Protein AF-A0A7R9FE66-F1 (afdb_monomer_lite)

Structure (mmCIF, N/CA/C/O backbone):
data_AF-A0A7R9FE66-F1
#
_entry.id   AF-A0A7R9FE66-F1
#
loop_
_atom_site.group_PDB
_atom_site.id
_atom_site.type_symbol
_atom_site.label_atom_id
_atom_site.label_alt_id
_atom_site.label_comp_id
_atom_site.label_asym_id
_atom_site.label_entity_id
_atom_site.label_seq_id
_atom_site.pdbx_PDB_ins_code
_atom_site.Cartn_x
_atom_site.Cartn_y
_atom_site.Cartn_z
_atom_site.occupancy
_atom_site.B_iso_or_equiv
_atom_site.auth_seq_id
_atom_site.auth_comp_id
_atom_site.auth_asym_id
_atom_site.auth_atom_id
_atom_site.pdbx_PDB_model_num
ATOM 1 N N . MET A 1 1 ? -34.424 13.889 -34.531 1.00 38.03 1 MET A N 1
ATOM 2 C CA . MET A 1 1 ? -33.386 12.833 -34.492 1.00 38.03 1 MET A CA 1
ATOM 3 C C . MET A 1 1 ? -32.569 12.835 -33.200 1.00 38.03 1 MET A C 1
ATOM 5 O O . MET A 1 1 ? -32.559 11.803 -32.546 1.00 38.03 1 MET A O 1
ATOM 9 N N . GLY A 1 2 ? -31.921 13.936 -32.780 1.00 38.25 2 GLY A N 1
ATOM 10 C CA . GLY A 1 2 ? -31.124 13.955 -31.532 1.00 38.25 2 GLY A CA 1
ATOM 11 C C . GLY A 1 2 ? -31.929 13.801 -30.226 1.00 38.25 2 GLY A C 1
ATOM 12 O O . GLY A 1 2 ? -31.538 13.030 -29.357 1.00 38.25 2 GLY A O 1
ATOM 13 N N . ARG A 1 3 ? -33.094 14.457 -30.097 1.00 42.78 3 ARG A N 1
ATOM 14 C CA . ARG A 1 3 ? -33.962 14.308 -28.905 1.00 42.78 3 ARG A CA 1
ATOM 15 C C . ARG A 1 3 ? -34.666 12.948 -28.841 1.00 42.78 3 ARG A C 1
ATOM 17 O O . ARG A 1 3 ? -34.829 12.404 -27.756 1.00 42.78 3 ARG A O 1
ATOM 24 N N . ASP A 1 4 ? -34.997 12.373 -29.996 1.00 53.66 4 ASP A N 1
ATOM 25 C CA . ASP A 1 4 ? -35.720 11.097 -30.091 1.00 53.66 4 ASP A CA 1
ATOM 26 C C . ASP A 1 4 ? -34.840 9.902 -29.674 1.00 53.66 4 ASP A C 1
ATOM 28 O O . ASP A 1 4 ? -35.329 8.956 -29.063 1.00 53.66 4 ASP A O 1
ATOM 32 N N . LYS A 1 5 ? -33.519 9.963 -29.921 1.00 53.34 5 LYS A N 1
ATOM 33 C CA . LYS A 1 5 ? -32.560 8.922 -29.500 1.00 53.34 5 LYS A CA 1
ATOM 34 C C . LYS A 1 5 ? -32.368 8.857 -27.983 1.00 53.34 5 LYS A C 1
ATOM 36 O O . LYS A 1 5 ? -32.396 7.767 -27.422 1.00 53.34 5 LYS A O 1
ATOM 41 N N . HIS A 1 6 ? -32.231 9.999 -27.308 1.00 54.53 6 HIS A N 1
ATOM 42 C CA . HIS A 1 6 ? -32.115 10.023 -25.845 1.00 54.53 6 HIS A CA 1
ATOM 43 C C . HIS A 1 6 ? -33.402 9.558 -25.158 1.00 54.53 6 HIS A C 1
ATOM 45 O O . HIS A 1 6 ? -33.340 8.813 -24.182 1.00 54.53 6 HIS A O 1
ATOM 51 N N . GLN A 1 7 ? -34.568 9.926 -25.700 1.00 56.84 7 GLN A N 1
ATOM 52 C CA . GLN A 1 7 ? -35.850 9.440 -25.190 1.00 56.84 7 GLN A CA 1
ATOM 53 C C . GLN A 1 7 ? -36.019 7.929 -25.398 1.00 56.84 7 GLN A C 1
ATOM 55 O O . GLN A 1 7 ? -36.490 7.247 -24.491 1.00 56.84 7 GLN A O 1
ATOM 60 N N . ALA A 1 8 ? -35.596 7.391 -26.547 1.00 61.00 8 ALA A N 1
ATOM 61 C CA . ALA A 1 8 ? -35.617 5.951 -26.799 1.00 61.00 8 ALA A CA 1
ATOM 62 C C . ALA A 1 8 ? -34.677 5.187 -25.850 1.00 61.00 8 ALA A C 1
ATOM 64 O O . ALA A 1 8 ? -35.106 4.214 -25.233 1.00 61.00 8 ALA A O 1
ATOM 65 N N . ASN A 1 9 ? -33.441 5.663 -25.660 1.00 58.47 9 ASN A N 1
ATOM 66 C CA . ASN A 1 9 ? -32.470 5.038 -24.755 1.00 58.47 9 ASN A CA 1
ATOM 67 C C . ASN A 1 9 ? -32.942 5.062 -23.295 1.00 58.47 9 ASN A C 1
ATOM 69 O O . ASN A 1 9 ? -32.824 4.060 -22.598 1.00 58.47 9 ASN A O 1
ATOM 73 N N . PHE A 1 10 ? -33.548 6.166 -22.849 1.00 63.56 10 PHE A N 1
ATOM 74 C CA . PHE A 1 10 ? -34.126 6.260 -21.509 1.00 63.56 10 PHE A CA 1
ATOM 75 C C . PHE A 1 10 ? -35.287 5.275 -21.309 1.00 63.56 10 PHE A C 1
ATOM 77 O O . PHE A 1 10 ? -35.345 4.594 -20.289 1.00 63.56 10 PHE A O 1
ATOM 84 N N . LEU A 1 11 ? -36.195 5.152 -22.285 1.00 62.69 11 LEU A N 1
ATOM 85 C CA . LEU A 1 11 ? -37.324 4.215 -22.203 1.00 62.69 11 LEU A CA 1
ATOM 86 C C . LEU A 1 11 ? -36.872 2.745 -22.244 1.00 62.69 11 LEU A C 1
ATOM 88 O O . LEU A 1 11 ? -37.468 1.914 -21.560 1.00 62.69 11 LEU A O 1
ATOM 92 N N . LEU A 1 12 ? -35.815 2.431 -23.001 1.00 59.66 12 LEU A N 1
ATOM 93 C CA . LEU A 1 12 ? -35.199 1.100 -23.041 1.00 59.66 12 LEU A CA 1
ATOM 94 C C . LEU A 1 12 ? -34.475 0.766 -21.727 1.00 59.66 12 LEU A C 1
ATOM 96 O O . LEU A 1 12 ? -34.648 -0.333 -21.202 1.00 59.66 12 LEU A O 1
ATOM 100 N N . ALA A 1 13 ? -33.756 1.726 -21.140 1.00 57.72 13 ALA A N 1
ATOM 101 C CA . ALA A 1 13 ? -33.144 1.575 -19.820 1.00 57.72 13 ALA A CA 1
ATOM 102 C C . ALA A 1 13 ? -34.203 1.373 -18.720 1.00 57.72 13 ALA A C 1
ATOM 104 O O . ALA A 1 13 ? -34.044 0.513 -17.855 1.00 57.72 13 ALA A O 1
ATOM 105 N N . LEU A 1 14 ? -35.329 2.096 -18.788 1.00 56.59 14 LEU A N 1
ATOM 106 C CA . LEU A 1 14 ? -36.447 1.916 -17.858 1.00 56.59 14 LEU A CA 1
ATOM 107 C C . LEU A 1 14 ? -37.072 0.516 -17.974 1.00 56.59 14 LEU A C 1
ATOM 109 O O . LEU A 1 14 ? -37.419 -0.084 -16.960 1.00 56.59 14 LEU A O 1
ATOM 113 N N . ALA A 1 15 ? -37.195 -0.014 -19.196 1.00 62.34 15 ALA A N 1
ATOM 114 C CA . ALA A 1 15 ? -37.706 -1.364 -19.437 1.00 62.34 15 ALA A CA 1
ATOM 115 C C . ALA A 1 15 ? -36.773 -2.447 -18.867 1.00 62.34 15 ALA A C 1
ATOM 117 O O . ALA A 1 15 ? -37.255 -3.424 -18.300 1.00 62.34 15 ALA A O 1
ATOM 118 N N . SER A 1 16 ? -35.454 -2.252 -18.983 1.00 56.28 16 SER A N 1
ATOM 119 C CA . SER A 1 16 ? -34.444 -3.173 -18.444 1.00 56.28 16 SER A CA 1
ATOM 120 C C . SER A 1 16 ? -34.363 -3.138 -16.917 1.00 56.28 16 SER A C 1
ATOM 122 O O . SER A 1 16 ? -34.090 -4.159 -16.296 1.00 56.28 16 SER A O 1
ATOM 124 N N . LYS A 1 17 ? -34.599 -1.971 -16.304 1.00 54.81 17 LYS A N 1
ATOM 125 C CA . LYS A 1 17 ? -34.500 -1.777 -14.850 1.00 54.81 17 LYS A CA 1
ATOM 126 C C . LYS A 1 17 ? -35.714 -2.309 -14.077 1.00 54.81 17 LYS A C 1
ATOM 128 O O . LYS A 1 17 ? -35.588 -2.618 -12.897 1.00 54.81 17 LYS A O 1
ATOM 133 N N . TYR A 1 18 ? -36.879 -2.426 -14.722 1.00 60.41 18 TYR A N 1
ATOM 134 C CA . TYR A 1 18 ? -38.131 -2.861 -14.085 1.00 60.41 18 TYR A CA 1
ATOM 135 C C . TYR A 1 18 ? -38.808 -4.004 -14.867 1.00 60.41 18 TYR A C 1
ATOM 137 O O . TYR A 1 18 ? -39.852 -3.797 -15.501 1.00 60.41 18 TYR A O 1
ATOM 145 N N . PRO A 1 19 ? -38.250 -5.229 -14.825 1.00 59.59 19 PRO A N 1
ATOM 146 C CA . PRO A 1 19 ? -38.749 -6.362 -15.607 1.00 59.59 19 PRO A CA 1
ATOM 147 C C . PRO A 1 19 ? -40.159 -6.823 -15.194 1.00 59.59 19 PRO A C 1
ATOM 149 O O . PRO A 1 19 ? -40.886 -7.379 -16.022 1.00 59.59 19 PRO A O 1
ATOM 152 N N . ASP A 1 20 ? -40.603 -6.516 -13.972 1.00 78.31 20 ASP A N 1
ATOM 153 C CA . ASP A 1 20 ? -41.867 -6.999 -13.388 1.00 78.31 20 ASP A CA 1
ATOM 154 C C . ASP A 1 20 ? -43.044 -6.014 -13.481 1.00 78.31 20 ASP A C 1
ATOM 156 O O . ASP A 1 20 ? -44.049 -6.151 -12.784 1.00 78.31 20 ASP A O 1
ATOM 160 N N . LEU A 1 21 ? -42.969 -5.018 -14.372 1.00 72.75 21 LEU A N 1
ATOM 161 C CA . LEU A 1 21 ? -44.062 -4.057 -14.558 1.00 72.75 21 LEU A CA 1
ATOM 162 C C . LEU A 1 21 ? -45.414 -4.746 -14.874 1.00 72.75 21 LEU A C 1
ATOM 164 O O . LEU A 1 21 ? -45.459 -5.669 -15.700 1.00 72.75 21 LEU A O 1
ATOM 168 N N . PRO A 1 22 ? -46.538 -4.267 -14.300 1.00 74.38 22 PRO A N 1
ATOM 169 C CA . PRO A 1 22 ? -47.872 -4.755 -14.638 1.00 74.38 22 PRO A CA 1
ATOM 170 C C . PRO A 1 22 ? -48.158 -4.629 -16.139 1.00 74.38 22 PRO A C 1
ATOM 172 O O . PRO A 1 22 ? -47.740 -3.665 -16.785 1.00 74.38 22 PRO A O 1
ATOM 175 N N . GLN A 1 23 ? -48.921 -5.570 -16.701 1.00 67.50 23 GLN A N 1
ATOM 176 C CA . GLN A 1 23 ? -49.166 -5.643 -18.151 1.00 67.50 23 GLN A CA 1
ATOM 177 C C . GLN A 1 23 ? -49.645 -4.332 -18.812 1.00 67.50 23 GLN A C 1
ATOM 179 O O . GLN A 1 23 ? -49.119 -3.991 -19.874 1.00 67.50 23 GLN A O 1
ATOM 184 N N . PRO A 1 24 ? -50.544 -3.530 -18.206 1.00 68.50 24 PRO A N 1
ATOM 185 C CA . PRO A 1 24 ? -50.943 -2.243 -18.785 1.00 68.50 24 PRO A CA 1
ATOM 186 C C . PRO A 1 24 ? -49.779 -1.241 -18.906 1.00 68.50 24 PRO A C 1
ATOM 188 O O . PRO A 1 24 ? -49.693 -0.483 -19.877 1.00 68.50 24 PRO A O 1
ATOM 191 N N . ALA A 1 25 ? -48.845 -1.261 -17.949 1.00 59.66 25 ALA A N 1
ATOM 192 C CA . ALA A 1 25 ? -47.662 -0.404 -17.952 1.00 59.66 25 ALA A CA 1
ATOM 193 C C . ALA A 1 25 ? -46.640 -0.863 -19.002 1.00 59.66 25 ALA A C 1
ATOM 195 O O . ALA A 1 25 ? -46.115 -0.031 -19.742 1.00 59.66 25 ALA A O 1
ATOM 196 N N . LYS A 1 26 ? -46.434 -2.182 -19.152 1.00 66.94 26 LYS A N 1
ATOM 197 C CA . LYS A 1 26 ? -45.594 -2.755 -20.221 1.00 66.94 26 LYS A CA 1
ATOM 198 C C . LYS A 1 26 ? -46.111 -2.382 -21.610 1.00 66.94 26 LYS A C 1
ATOM 200 O O . LYS A 1 26 ? -45.340 -1.928 -22.451 1.00 66.94 26 LYS A O 1
ATOM 205 N N . GLN A 1 27 ? -47.420 -2.491 -21.837 1.00 63.78 27 GLN A N 1
ATOM 206 C CA . GLN A 1 27 ? -48.039 -2.113 -23.113 1.00 63.78 27 GLN A CA 1
ATOM 207 C C . GLN A 1 27 ? -47.882 -0.616 -23.414 1.00 63.78 27 GLN A C 1
ATOM 209 O O . GLN A 1 27 ? -47.563 -0.241 -24.542 1.00 63.78 27 GLN A O 1
ATOM 214 N N . THR A 1 28 ? -48.033 0.237 -22.397 1.00 68.69 28 THR A N 1
ATOM 215 C CA . THR A 1 28 ? -47.824 1.688 -22.525 1.00 68.69 28 THR A CA 1
ATOM 216 C C . THR A 1 28 ? -46.369 2.024 -22.864 1.00 68.69 28 THR A C 1
ATOM 218 O O . THR A 1 28 ? -46.112 2.871 -23.723 1.00 68.69 28 THR A O 1
ATOM 221 N N . LEU A 1 29 ? -45.414 1.342 -22.227 1.00 64.38 29 LEU A N 1
ATOM 222 C CA . LEU A 1 29 ? -43.983 1.529 -22.458 1.00 64.38 29 LEU A CA 1
ATOM 223 C C . LEU A 1 29 ? -43.585 1.107 -23.880 1.00 64.38 29 LEU A C 1
ATOM 225 O O . LEU A 1 29 ? -42.955 1.883 -24.595 1.00 64.38 29 LEU A O 1
ATOM 229 N N . VAL A 1 30 ? -44.045 -0.065 -24.332 1.00 69.06 30 VAL A N 1
ATOM 230 C CA . VAL A 1 30 ? -43.830 -0.565 -25.702 1.00 69.06 30 VAL A CA 1
ATOM 231 C C . VAL A 1 30 ? -44.447 0.372 -26.740 1.00 69.06 30 VAL A C 1
ATOM 233 O O . VAL A 1 30 ? -43.812 0.691 -27.744 1.00 69.06 30 VAL A O 1
ATOM 236 N N . HIS A 1 31 ? -45.663 0.872 -26.498 1.00 65.00 31 HIS A N 1
ATOM 237 C CA . HIS A 1 31 ? -46.305 1.830 -27.396 1.00 65.00 31 HIS A CA 1
ATOM 238 C C . HIS A 1 31 ? -45.502 3.134 -27.513 1.00 65.00 31 HIS A C 1
ATOM 240 O O . HIS A 1 31 ? -45.318 3.643 -28.621 1.00 65.00 31 HIS A O 1
ATOM 246 N N . ARG A 1 32 ? -44.969 3.655 -26.398 1.00 65.69 32 ARG A N 1
ATOM 247 C CA . ARG A 1 32 ? -44.118 4.855 -26.408 1.00 65.69 32 ARG A CA 1
ATOM 248 C C . ARG A 1 32 ? -42.793 4.622 -27.124 1.00 65.69 32 ARG A C 1
ATOM 250 O O . ARG A 1 32 ? -42.427 5.455 -27.945 1.00 65.69 32 ARG A O 1
ATOM 257 N N . ILE A 1 33 ? -42.128 3.491 -26.888 1.00 67.56 33 ILE A N 1
ATOM 258 C CA . ILE A 1 33 ? -40.889 3.127 -27.593 1.00 67.56 33 ILE A CA 1
ATOM 259 C C . ILE A 1 33 ? -41.143 3.087 -29.104 1.00 67.56 33 ILE A C 1
ATOM 261 O O . ILE A 1 33 ? -40.476 3.798 -29.849 1.00 67.56 33 ILE A O 1
ATOM 265 N N . ASN A 1 34 ? -42.176 2.365 -29.548 1.00 65.19 34 ASN A N 1
ATOM 266 C CA . ASN A 1 34 ? -42.533 2.254 -30.967 1.00 65.19 34 ASN A CA 1
ATOM 267 C C . ASN A 1 34 ? -42.943 3.589 -31.601 1.00 65.19 34 ASN A C 1
ATOM 269 O O . ASN A 1 34 ? -42.784 3.776 -32.804 1.00 65.19 34 ASN A O 1
ATOM 273 N N . THR A 1 35 ? -43.493 4.514 -30.814 1.00 68.88 35 THR A N 1
ATOM 274 C CA . THR A 1 35 ? -43.859 5.851 -31.296 1.00 68.88 35 THR A CA 1
ATOM 275 C C . THR A 1 35 ? -42.619 6.714 -31.522 1.00 68.88 35 THR A C 1
ATOM 277 O O . THR A 1 35 ? -42.556 7.430 -32.518 1.00 68.88 35 THR A O 1
ATOM 280 N N . VAL A 1 36 ? -41.619 6.614 -30.640 1.00 64.88 36 VAL A N 1
ATOM 281 C CA . VAL A 1 36 ? -40.374 7.399 -30.708 1.00 64.88 36 VAL A CA 1
ATOM 282 C C . VAL A 1 36 ? -39.391 6.835 -31.747 1.00 64.88 36 VAL A C 1
ATOM 284 O O . VAL A 1 36 ? -38.634 7.590 -32.356 1.00 64.88 36 VAL A O 1
ATOM 287 N N . THR A 1 37 ? -39.422 5.526 -32.011 1.00 61.06 37 THR A N 1
ATOM 288 C CA . THR A 1 37 ? -38.552 4.865 -33.007 1.00 61.06 37 THR A CA 1
ATOM 289 C C . THR A 1 37 ? -39.165 4.789 -34.410 1.00 61.06 37 THR A C 1
ATOM 291 O O . THR A 1 37 ? -38.521 4.316 -35.352 1.00 61.06 37 THR A O 1
ATOM 294 N N . LYS A 1 38 ? -40.400 5.276 -34.590 1.00 51.28 38 LYS A N 1
ATOM 295 C CA . LYS A 1 38 ? -41.111 5.241 -35.873 1.00 51.28 38 LYS A CA 1
ATOM 296 C C . LYS A 1 38 ? -40.380 6.100 -36.915 1.00 51.28 38 LYS A C 1
ATOM 298 O O . LYS A 1 38 ? -40.395 7.324 -36.838 1.00 51.28 38 LYS A O 1
ATOM 303 N N . GLY A 1 39 ? -39.760 5.451 -37.903 1.00 49.25 39 GLY A N 1
ATOM 304 C CA . GLY A 1 39 ? -39.034 6.107 -39.002 1.00 49.25 39 GLY A CA 1
ATOM 305 C C . GLY A 1 39 ? -37.509 5.964 -38.962 1.00 49.25 39 GLY A C 1
ATOM 306 O O . GLY A 1 39 ? -36.830 6.592 -39.772 1.00 49.25 39 GLY A O 1
ATOM 307 N N . TRP A 1 40 ? -36.949 5.154 -38.057 1.00 60.38 40 TRP A N 1
ATOM 308 C CA . TRP A 1 40 ? -35.520 4.823 -38.100 1.00 60.38 40 TRP A CA 1
ATOM 309 C C . TRP A 1 40 ? -35.251 3.799 -39.224 1.00 60.38 40 TRP A C 1
ATOM 311 O O . TRP A 1 40 ? -35.999 2.822 -39.326 1.00 60.38 40 TRP A O 1
ATOM 321 N N . PRO A 1 41 ? -34.234 3.993 -40.092 1.00 38.44 41 PRO A N 1
ATOM 322 C CA . PRO A 1 41 ? -33.987 3.088 -41.213 1.00 38.44 41 PRO A CA 1
ATOM 323 C C . PRO A 1 41 ? -33.598 1.689 -40.725 1.00 38.44 41 PRO A C 1
ATOM 325 O O . PRO A 1 41 ? -32.667 1.531 -39.939 1.00 38.44 41 PRO A O 1
ATOM 328 N N . THR A 1 42 ? -34.297 0.670 -41.217 1.00 39.59 42 THR A N 1
ATOM 329 C CA . THR A 1 42 ? -33.942 -0.743 -41.044 1.00 39.59 42 THR A CA 1
ATOM 330 C C . THR A 1 42 ? -32.897 -1.103 -42.099 1.00 39.59 42 THR A C 1
ATOM 332 O O . THR A 1 42 ? -33.196 -1.093 -43.290 1.00 39.59 42 THR A O 1
ATOM 335 N N . ALA A 1 43 ? -31.665 -1.402 -41.690 1.00 28.00 43 ALA A N 1
ATOM 336 C CA . ALA A 1 43 ? -30.612 -1.848 -42.598 1.00 28.00 43 ALA A CA 1
ATOM 337 C C . ALA A 1 43 ? -30.502 -3.379 -42.583 1.00 28.00 43 ALA A C 1
ATOM 339 O O . ALA A 1 43 ? -29.677 -3.911 -41.854 1.00 28.00 43 ALA A O 1
ATOM 340 N N . ILE A 1 44 ? -31.320 -4.079 -43.382 1.00 27.45 44 ILE A N 1
ATOM 341 C CA . ILE A 1 44 ? -31.035 -5.450 -43.854 1.00 27.45 44 ILE A CA 1
ATOM 342 C C . ILE A 1 44 ? -31.647 -5.632 -45.253 1.00 27.45 44 ILE A C 1
ATOM 344 O O . ILE A 1 44 ? -32.862 -5.752 -45.374 1.00 27.45 44 ILE A O 1
ATOM 348 N N . ALA A 1 45 ? -30.806 -5.685 -46.293 1.00 24.97 45 ALA A N 1
ATOM 349 C CA . ALA A 1 45 ? -31.042 -6.435 -47.536 1.00 24.97 45 ALA A CA 1
ATOM 350 C C . ALA A 1 45 ? -29.788 -6.405 -48.432 1.00 24.97 45 ALA A C 1
ATOM 352 O O . ALA A 1 45 ? -29.467 -5.351 -48.972 1.00 24.97 45 ALA A O 1
ATOM 353 N N . ALA A 1 46 ? -29.113 -7.552 -48.603 1.00 25.05 46 ALA A N 1
ATOM 354 C CA . ALA A 1 46 ? -28.650 -8.078 -49.900 1.00 25.05 46 ALA A CA 1
ATOM 355 C C . ALA A 1 46 ? -27.693 -9.277 -49.725 1.00 25.05 46 ALA A C 1
ATOM 357 O O . ALA A 1 46 ? -26.476 -9.127 -49.699 1.00 25.05 46 ALA A O 1
ATOM 358 N N . SER A 1 47 ? -28.248 -10.488 -49.721 1.00 25.70 47 SER A N 1
ATOM 359 C CA . SER A 1 47 ? -27.616 -11.642 -50.367 1.00 25.70 47 SER A CA 1
ATOM 360 C C . SER A 1 47 ? -28.716 -12.491 -51.016 1.00 25.70 47 SER A C 1
ATOM 362 O O . SER A 1 47 ? -29.449 -13.228 -50.363 1.00 25.70 47 SER A O 1
ATOM 364 N N . GLY A 1 48 ? -28.894 -12.318 -52.333 1.00 24.69 48 GLY A N 1
ATOM 365 C CA . GLY A 1 48 ? -29.556 -13.325 -53.171 1.00 24.69 48 GLY A CA 1
ATOM 366 C C . GLY A 1 48 ? -28.685 -14.587 -53.172 1.00 24.69 48 GLY A C 1
ATOM 367 O O . GLY A 1 48 ? -27.472 -14.496 -53.049 1.00 24.69 48 GLY A O 1
ATOM 368 N N . GLY A 1 49 ? -29.198 -15.806 -53.237 1.00 23.88 49 GLY A N 1
ATOM 369 C CA . GLY A 1 49 ? -30.376 -16.276 -53.941 1.00 23.88 49 GLY A CA 1
ATOM 370 C C . GLY A 1 49 ? -29.895 -17.407 -54.845 1.00 23.88 49 GLY A C 1
ATOM 371 O O . GLY A 1 49 ? -29.233 -17.147 -55.842 1.00 23.88 49 GLY A O 1
ATOM 372 N N . ASN A 1 50 ? -30.197 -18.656 -54.489 1.00 24.31 50 ASN A N 1
ATOM 373 C CA . ASN A 1 50 ? -30.249 -19.744 -55.459 1.00 24.31 50 ASN A CA 1
ATOM 374 C C . ASN A 1 50 ? -31.201 -20.837 -54.959 1.00 24.31 50 ASN A C 1
ATOM 376 O O . ASN A 1 50 ? -30.982 -21.459 -53.923 1.00 24.31 50 ASN A O 1
ATOM 380 N N . THR A 1 51 ? -32.288 -21.025 -55.699 1.00 30.22 51 THR A N 1
ATOM 381 C CA . THR A 1 51 ? -33.302 -22.066 -55.511 1.00 30.22 51 THR A CA 1
ATOM 382 C C . THR A 1 51 ? -33.099 -23.173 -56.538 1.00 30.22 51 THR A C 1
ATOM 384 O O . THR A 1 51 ? -32.902 -22.876 -57.715 1.00 30.22 51 THR A O 1
ATOM 387 N N . GLY A 1 52 ? -33.274 -24.431 -56.129 1.00 23.83 52 GLY A N 1
ATOM 388 C CA . GLY A 1 52 ? -33.405 -25.573 -57.034 1.00 23.83 52 GLY A CA 1
ATOM 389 C C . GLY A 1 52 ? -34.298 -26.675 -56.454 1.00 23.83 52 GLY A C 1
ATOM 390 O O . GLY A 1 52 ? -33.886 -27.341 -55.517 1.00 23.83 52 GLY A O 1
ATOM 391 N N . ALA A 1 53 ? -35.502 -26.798 -57.038 1.00 25.92 53 ALA A N 1
ATOM 392 C CA . ALA A 1 53 ? -36.388 -27.970 -57.234 1.00 25.92 53 ALA A CA 1
ATOM 393 C C . ALA A 1 53 ? -36.572 -29.007 -56.089 1.00 25.92 53 ALA A C 1
ATOM 395 O O . ALA A 1 53 ? -35.626 -29.665 -55.685 1.00 25.92 53 ALA A O 1
ATOM 396 N N . ALA A 1 54 ? -37.752 -29.168 -55.466 1.00 25.72 54 ALA A N 1
ATOM 397 C CA . ALA A 1 54 ? -39.034 -29.765 -55.921 1.00 25.72 54 ALA A CA 1
ATOM 398 C C . ALA A 1 54 ? -39.092 -31.317 -55.905 1.00 25.72 54 ALA A C 1
ATOM 400 O O . ALA A 1 54 ? -38.284 -31.935 -56.588 1.00 25.72 54 ALA A O 1
ATOM 401 N N . ILE A 1 55 ? -40.108 -31.902 -55.213 1.00 25.84 55 ILE A N 1
ATOM 402 C CA . ILE A 1 55 ? -41.049 -32.997 -55.637 1.00 25.84 55 ILE A CA 1
ATOM 403 C C . ILE A 1 55 ? -41.627 -33.846 -54.450 1.00 25.84 55 ILE A C 1
ATOM 405 O O . ILE A 1 55 ? -40.868 -34.506 -53.755 1.00 25.84 55 ILE A O 1
ATOM 409 N N . TYR A 1 56 ? -42.982 -33.846 -54.329 1.00 23.55 56 TYR A N 1
ATOM 410 C CA . TYR A 1 56 ? -43.991 -34.861 -53.857 1.00 23.55 56 TYR A CA 1
ATOM 411 C C . TYR A 1 56 ? -43.892 -35.557 -52.466 1.00 23.55 56 TYR A C 1
ATOM 413 O O . TYR A 1 56 ? -42.802 -35.907 -52.052 1.00 23.55 56 TYR A O 1
ATOM 421 N N . SER A 1 57 ? -44.931 -35.994 -51.715 1.00 25.55 57 SER A N 1
ATOM 422 C CA . SER A 1 57 ? -46.415 -35.858 -51.552 1.00 25.55 57 SER A CA 1
ATOM 423 C C . SER A 1 57 ? -46.803 -36.632 -50.225 1.00 25.55 57 SER A C 1
ATOM 425 O O . SER A 1 57 ? -45.890 -36.884 -49.445 1.00 25.55 57 SER A O 1
ATOM 427 N N . PRO A 1 58 ? -48.064 -36.989 -49.843 1.00 36.47 58 PRO A N 1
ATOM 428 C CA . PRO A 1 58 ? -48.739 -36.452 -48.643 1.00 36.47 58 PRO A CA 1
ATOM 429 C C . PRO A 1 58 ? -49.153 -37.488 -47.556 1.00 36.47 58 PRO A C 1
ATOM 431 O O . PRO A 1 58 ? -49.280 -38.680 -47.820 1.00 36.47 58 PRO A O 1
ATOM 434 N N . GLY A 1 59 ? -49.492 -37.030 -46.340 1.00 24.80 59 GLY A N 1
ATOM 435 C CA . GLY A 1 59 ? -50.126 -37.878 -45.314 1.00 24.80 59 GLY A CA 1
ATOM 436 C C . GLY A 1 59 ? -50.626 -37.113 -44.080 1.00 24.80 59 GLY A C 1
ATOM 437 O O . GLY A 1 59 ? -49.851 -36.465 -43.391 1.00 24.80 59 GLY A O 1
ATOM 438 N N . LEU A 1 60 ? -51.937 -37.180 -43.830 1.00 26.34 60 LEU A N 1
ATOM 439 C CA . LEU A 1 60 ? -52.691 -36.512 -42.759 1.00 26.34 60 LEU A CA 1
ATOM 440 C C . LEU A 1 60 ? -52.330 -36.996 -41.336 1.00 26.34 60 LEU A C 1
ATOM 442 O O . LEU A 1 60 ? -52.245 -38.196 -41.113 1.00 26.34 60 LEU A O 1
ATOM 446 N N . SER A 1 61 ? -52.353 -36.112 -40.328 1.00 26.23 61 SER A N 1
ATOM 447 C CA . SER A 1 61 ? -53.474 -36.004 -39.364 1.00 26.23 61 SER A CA 1
A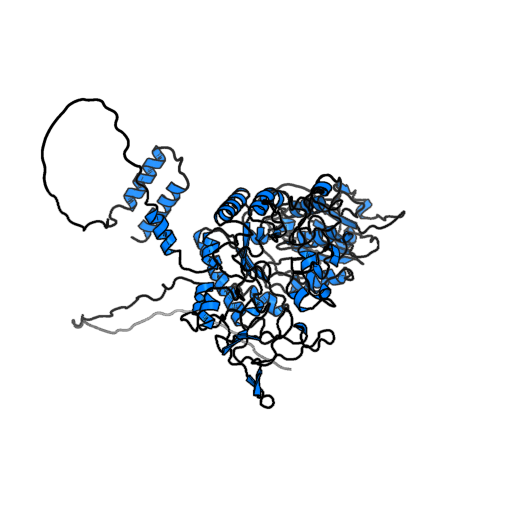TOM 448 C C . SER A 1 61 ? -53.225 -34.926 -38.290 1.00 26.23 61 SER A C 1
ATOM 450 O O . SER A 1 61 ? -52.106 -34.486 -38.052 1.00 26.23 61 SER A O 1
ATOM 452 N N . ARG A 1 62 ? -54.332 -34.442 -37.723 1.00 27.02 62 ARG A N 1
ATOM 453 C CA . ARG A 1 62 ? -54.497 -33.273 -36.849 1.00 27.02 62 ARG A CA 1
ATOM 454 C C . ARG A 1 62 ? -54.063 -33.554 -35.404 1.00 27.02 62 ARG A C 1
ATOM 456 O O . ARG A 1 62 ? -54.457 -34.581 -34.874 1.00 27.02 62 ARG A O 1
ATOM 463 N N . HIS A 1 63 ? -53.458 -32.567 -34.734 1.00 27.50 63 HIS A N 1
ATOM 464 C CA . HIS A 1 63 ? -53.971 -31.998 -33.474 1.00 27.50 63 HIS A CA 1
ATOM 465 C C . HIS A 1 63 ? -53.225 -30.709 -33.081 1.00 27.50 63 HIS A C 1
ATOM 467 O O . HIS A 1 63 ? -52.026 -30.564 -33.295 1.00 27.50 63 HIS A O 1
ATOM 473 N N . HIS A 1 64 ? -53.984 -29.748 -32.549 1.00 28.11 64 HIS A N 1
ATOM 474 C CA . HIS A 1 64 ? -53.533 -28.437 -32.092 1.00 28.11 64 HIS A CA 1
ATOM 475 C C . HIS A 1 64 ? -52.632 -28.525 -30.852 1.00 28.11 64 HIS A C 1
ATOM 477 O O . HIS A 1 64 ? -53.082 -28.991 -29.813 1.00 28.11 64 HIS A O 1
ATOM 483 N N . HIS A 1 65 ? -51.438 -27.940 -30.937 1.00 26.03 65 HIS A N 1
ATOM 484 C CA . HIS A 1 65 ? -50.856 -27.088 -29.896 1.00 26.03 65 HIS A CA 1
ATOM 485 C C . HIS A 1 65 ? -49.829 -26.166 -30.565 1.00 26.03 65 HIS A C 1
ATOM 487 O O . HIS A 1 65 ? -48.819 -26.625 -31.092 1.00 26.03 65 HIS A O 1
ATOM 493 N N . HIS A 1 66 ? -50.115 -24.862 -30.599 1.00 26.17 66 HIS A N 1
ATOM 494 C CA . HIS A 1 66 ? -49.143 -23.858 -31.022 1.00 26.17 66 HIS A CA 1
ATOM 495 C C . HIS A 1 66 ? -48.004 -23.828 -30.000 1.00 26.17 66 HIS A C 1
ATOM 497 O O . HIS A 1 66 ? -48.162 -23.320 -28.893 1.00 26.17 66 HIS A O 1
ATOM 503 N N . GLN A 1 67 ? -46.867 -24.398 -30.388 1.00 24.80 67 GLN A N 1
ATOM 504 C CA . GLN A 1 67 ? -45.576 -24.096 -29.795 1.00 24.80 67 GLN A CA 1
ATOM 505 C C . GLN A 1 67 ? -45.221 -22.636 -30.099 1.00 24.80 67 GLN A C 1
ATOM 507 O O . GLN A 1 67 ? -45.359 -22.170 -31.233 1.00 24.80 67 GLN A O 1
ATOM 512 N N . HIS A 1 68 ? -44.767 -21.929 -29.069 1.00 25.72 68 HIS A N 1
ATOM 513 C CA . HIS A 1 68 ? -44.057 -20.663 -29.182 1.00 25.72 68 HIS A CA 1
ATOM 514 C C . HIS A 1 68 ? -42.781 -20.848 -30.020 1.00 25.72 68 HIS A C 1
ATOM 516 O O . HIS A 1 68 ? -41.958 -21.690 -29.658 1.00 25.72 68 HIS A O 1
ATOM 522 N N . PRO A 1 69 ? -42.538 -20.046 -31.070 1.00 26.56 69 PRO A N 1
ATOM 523 C CA . PRO A 1 69 ? -41.192 -19.799 -31.545 1.00 26.56 69 PRO A CA 1
ATOM 524 C C . PRO A 1 69 ? -40.608 -18.603 -30.789 1.00 26.56 69 PRO A C 1
ATOM 526 O O . PRO A 1 69 ? -41.175 -17.512 -30.788 1.00 26.56 69 PRO A O 1
ATOM 529 N N . SER A 1 70 ? -39.479 -18.872 -30.137 1.00 26.81 70 SER A N 1
ATOM 530 C CA . SER A 1 70 ? -38.356 -17.966 -29.885 1.00 26.81 70 SER A CA 1
ATOM 531 C C . SER A 1 70 ? -38.683 -16.498 -29.586 1.00 26.81 70 SER A C 1
ATOM 533 O O . SER A 1 70 ? -38.884 -15.672 -30.479 1.00 26.81 70 SER A O 1
ATOM 535 N N . THR A 1 71 ? -38.562 -16.150 -28.308 1.00 26.95 71 THR A N 1
ATOM 536 C CA . THR A 1 71 ? -37.996 -14.870 -27.876 1.00 26.95 71 THR A CA 1
ATOM 537 C C . THR A 1 71 ? -36.758 -14.559 -28.717 1.00 26.95 71 THR A C 1
ATOM 539 O O . THR A 1 71 ? -35.762 -15.279 -28.641 1.00 26.95 71 THR A O 1
ATOM 542 N N . ALA A 1 72 ? -36.837 -13.528 -29.557 1.00 32.19 72 ALA A N 1
ATOM 543 C CA . ALA A 1 72 ? -35.687 -13.032 -30.291 1.00 32.19 72 ALA A CA 1
ATOM 544 C C . ALA A 1 72 ? -34.680 -12.489 -29.275 1.00 32.19 72 ALA A C 1
ATOM 546 O O . ALA A 1 72 ? -34.903 -11.447 -28.655 1.00 32.19 72 ALA A O 1
ATOM 547 N N . LEU A 1 73 ? -33.601 -13.252 -29.100 1.00 32.38 73 LEU A N 1
ATOM 548 C CA . LEU A 1 73 ? -32.334 -12.769 -28.597 1.00 32.38 73 LEU A CA 1
ATOM 549 C C . LEU A 1 73 ? -32.034 -11.436 -29.298 1.00 32.38 73 LEU A C 1
ATOM 551 O O . LEU A 1 73 ? -31.896 -11.394 -30.521 1.00 32.38 73 LEU A O 1
ATOM 555 N N . LEU A 1 74 ? -31.870 -10.363 -28.524 1.00 33.50 74 LEU A N 1
ATOM 556 C CA . LEU A 1 74 ? -30.790 -9.435 -28.847 1.00 33.50 74 LEU A CA 1
ATOM 557 C C . LEU A 1 74 ? -29.558 -10.330 -28.905 1.00 33.50 74 LEU A C 1
ATOM 559 O O . LEU A 1 74 ? -29.233 -10.965 -27.900 1.00 33.50 74 LEU A O 1
ATOM 563 N N . SER A 1 75 ? -29.017 -10.536 -30.107 1.00 36.78 75 SER A N 1
ATOM 564 C CA . SER A 1 75 ? -27.962 -11.517 -30.316 1.00 36.78 75 SER A CA 1
ATOM 565 C C . SER A 1 75 ? -26.872 -11.259 -29.284 1.00 36.78 75 SER A C 1
ATOM 567 O O . SER A 1 75 ? -26.483 -10.111 -29.055 1.00 36.78 75 SER A O 1
ATOM 569 N N . GLN A 1 76 ? -26.384 -12.320 -28.642 1.00 39.06 76 GLN A N 1
ATOM 570 C CA . GLN A 1 76 ? -25.145 -12.238 -27.871 1.00 39.06 76 GLN A CA 1
ATOM 571 C C . GLN A 1 76 ? -24.054 -11.549 -28.697 1.00 39.06 76 GLN A C 1
ATOM 573 O O . GLN A 1 76 ? -23.243 -10.850 -28.127 1.00 39.06 76 GLN A O 1
ATOM 578 N N . GLU A 1 77 ? -24.116 -11.624 -30.029 1.00 31.80 77 GLU A N 1
ATOM 579 C CA . GLU A 1 77 ? -23.280 -10.881 -30.973 1.00 31.80 77 GLU A CA 1
ATOM 580 C C . GLU A 1 77 ? -23.448 -9.354 -30.938 1.00 31.80 77 GLU A C 1
ATOM 582 O O . GLU A 1 77 ? -22.485 -8.670 -31.227 1.00 31.80 77 GLU A O 1
ATOM 587 N N . ALA A 1 78 ? -24.606 -8.776 -30.601 1.00 33.47 78 ALA A N 1
ATOM 588 C CA . ALA A 1 78 ? -24.782 -7.320 -30.508 1.00 33.47 78 ALA A CA 1
ATOM 589 C C . ALA A 1 78 ? -24.276 -6.759 -29.169 1.00 33.47 78 ALA A C 1
ATOM 591 O O . ALA A 1 78 ? -23.697 -5.675 -29.137 1.00 33.47 78 ALA A O 1
ATOM 592 N N . VAL A 1 79 ? -24.453 -7.512 -28.078 1.00 37.59 79 VAL A N 1
ATOM 593 C CA . VAL A 1 79 ? -23.841 -7.205 -26.773 1.00 37.59 79 VAL A CA 1
ATOM 594 C C . VAL A 1 79 ? -22.336 -7.458 -26.837 1.00 37.59 79 VAL A C 1
ATOM 596 O O . VAL A 1 79 ? -21.571 -6.581 -26.460 1.00 37.59 79 VAL A O 1
ATOM 599 N N . ALA A 1 80 ? -21.911 -8.571 -27.436 1.00 35.25 80 ALA A N 1
ATOM 600 C CA . ALA A 1 80 ? -20.513 -8.873 -27.706 1.00 35.25 80 ALA A CA 1
ATOM 601 C C . ALA A 1 80 ? -19.904 -7.920 -28.734 1.00 35.25 80 ALA A C 1
ATOM 603 O O . ALA A 1 80 ? -18.732 -7.643 -28.614 1.00 35.25 80 ALA A O 1
ATOM 604 N N . ALA A 1 81 ? -20.641 -7.356 -29.697 1.00 32.22 81 ALA A N 1
ATOM 605 C CA . ALA A 1 81 ? -20.118 -6.322 -30.598 1.00 32.22 81 ALA A CA 1
ATOM 606 C C . ALA A 1 81 ? -20.032 -4.950 -29.918 1.00 32.22 81 ALA A C 1
ATOM 608 O O . ALA A 1 81 ? -19.160 -4.159 -30.261 1.00 32.22 81 ALA A O 1
ATOM 609 N N . HIS A 1 82 ? -20.905 -4.655 -28.948 1.00 35.34 82 HIS A N 1
ATOM 610 C CA . HIS A 1 82 ? -20.803 -3.445 -28.129 1.00 35.34 82 HIS A CA 1
ATOM 611 C C . HIS A 1 82 ? -19.683 -3.558 -27.079 1.00 35.34 82 HIS A C 1
ATOM 613 O O . HIS A 1 82 ? -18.986 -2.581 -26.832 1.00 35.34 82 HIS A O 1
ATOM 619 N N . GLN A 1 83 ? -19.464 -4.754 -26.523 1.00 35.38 83 GLN A N 1
ATOM 620 C CA . GLN A 1 83 ? -18.328 -5.091 -25.659 1.00 35.38 83 GLN A CA 1
ATOM 621 C C . GLN A 1 83 ? -17.024 -5.232 -26.461 1.00 35.38 83 GLN A C 1
ATOM 623 O O . GLN A 1 83 ? -16.001 -4.742 -26.014 1.00 35.38 83 GLN A O 1
ATOM 628 N N . ALA A 1 84 ? -17.054 -5.777 -27.681 1.00 32.50 84 ALA A N 1
ATOM 629 C CA . ALA A 1 84 ? -15.888 -5.890 -28.563 1.00 32.50 84 ALA A CA 1
ATOM 630 C C . ALA A 1 84 ? -15.489 -4.553 -29.205 1.00 32.50 84 ALA A C 1
ATOM 632 O O . ALA A 1 84 ? -14.339 -4.362 -29.577 1.00 32.50 84 ALA A O 1
ATOM 633 N N . ALA A 1 85 ? -16.420 -3.599 -29.316 1.00 36.50 85 ALA A N 1
ATOM 634 C CA . ALA A 1 85 ? -16.097 -2.214 -29.663 1.00 36.50 85 ALA A CA 1
ATOM 635 C C . ALA A 1 85 ? -15.475 -1.435 -28.485 1.00 36.50 85 ALA A C 1
ATOM 637 O O . ALA A 1 85 ? -14.881 -0.383 -28.713 1.00 36.50 85 ALA A O 1
ATOM 638 N N . ARG A 1 86 ? -15.614 -1.939 -27.246 1.00 40.94 86 ARG A N 1
ATOM 639 C CA . ARG A 1 86 ? -14.943 -1.434 -26.034 1.00 40.94 86 ARG A CA 1
ATOM 640 C C . ARG A 1 86 ? -13.677 -2.216 -25.671 1.00 40.94 86 ARG A C 1
ATOM 642 O O . ARG A 1 86 ? -12.822 -1.658 -24.995 1.00 40.94 86 ARG A O 1
ATOM 649 N N . SER A 1 87 ? -13.524 -3.456 -26.140 1.00 35.12 87 SER A N 1
ATOM 650 C CA . SER A 1 87 ? -12.322 -4.268 -25.933 1.00 35.12 87 SER A CA 1
ATOM 651 C C . SER A 1 87 ? -11.193 -3.791 -26.847 1.00 35.12 87 SER A C 1
ATOM 653 O O . SER A 1 87 ? -10.913 -4.384 -27.886 1.00 35.12 87 SER A O 1
ATOM 655 N N . ASN A 1 88 ? -10.572 -2.682 -26.472 1.00 40.97 88 ASN A N 1
ATOM 656 C CA . ASN A 1 88 ? -9.275 -2.277 -26.988 1.00 40.97 88 ASN A CA 1
ATOM 657 C C . ASN A 1 88 ? -8.344 -2.171 -25.779 1.00 40.97 88 ASN A C 1
ATOM 659 O O . ASN A 1 88 ? -8.489 -1.214 -25.023 1.00 40.97 88 ASN A O 1
ATOM 663 N N . ASP A 1 89 ? -7.514 -3.199 -25.581 1.00 52.03 89 ASP A N 1
ATOM 664 C CA . ASP A 1 89 ? -6.143 -3.295 -25.028 1.00 52.03 89 ASP A CA 1
ATOM 665 C C . ASP A 1 89 ? -5.646 -2.355 -23.892 1.00 52.03 89 ASP A C 1
ATOM 667 O O . ASP A 1 89 ? -4.491 -2.445 -23.495 1.00 52.03 89 ASP A O 1
ATOM 671 N N . ASN A 1 90 ? -6.486 -1.509 -23.285 1.00 79.88 90 ASN A N 1
ATOM 672 C CA . ASN A 1 90 ? -6.082 -0.518 -22.283 1.00 79.88 90 ASN A CA 1
ATOM 673 C C . ASN A 1 90 ? -6.285 -1.027 -20.852 1.00 79.88 90 ASN A C 1
ATOM 675 O O . ASN A 1 90 ? -7.420 -1.285 -20.436 1.00 79.88 90 ASN A O 1
ATOM 679 N N . VAL A 1 91 ? -5.209 -1.061 -20.062 1.00 87.81 91 VAL A N 1
ATOM 680 C CA . VAL A 1 91 ? -5.179 -1.738 -18.751 1.00 87.81 91 VAL A CA 1
ATOM 681 C C . VAL A 1 91 ? -6.211 -1.188 -17.759 1.00 87.81 91 VAL A C 1
ATOM 683 O O . VAL A 1 91 ? -7.026 -1.940 -17.228 1.00 87.81 91 VAL A O 1
ATOM 686 N N . ILE A 1 92 ? -6.243 0.130 -17.536 1.00 90.88 92 ILE A N 1
ATOM 687 C CA . ILE A 1 92 ? -7.173 0.747 -16.571 1.00 90.88 92 ILE A CA 1
ATOM 688 C C . ILE A 1 92 ? -8.632 0.519 -16.979 1.00 90.88 92 ILE A C 1
ATOM 690 O O . ILE A 1 92 ? -9.457 0.144 -16.149 1.00 90.88 92 ILE A O 1
ATOM 694 N N . ARG A 1 93 ? -8.975 0.730 -18.259 1.00 91.81 93 ARG A N 1
ATOM 695 C CA . ARG A 1 93 ? -10.362 0.556 -18.727 1.00 91.81 93 ARG A CA 1
ATOM 696 C C . ARG A 1 93 ? -10.803 -0.895 -18.642 1.00 91.81 93 ARG A C 1
ATOM 698 O O . ARG A 1 93 ? -11.931 -1.128 -18.230 1.00 91.81 93 ARG A O 1
ATOM 705 N N . TYR A 1 94 ? -9.917 -1.837 -18.959 1.00 91.56 94 TYR A N 1
ATOM 706 C CA . TYR A 1 94 ? -10.197 -3.262 -18.825 1.00 91.56 94 TYR A CA 1
ATOM 707 C C . TYR A 1 94 ? -10.679 -3.608 -17.409 1.00 91.56 94 TYR A C 1
ATOM 709 O O . TYR A 1 94 ? -11.739 -4.210 -17.247 1.00 91.56 94 TYR A O 1
ATOM 717 N N . TRP A 1 95 ? -9.960 -3.157 -16.378 1.00 93.69 95 TRP A N 1
ATOM 718 C CA . TRP A 1 95 ? -10.321 -3.447 -14.988 1.00 93.69 95 TRP A CA 1
ATOM 719 C C . TRP A 1 95 ? -11.533 -2.660 -14.478 1.00 93.69 95 TRP A C 1
ATOM 721 O O . TRP A 1 95 ? -12.318 -3.188 -13.689 1.00 93.69 95 TRP A O 1
ATOM 731 N N . LEU A 1 96 ? -11.753 -1.438 -14.969 1.00 93.81 96 LEU A N 1
ATOM 732 C CA . LEU A 1 96 ? -12.983 -0.693 -14.683 1.00 93.81 96 LEU A CA 1
ATOM 733 C C . LEU A 1 96 ? -14.221 -1.357 -15.300 1.00 93.81 96 LEU A C 1
ATOM 735 O O . LEU A 1 96 ? -15.248 -1.469 -14.633 1.00 93.81 96 LEU A O 1
ATOM 739 N N . ASP A 1 97 ? -14.124 -1.842 -16.541 1.00 92.94 97 ASP A N 1
ATOM 740 C CA . ASP A 1 97 ? -15.188 -2.604 -17.209 1.00 92.94 97 ASP A CA 1
ATOM 741 C C . ASP A 1 97 ? -15.467 -3.944 -16.504 1.00 92.94 97 ASP A C 1
ATOM 743 O O . ASP A 1 97 ? -16.583 -4.466 -16.569 1.00 92.94 97 ASP A O 1
ATOM 747 N N . LYS A 1 98 ? -14.466 -4.485 -15.800 1.00 92.19 98 LYS A N 1
ATOM 748 C CA . LYS A 1 98 ? -14.564 -5.680 -14.955 1.00 92.19 98 LYS A CA 1
ATOM 749 C C . LYS A 1 98 ? -15.170 -5.434 -13.570 1.00 92.19 98 LYS A C 1
ATOM 751 O O . LYS A 1 98 ? -15.480 -6.401 -12.883 1.00 92.19 98 LYS A O 1
ATOM 756 N N . GLY A 1 99 ? -15.405 -4.177 -13.193 1.00 92.31 99 GLY A N 1
ATOM 757 C CA . GLY A 1 99 ? -16.156 -3.825 -11.987 1.00 92.31 99 GLY A CA 1
ATOM 758 C C . GLY A 1 99 ? -15.321 -3.330 -10.809 1.00 92.31 99 GLY A C 1
ATOM 759 O O . GLY A 1 99 ? -15.883 -3.148 -9.736 1.00 92.31 99 GLY A O 1
ATOM 760 N N . PHE A 1 100 ? -14.022 -3.060 -10.978 1.00 95.00 100 PHE A N 1
ATOM 761 C CA . PHE A 1 100 ? -13.258 -2.391 -9.922 1.00 95.00 100 PHE A CA 1
ATOM 762 C C . PHE A 1 100 ? -13.777 -0.963 -9.663 1.00 95.00 100 PHE A C 1
ATOM 764 O O . PHE A 1 100 ? -14.071 -0.188 -10.580 1.00 95.00 100 PHE A O 1
ATOM 771 N N . ASP A 1 101 ? -13.831 -0.588 -8.387 1.00 96.31 101 ASP A N 1
ATOM 772 C CA . ASP A 1 101 ? -14.276 0.717 -7.893 1.00 96.31 101 ASP A CA 1
ATOM 773 C C . ASP A 1 101 ? -13.132 1.734 -7.783 1.00 96.31 101 ASP A C 1
ATOM 775 O O . ASP A 1 101 ? -13.298 2.802 -7.189 1.00 96.31 101 ASP A O 1
ATOM 779 N N . GLY A 1 102 ? -11.958 1.436 -8.334 1.00 96.62 102 GLY A N 1
ATOM 780 C CA . GLY A 1 102 ? -10.824 2.348 -8.329 1.00 96.62 102 GLY A CA 1
ATOM 781 C C . GLY A 1 102 ? -9.471 1.658 -8.378 1.00 96.62 102 GLY A C 1
ATOM 782 O O . GLY A 1 102 ? -9.385 0.433 -8.456 1.00 96.62 102 GLY A O 1
ATOM 783 N N . PHE A 1 103 ? -8.423 2.476 -8.280 1.00 97.62 103 PHE A N 1
ATOM 784 C CA . PHE A 1 103 ? -7.034 2.029 -8.249 1.00 97.62 103 PHE A CA 1
ATOM 785 C C . PHE A 1 103 ? -6.244 2.710 -7.136 1.00 97.62 103 PHE A C 1
ATOM 787 O O . PHE A 1 103 ? -6.401 3.912 -6.891 1.00 97.62 103 PHE A O 1
ATOM 794 N N . ARG A 1 104 ? -5.361 1.936 -6.509 1.00 98.00 104 ARG A N 1
ATOM 795 C CA . ARG A 1 104 ? -4.187 2.442 -5.803 1.00 98.00 104 ARG A CA 1
ATOM 796 C C . ARG A 1 104 ? -3.027 2.351 -6.793 1.00 98.00 104 ARG A C 1
ATOM 798 O O . ARG A 1 104 ? -2.859 1.312 -7.408 1.00 98.00 104 ARG A O 1
ATOM 805 N N . ILE A 1 105 ? -2.308 3.443 -7.023 1.00 97.56 105 ILE A N 1
ATOM 806 C CA . ILE A 1 105 ? -1.243 3.533 -8.023 1.00 97.56 105 ILE A CA 1
ATOM 807 C C . ILE A 1 105 ? 0.094 3.353 -7.319 1.00 97.56 105 ILE A C 1
ATOM 809 O O . ILE A 1 105 ? 0.482 4.221 -6.535 1.00 97.56 105 ILE A O 1
ATOM 813 N N . ASP A 1 106 ? 0.750 2.240 -7.616 1.00 97.19 106 ASP A N 1
ATOM 814 C CA . ASP A 1 106 ? 2.059 1.858 -7.096 1.00 97.19 106 ASP A CA 1
ATOM 815 C C . ASP A 1 106 ? 3.197 2.653 -7.722 1.00 97.19 106 ASP A C 1
ATOM 817 O O . ASP A 1 106 ? 3.153 2.966 -8.919 1.00 97.19 106 ASP A O 1
ATOM 821 N N . ALA A 1 107 ? 4.215 2.944 -6.908 1.00 95.69 107 ALA A N 1
ATOM 822 C CA . ALA A 1 107 ? 5.495 3.488 -7.343 1.00 95.69 107 ALA A CA 1
ATOM 823 C C . ALA A 1 107 ? 5.346 4.736 -8.233 1.00 95.69 107 ALA A C 1
ATOM 825 O O . ALA A 1 107 ? 6.118 4.954 -9.172 1.00 95.69 107 ALA A O 1
ATOM 826 N N . VAL A 1 108 ? 4.331 5.572 -7.971 1.00 96.56 108 VAL A N 1
ATOM 827 C CA . VAL A 1 108 ? 3.933 6.621 -8.922 1.00 96.56 108 VAL A CA 1
ATOM 828 C C . VAL A 1 108 ? 5.034 7.666 -9.111 1.00 96.56 108 VAL A C 1
ATOM 830 O O . VAL A 1 108 ? 5.122 8.289 -10.165 1.00 96.56 108 VAL A O 1
ATOM 833 N N . ASN A 1 109 ? 5.895 7.862 -8.113 1.00 97.00 109 ASN A N 1
ATOM 834 C CA . ASN A 1 109 ? 6.967 8.846 -8.167 1.00 97.00 109 ASN A CA 1
ATOM 835 C C . ASN A 1 109 ? 8.106 8.480 -9.120 1.00 97.00 109 ASN A C 1
ATOM 837 O O . ASN A 1 109 ? 8.841 9.389 -9.494 1.00 97.00 109 ASN A O 1
ATOM 841 N N . TRP A 1 110 ? 8.210 7.230 -9.570 1.00 97.44 110 TRP A N 1
ATOM 842 C CA . TRP A 1 110 ? 9.274 6.770 -10.469 1.00 97.44 110 TRP A CA 1
ATOM 843 C C . TRP A 1 110 ? 8.858 6.663 -11.944 1.00 97.44 110 TRP A C 1
ATOM 845 O O . TRP A 1 110 ? 9.651 6.256 -12.774 1.00 97.44 110 TRP A O 1
ATOM 855 N N . LEU A 1 111 ? 7.651 7.113 -12.314 1.00 95.75 111 LEU A N 1
ATOM 856 C CA . LEU A 1 111 ? 7.129 6.952 -13.684 1.00 95.75 111 LEU A CA 1
ATOM 857 C C . LEU A 1 111 ? 7.926 7.641 -14.800 1.00 95.75 111 LEU A C 1
ATOM 859 O O . LEU A 1 111 ? 7.736 7.331 -15.977 1.00 95.75 111 LEU A O 1
ATOM 863 N N . PHE A 1 112 ? 8.694 8.670 -14.460 1.00 97.56 112 PHE A N 1
ATOM 864 C CA . PHE A 1 112 ? 9.459 9.451 -15.416 1.00 97.56 112 PHE A CA 1
ATOM 865 C C . PHE A 1 112 ? 10.803 9.807 -14.811 1.00 97.56 112 PHE A C 1
ATOM 867 O O . PHE A 1 112 ? 10.878 10.273 -13.677 1.00 97.56 112 PHE A O 1
ATOM 874 N N . GLU A 1 113 ? 11.835 9.739 -15.641 1.00 97.25 113 GLU A N 1
ATOM 875 C CA . GLU A 1 113 ? 13.190 10.152 -15.313 1.00 97.25 113 GLU A CA 1
ATOM 876 C C . GLU A 1 113 ? 13.626 11.305 -16.225 1.00 97.25 113 GLU A C 1
ATOM 878 O O . GLU A 1 113 ? 13.028 11.607 -17.273 1.00 97.25 113 GLU A O 1
ATOM 883 N N . ASN A 1 114 ? 14.703 11.983 -15.843 1.00 96.69 114 ASN A N 1
ATOM 884 C CA . ASN A 1 114 ? 15.282 13.053 -16.634 1.00 96.69 114 ASN A CA 1
ATOM 885 C C . ASN A 1 114 ? 15.849 12.501 -17.950 1.00 96.69 114 ASN A C 1
ATOM 887 O O . ASN A 1 114 ? 16.791 11.710 -17.956 1.00 96.69 114 ASN A O 1
ATOM 891 N N . SER A 1 115 ? 15.347 12.990 -19.086 1.00 92.31 115 SER A N 1
ATOM 892 C CA . SER A 1 115 ? 15.727 12.486 -20.414 1.00 92.31 115 SER A CA 1
ATOM 893 C C . SER A 1 115 ? 17.199 12.704 -20.787 1.00 92.31 115 SER A C 1
ATOM 895 O O . SER A 1 115 ? 17.668 12.133 -21.767 1.00 92.31 115 SER A O 1
ATOM 897 N N . SER A 1 116 ? 17.918 13.565 -20.059 1.00 94.19 116 SER A N 1
ATOM 898 C CA . SER A 1 116 ? 19.355 13.792 -20.274 1.00 94.19 116 SER A CA 1
ATOM 899 C C . SER A 1 116 ? 20.232 12.774 -19.538 1.00 94.19 116 SER A C 1
ATOM 901 O O . SER A 1 116 ? 21.446 12.787 -19.738 1.00 94.19 116 SER A O 1
ATOM 903 N N . LEU A 1 117 ? 19.631 11.922 -18.696 1.00 95.00 117 LEU A N 1
ATOM 904 C CA . LEU A 1 117 ? 20.279 10.861 -17.920 1.00 95.00 117 LEU A CA 1
ATOM 905 C C . LEU A 1 117 ? 21.525 11.316 -17.118 1.00 95.00 117 LEU A C 1
ATOM 907 O O . LEU A 1 117 ? 22.547 10.623 -17.161 1.00 95.00 117 LEU A O 1
ATOM 911 N N . PRO A 1 118 ? 21.503 12.472 -16.418 1.00 97.31 118 PRO A N 1
ATOM 912 C CA . PRO A 1 118 ? 22.648 12.932 -15.627 1.00 97.31 118 PRO A CA 1
ATOM 913 C C . PRO A 1 118 ? 22.936 12.001 -14.439 1.00 97.31 118 PRO A C 1
ATOM 915 O O . PRO A 1 118 ? 22.046 11.292 -13.976 1.00 97.31 118 PRO A O 1
ATOM 918 N N . ASP A 1 119 ? 24.166 12.041 -13.921 1.00 98.06 119 ASP A N 1
ATOM 919 C CA . ASP A 1 119 ? 24.479 11.421 -12.629 1.00 98.06 119 ASP A CA 1
ATOM 920 C C . ASP A 1 119 ? 23.711 12.132 -11.501 1.00 98.06 119 ASP A C 1
ATOM 922 O O . ASP A 1 119 ? 23.628 13.365 -11.479 1.00 98.06 119 ASP A O 1
ATOM 926 N N . GLU A 1 120 ? 23.176 11.357 -10.560 1.00 98.44 120 GLU A N 1
ATOM 927 C CA . GLU A 1 120 ? 22.556 11.865 -9.337 1.00 98.44 120 GLU A CA 1
ATOM 928 C C . GLU A 1 120 ? 23.631 12.379 -8.362 1.00 98.44 120 GLU A C 1
ATOM 930 O O . GLU A 1 120 ? 24.719 11.790 -8.256 1.00 98.44 120 GLU A O 1
ATOM 935 N N . PRO A 1 121 ? 23.357 13.473 -7.633 1.00 98.25 121 PRO A N 1
ATOM 936 C CA . PRO A 1 121 ? 24.219 13.938 -6.557 1.00 98.25 121 PRO A CA 1
ATOM 937 C C . PRO A 1 121 ? 24.214 12.977 -5.356 1.00 98.25 121 PRO A C 1
ATOM 939 O O . PRO A 1 121 ? 23.303 12.178 -5.163 1.00 98.25 121 PRO A O 1
ATOM 942 N N . LEU A 1 122 ? 25.245 13.077 -4.512 1.00 97.94 122 LEU A N 1
ATOM 943 C CA . LEU A 1 122 ? 25.284 12.369 -3.228 1.00 97.94 122 LEU A CA 1
ATOM 944 C C . LEU A 1 122 ? 24.255 12.965 -2.259 1.00 97.94 122 LEU A C 1
ATOM 946 O O . LEU A 1 122 ? 24.186 14.188 -2.130 1.00 97.94 122 LEU A O 1
ATOM 950 N N . SER A 1 123 ? 23.558 12.118 -1.499 1.00 96.88 123 SER A N 1
ATOM 951 C CA . SER A 1 123 ? 22.604 12.566 -0.469 1.00 96.88 123 SER A CA 1
ATOM 952 C C . SER A 1 123 ? 23.277 13.160 0.768 1.00 96.88 123 SER A C 1
ATOM 954 O O . SER A 1 123 ? 22.673 13.919 1.524 1.00 96.88 123 SER A O 1
ATOM 956 N N . GLY A 1 124 ? 24.538 12.787 1.011 1.00 96.12 124 GLY A N 1
ATOM 957 C CA . GLY A 1 124 ? 25.242 13.078 2.259 1.00 96.12 124 GLY A CA 1
ATOM 958 C C . GLY A 1 124 ? 24.869 12.146 3.420 1.00 96.12 124 GLY A C 1
ATOM 959 O O . GLY A 1 124 ? 25.338 12.366 4.538 1.00 96.12 124 GLY A O 1
ATOM 960 N N . ASN A 1 125 ? 24.066 11.101 3.184 1.00 94.19 125 ASN A N 1
ATOM 961 C CA . ASN A 1 125 ? 23.714 10.109 4.197 1.00 94.19 125 ASN A CA 1
ATOM 962 C C . ASN A 1 125 ? 24.908 9.199 4.526 1.00 94.19 125 ASN A C 1
ATOM 964 O O . ASN A 1 125 ? 25.222 8.264 3.796 1.00 94.19 125 ASN A O 1
ATOM 968 N N . THR A 1 126 ? 25.555 9.437 5.668 1.00 92.69 126 THR A N 1
ATOM 969 C CA . THR A 1 126 ? 26.732 8.666 6.103 1.00 92.69 126 THR A CA 1
ATOM 970 C C . THR A 1 126 ? 26.413 7.255 6.602 1.00 92.69 126 THR A C 1
ATOM 972 O O . THR A 1 126 ? 27.340 6.513 6.916 1.00 92.69 126 THR A O 1
ATOM 975 N N . ASN A 1 127 ? 25.131 6.901 6.729 1.00 91.50 127 ASN A N 1
ATOM 976 C CA . ASN A 1 127 ? 24.691 5.575 7.165 1.00 91.50 127 ASN A CA 1
ATOM 977 C C . ASN A 1 127 ? 24.345 4.649 5.990 1.00 91.50 127 ASN A C 1
ATOM 979 O O . ASN A 1 127 ? 24.087 3.472 6.231 1.00 91.50 127 ASN A O 1
ATOM 983 N N . ALA A 1 128 ? 24.318 5.171 4.759 1.00 93.19 128 ALA A N 1
ATOM 984 C CA . ALA A 1 128 ? 24.061 4.394 3.555 1.00 93.19 128 ALA A CA 1
ATOM 985 C C . ALA A 1 128 ? 25.379 3.978 2.889 1.00 93.19 128 ALA A C 1
ATOM 987 O O . ALA A 1 128 ? 26.293 4.795 2.735 1.00 93.19 128 ALA A O 1
ATOM 988 N N . ASN A 1 129 ? 25.475 2.714 2.480 1.00 94.62 129 ASN A N 1
ATOM 989 C CA . ASN A 1 129 ? 26.588 2.250 1.651 1.00 94.62 129 ASN A CA 1
ATOM 990 C C . ASN A 1 129 ? 26.455 2.762 0.210 1.00 94.62 129 ASN A C 1
ATOM 992 O O . ASN A 1 129 ? 25.357 3.061 -0.239 1.00 94.62 129 ASN A O 1
ATOM 996 N N . GLU A 1 130 ? 27.560 2.800 -0.541 1.00 95.88 130 GLU A N 1
ATOM 997 C CA . GLU A 1 130 ? 27.602 3.334 -1.919 1.00 95.88 130 GLU A CA 1
ATOM 998 C C . GLU A 1 130 ? 26.660 2.626 -2.909 1.00 95.88 130 GLU A C 1
ATOM 1000 O O . GLU A 1 130 ? 26.332 3.176 -3.957 1.00 95.88 130 GLU A O 1
ATOM 1005 N N . ASP A 1 131 ? 26.247 1.401 -2.593 1.00 94.62 131 ASP A N 1
ATOM 1006 C CA . ASP A 1 131 ? 25.338 0.573 -3.379 1.00 94.62 131 ASP A CA 1
ATOM 1007 C C . ASP A 1 131 ? 23.884 0.615 -2.879 1.00 94.62 131 ASP A C 1
ATOM 1009 O O . ASP A 1 131 ? 23.025 -0.066 -3.437 1.00 94.62 131 ASP A O 1
ATOM 1013 N N . GLU A 1 132 ? 23.590 1.385 -1.834 1.00 96.12 132 GLU A N 1
ATOM 1014 C CA . GLU A 1 132 ? 22.241 1.564 -1.302 1.00 96.12 132 GLU A CA 1
ATOM 1015 C C . GLU A 1 132 ? 21.576 2.796 -1.899 1.00 96.12 132 GLU A C 1
ATOM 1017 O O . GLU A 1 132 ? 22.199 3.846 -2.023 1.00 96.12 132 GLU A O 1
ATOM 1022 N N . TYR A 1 133 ? 20.278 2.686 -2.184 1.00 96.38 133 TYR A N 1
ATOM 1023 C CA . TYR A 1 133 ? 19.473 3.746 -2.790 1.00 96.38 133 TYR A CA 1
ATOM 1024 C C . TYR A 1 133 ? 19.717 5.116 -2.131 1.00 96.38 133 TYR A C 1
ATOM 1026 O O . TYR A 1 133 ? 20.213 6.037 -2.772 1.00 96.38 133 TYR A O 1
ATOM 1034 N N . ASN A 1 134 ? 19.561 5.190 -0.804 1.00 95.69 134 ASN A N 1
ATOM 1035 C CA . ASN A 1 134 ? 19.688 6.424 -0.018 1.00 95.69 134 ASN A CA 1
ATOM 1036 C C . ASN A 1 134 ? 21.103 7.047 0.024 1.00 95.69 134 ASN A C 1
ATOM 1038 O O . ASN A 1 134 ? 21.296 8.058 0.707 1.00 95.69 134 ASN A O 1
ATOM 1042 N N . TYR A 1 135 ? 22.103 6.467 -0.647 1.00 97.75 135 TYR A N 1
ATOM 1043 C CA . TYR A 1 135 ? 23.418 7.084 -0.853 1.00 97.75 135 TYR A CA 1
ATOM 1044 C C . TYR A 1 135 ? 23.360 8.288 -1.804 1.00 97.75 135 TYR A C 1
ATOM 1046 O O . TYR A 1 135 ? 24.172 9.214 -1.699 1.00 97.75 135 TYR A O 1
ATOM 1054 N N . LEU A 1 136 ? 22.378 8.300 -2.708 1.00 98.12 136 LEU A N 1
ATOM 1055 C CA . LEU A 1 136 ? 22.159 9.363 -3.683 1.00 98.12 136 LEU A CA 1
ATOM 1056 C C . LEU A 1 136 ? 20.914 10.184 -3.335 1.00 98.12 136 LEU A C 1
ATOM 1058 O O . LEU A 1 136 ? 20.030 9.735 -2.608 1.00 98.12 136 LEU A O 1
ATOM 1062 N N . ASP A 1 137 ? 20.883 11.423 -3.812 1.00 97.12 137 ASP A N 1
ATOM 1063 C CA . ASP A 1 137 ? 19.706 12.289 -3.773 1.00 97.12 137 ASP A CA 1
ATOM 1064 C C . ASP A 1 137 ? 19.019 12.231 -5.142 1.00 97.12 137 ASP A C 1
ATOM 1066 O O . ASP A 1 137 ? 19.593 12.654 -6.141 1.00 97.12 137 ASP A O 1
ATOM 1070 N N . HIS A 1 138 ? 17.824 11.640 -5.189 1.00 96.88 138 HIS A N 1
ATOM 1071 C CA . HIS A 1 138 ? 17.167 11.161 -6.412 1.00 96.88 138 HIS A CA 1
ATOM 1072 C C . HIS A 1 138 ? 16.327 12.237 -7.108 1.00 96.88 138 HIS A C 1
ATOM 1074 O O . HIS A 1 138 ? 15.107 12.112 -7.254 1.00 96.88 138 HIS A O 1
ATOM 1080 N N . ILE A 1 139 ? 16.969 13.330 -7.514 1.00 96.56 139 ILE A N 1
ATOM 1081 C CA . ILE A 1 139 ? 16.292 14.485 -8.119 1.00 96.56 139 ILE A CA 1
ATOM 1082 C C . ILE A 1 139 ? 16.011 14.306 -9.617 1.00 96.56 139 ILE A C 1
ATOM 1084 O O . ILE A 1 139 ? 15.235 15.075 -10.194 1.00 96.56 139 ILE A O 1
ATOM 1088 N N . TYR A 1 140 ? 16.636 13.321 -10.265 1.00 97.94 140 TYR A N 1
ATOM 1089 C CA . TYR A 1 140 ? 16.490 13.052 -11.694 1.00 97.94 140 TYR A CA 1
ATOM 1090 C C . TYR A 1 140 ? 15.666 11.802 -12.005 1.00 97.94 140 TYR A C 1
ATOM 1092 O O . TYR A 1 140 ? 15.150 11.721 -13.119 1.00 97.94 140 TYR A O 1
ATOM 1100 N N . THR A 1 141 ? 15.502 10.870 -11.066 1.00 97.00 141 THR A N 1
ATOM 1101 C CA . THR A 1 141 ? 14.700 9.644 -11.265 1.00 97.00 141 THR A CA 1
ATOM 1102 C C . THR A 1 141 ? 13.361 9.631 -10.530 1.00 97.00 141 THR A C 1
ATOM 1104 O O . THR A 1 141 ? 12.576 8.710 -10.718 1.00 97.00 141 THR A O 1
ATOM 1107 N N . SER A 1 142 ? 13.069 10.639 -9.702 1.00 96.88 142 SER A N 1
ATOM 1108 C CA . SER A 1 142 ? 11.833 10.694 -8.913 1.00 96.88 142 SER A CA 1
ATOM 1109 C C . SER A 1 142 ? 11.089 12.019 -9.096 1.00 96.88 142 SER A C 1
ATOM 1111 O O . SER A 1 142 ? 11.695 13.065 -9.335 1.00 96.88 142 SER A O 1
ATOM 1113 N N . ASN A 1 143 ? 9.758 11.977 -8.981 1.00 96.81 143 ASN A N 1
ATOM 1114 C CA . ASN A 1 143 ? 8.841 13.124 -8.955 1.00 96.81 143 ASN A CA 1
ATOM 1115 C C . ASN A 1 143 ? 9.025 14.125 -10.116 1.00 96.81 143 ASN A C 1
ATOM 1117 O O . ASN A 1 143 ? 8.843 15.335 -9.936 1.00 96.81 143 ASN A O 1
ATOM 1121 N N . GLN A 1 144 ? 9.378 13.646 -11.314 1.00 97.25 144 GLN A N 1
ATOM 1122 C CA . GLN A 1 144 ? 9.504 14.528 -12.476 1.00 97.25 144 GLN A CA 1
ATOM 1123 C C . GLN A 1 144 ? 8.143 15.172 -12.815 1.00 97.25 144 GLN A C 1
ATOM 1125 O O . GLN A 1 144 ? 7.098 14.557 -12.596 1.00 97.25 144 GLN A O 1
ATOM 1130 N N . PRO A 1 145 ? 8.100 16.410 -13.345 1.00 95.56 145 PRO A N 1
ATOM 1131 C CA . PRO A 1 145 ? 6.844 17.138 -13.559 1.00 95.56 145 PRO A CA 1
ATOM 1132 C C . PRO A 1 145 ? 5.769 16.368 -14.346 1.00 95.56 145 PRO A C 1
ATOM 1134 O O . PRO A 1 145 ? 4.578 16.485 -14.050 1.00 95.56 145 PRO A O 1
ATOM 1137 N N . GLU A 1 146 ? 6.184 15.566 -15.324 1.00 95.75 146 GLU A N 1
ATOM 1138 C CA . GLU A 1 146 ? 5.316 14.748 -16.174 1.00 95.75 146 GLU A CA 1
ATOM 1139 C C . GLU A 1 146 ? 4.562 13.663 -15.396 1.00 95.75 146 GLU A C 1
ATOM 1141 O O . GLU A 1 146 ? 3.437 13.315 -15.764 1.00 95.75 146 GLU A O 1
ATOM 1146 N N . THR A 1 147 ? 5.122 13.191 -14.280 1.00 96.25 147 THR A N 1
ATOM 1147 C CA . THR A 1 147 ? 4.474 12.242 -13.371 1.00 96.25 147 THR A CA 1
ATOM 1148 C C . THR A 1 147 ? 3.126 12.777 -12.883 1.00 96.25 147 THR A C 1
ATOM 1150 O O . THR A 1 147 ? 2.107 12.086 -12.947 1.00 96.25 147 THR A O 1
ATOM 1153 N N . PHE A 1 148 ? 3.066 14.044 -12.467 1.00 96.75 148 PHE A N 1
ATOM 1154 C CA . PHE A 1 148 ? 1.819 14.649 -11.989 1.00 96.75 148 PHE A CA 1
ATOM 1155 C C . PHE A 1 148 ? 0.793 14.818 -13.120 1.00 96.75 148 PHE A C 1
ATOM 1157 O O . PHE A 1 148 ? -0.412 14.664 -12.903 1.00 96.75 148 PHE A O 1
ATOM 1164 N N . GLU A 1 149 ? 1.253 15.092 -14.344 1.00 95.00 149 GLU A N 1
ATOM 1165 C CA . GLU A 1 149 ? 0.381 15.167 -15.522 1.00 95.00 149 GLU A CA 1
ATOM 1166 C C . GLU A 1 149 ? -0.182 13.801 -15.921 1.00 95.00 149 GLU A C 1
ATOM 1168 O O . GLU A 1 149 ? -1.294 13.711 -16.449 1.00 95.00 149 GLU A O 1
ATOM 1173 N N . MET A 1 150 ? 0.571 12.728 -15.685 1.00 94.94 150 MET A N 1
ATOM 1174 C CA . MET A 1 150 ? 0.119 11.359 -15.910 1.00 94.94 150 MET A CA 1
ATOM 1175 C C . MET A 1 150 ? -1.037 11.003 -14.973 1.00 94.94 150 MET A C 1
ATOM 1177 O O . MET A 1 150 ? -2.073 10.517 -15.431 1.00 94.94 150 MET A O 1
ATOM 1181 N N . VAL A 1 151 ? -0.911 11.347 -13.689 1.00 96.56 151 VAL A N 1
ATOM 1182 C CA . VAL A 1 151 ? -1.968 11.140 -12.688 1.00 96.56 151 VAL A CA 1
ATOM 1183 C C . VAL A 1 151 ? -3.239 11.916 -13.026 1.00 96.56 151 VAL A C 1
ATOM 1185 O O . VAL A 1 151 ? -4.338 11.378 -12.900 1.00 96.56 151 VAL A O 1
ATOM 1188 N N . GLN A 1 152 ? -3.116 13.147 -13.525 1.00 95.81 152 GLN A N 1
ATOM 1189 C CA . GLN A 1 152 ? -4.266 13.930 -14.000 1.00 95.81 152 GLN A CA 1
ATOM 1190 C C . GLN A 1 152 ? -4.976 13.246 -15.177 1.00 95.81 152 GLN A C 1
ATOM 1192 O O . GLN A 1 152 ? -6.202 13.213 -15.234 1.00 95.81 152 GLN A O 1
ATOM 1197 N N . GLN A 1 153 ? -4.227 12.633 -16.091 1.00 93.25 153 GLN A N 1
ATOM 1198 C CA . GLN A 1 153 ? -4.817 11.907 -17.216 1.00 93.25 153 GLN A CA 1
ATOM 1199 C C . GLN A 1 153 ? -5.519 10.618 -16.770 1.00 93.25 153 GLN A C 1
ATOM 1201 O O . GLN A 1 153 ? -6.589 10.298 -17.280 1.00 93.25 153 GLN A O 1
ATOM 1206 N N . TRP A 1 154 ? -4.988 9.897 -15.781 1.00 95.06 154 TRP A N 1
ATOM 1207 C CA . TRP A 1 154 ? -5.720 8.782 -15.170 1.00 95.06 154 TRP A CA 1
ATOM 1208 C C . TRP A 1 154 ? -6.963 9.244 -14.411 1.00 95.06 154 TRP A C 1
ATOM 1210 O O . TRP A 1 154 ? -7.997 8.573 -14.459 1.00 95.06 154 TRP A O 1
ATOM 1220 N N . ARG A 1 155 ? -6.902 10.419 -13.771 1.00 95.44 155 ARG A N 1
ATOM 1221 C CA . ARG A 1 155 ? -8.069 11.037 -13.142 1.00 95.44 155 ARG A CA 1
ATOM 1222 C C . ARG A 1 155 ? -9.185 11.298 -14.156 1.00 95.44 155 ARG A C 1
ATOM 1224 O O . ARG A 1 155 ? -10.339 11.004 -13.860 1.00 95.44 155 ARG A O 1
ATOM 1231 N N . GLU A 1 156 ? -8.860 11.782 -15.353 1.00 93.94 156 GLU A N 1
ATOM 1232 C CA . GLU A 1 156 ? -9.846 11.972 -16.427 1.00 93.94 156 GLU A CA 1
ATOM 1233 C C . GLU A 1 156 ? -10.570 10.660 -16.776 1.00 93.94 156 GLU A C 1
ATOM 1235 O O . GLU A 1 156 ? -11.795 10.652 -16.885 1.00 93.94 156 GLU A O 1
ATOM 1240 N N . VAL A 1 157 ? -9.848 9.535 -16.856 1.00 92.19 157 VAL A N 1
ATOM 1241 C CA . VAL A 1 157 ? -10.446 8.220 -17.154 1.00 92.19 157 VAL A CA 1
ATOM 1242 C C . VAL A 1 157 ? -11.464 7.805 -16.090 1.00 92.19 157 VAL A C 1
ATOM 1244 O O . VAL A 1 157 ? -12.576 7.407 -16.432 1.00 92.19 157 VAL A O 1
ATOM 1247 N N . VAL A 1 158 ? -11.138 7.908 -14.799 1.00 93.56 158 VAL A N 1
ATOM 1248 C CA . VAL A 1 158 ? -12.084 7.508 -13.739 1.00 93.56 158 VAL A CA 1
ATOM 1249 C C . VAL A 1 158 ? -13.303 8.440 -13.650 1.00 93.56 158 VAL A C 1
ATOM 1251 O O . VAL A 1 158 ? -14.407 7.982 -13.340 1.00 93.56 158 VAL A O 1
ATOM 1254 N N . GLU A 1 159 ? -13.146 9.725 -13.985 1.00 93.44 159 GLU A N 1
ATOM 1255 C CA . GLU A 1 159 ? -14.263 10.676 -14.069 1.00 93.44 159 GLU A CA 1
ATOM 1256 C C . GLU A 1 159 ? -15.180 10.401 -15.272 1.00 93.44 159 GLU A C 1
ATOM 1258 O O . GLU A 1 159 ? -16.396 10.578 -15.168 1.00 93.44 159 GLU A O 1
ATOM 1263 N N . GLU A 1 160 ? -14.652 9.900 -16.395 1.00 93.25 160 GLU A N 1
ATOM 1264 C CA . GLU A 1 160 ? -15.477 9.445 -17.523 1.00 93.25 160 GLU A CA 1
ATOM 1265 C C . GLU A 1 160 ? -16.428 8.315 -17.122 1.00 93.25 160 GLU A C 1
ATOM 1267 O O . GLU A 1 160 ? -17.583 8.310 -17.553 1.00 93.25 160 GLU A O 1
ATOM 1272 N N . TYR A 1 161 ? -15.974 7.366 -16.300 1.00 93.12 161 TYR A N 1
ATOM 1273 C CA . TYR A 1 161 ? -16.825 6.284 -15.791 1.00 93.12 161 TYR A CA 1
ATOM 1274 C C . TYR A 1 161 ? -17.881 6.818 -14.824 1.00 93.12 161 TYR A C 1
ATOM 1276 O O . TYR A 1 161 ? -19.065 6.509 -14.974 1.00 93.12 161 TYR A O 1
ATOM 1284 N N . LYS A 1 162 ? -17.493 7.710 -13.903 1.00 92.62 162 LYS A N 1
ATOM 1285 C CA . LYS A 1 162 ? -18.443 8.387 -13.007 1.00 92.62 162 LYS A CA 1
ATOM 1286 C C . LYS A 1 162 ? -19.515 9.156 -13.781 1.00 92.62 162 LYS A C 1
ATOM 1288 O O . LYS A 1 162 ? -20.684 9.116 -13.408 1.00 92.62 162 LYS A O 1
ATOM 1293 N N . ALA A 1 163 ? -19.159 9.828 -14.874 1.00 91.94 163 ALA A N 1
ATOM 1294 C CA . ALA A 1 163 ? -20.119 10.538 -15.717 1.00 91.94 163 ALA A CA 1
ATOM 1295 C C . ALA A 1 163 ? -21.109 9.599 -16.436 1.00 91.94 163 ALA A C 1
ATOM 1297 O O . ALA A 1 163 ? -22.210 10.027 -16.790 1.00 91.94 163 ALA A O 1
ATOM 1298 N N . GLN A 1 164 ? -20.735 8.335 -16.661 1.00 89.81 164 GLN A N 1
ATOM 1299 C CA . GLN A 1 164 ? -21.571 7.349 -17.347 1.00 89.81 164 GLN A CA 1
ATOM 1300 C C . GLN A 1 164 ? -22.621 6.714 -16.431 1.00 89.81 164 GLN A C 1
ATOM 1302 O O . GLN A 1 164 ? -23.765 6.542 -16.859 1.00 89.81 164 GLN A O 1
ATOM 1307 N N . ASP A 1 165 ? -22.261 6.371 -15.194 1.00 90.75 165 ASP A N 1
ATOM 1308 C CA . ASP A 1 165 ? -23.135 5.604 -14.292 1.00 90.75 165 ASP A CA 1
ATOM 1309 C C . ASP A 1 165 ? -23.396 6.257 -12.922 1.00 90.75 165 ASP A C 1
ATOM 1311 O O . ASP A 1 165 ? -24.247 5.783 -12.168 1.00 90.75 165 ASP A O 1
ATOM 1315 N N . GLY A 1 166 ? -22.731 7.372 -12.615 1.00 89.19 166 GLY A N 1
ATOM 1316 C CA . GLY A 1 166 ? -22.866 8.117 -11.363 1.00 89.19 166 GLY A CA 1
ATOM 1317 C C . GLY A 1 166 ? -22.027 7.588 -10.196 1.00 89.19 166 GLY A C 1
ATOM 1318 O O . GLY A 1 166 ? -22.100 8.164 -9.110 1.00 89.19 166 GLY A O 1
ATOM 1319 N N . LEU A 1 167 ? -21.236 6.526 -10.381 1.00 90.50 167 LEU A N 1
ATOM 1320 C CA . LEU A 1 167 ? -20.429 5.917 -9.324 1.00 90.50 167 LEU A CA 1
ATOM 1321 C C . LEU A 1 167 ? -18.985 6.441 -9.349 1.00 90.50 167 LEU A C 1
ATOM 1323 O O . LEU A 1 167 ? -18.298 6.406 -10.368 1.00 90.50 167 LEU A O 1
ATOM 1327 N N . ALA A 1 168 ? -18.496 6.927 -8.210 1.00 93.31 168 ALA A N 1
ATOM 1328 C CA . ALA A 1 168 ? -17.116 7.387 -8.091 1.00 93.31 168 ALA A CA 1
ATOM 1329 C C . ALA A 1 168 ? -16.128 6.214 -8.100 1.00 93.31 168 ALA A C 1
ATOM 1331 O O . ALA A 1 168 ? -16.356 5.222 -7.405 1.00 93.31 168 ALA A O 1
ATOM 1332 N N . ARG A 1 169 ? -15.016 6.364 -8.831 1.00 95.94 169 ARG A N 1
ATOM 1333 C CA . ARG A 1 169 ? -13.886 5.430 -8.790 1.00 95.94 169 ARG A CA 1
ATOM 1334 C C . ARG A 1 169 ? -12.725 6.073 -8.057 1.00 95.94 169 ARG A C 1
ATOM 1336 O O . ARG A 1 169 ? -12.255 7.127 -8.481 1.00 95.94 169 ARG A O 1
ATOM 1343 N N . ALA A 1 170 ? -12.297 5.480 -6.948 1.00 96.38 170 ALA A N 1
ATOM 1344 C CA . ALA A 1 170 ? -11.185 6.012 -6.174 1.00 96.38 170 ALA A CA 1
ATOM 1345 C C . ALA A 1 170 ? -9.893 5.957 -7.004 1.00 96.38 170 ALA A C 1
ATOM 1347 O O . ALA A 1 170 ? -9.649 5.006 -7.737 1.00 96.38 170 ALA A O 1
ATOM 1348 N N . LEU A 1 171 ? -9.069 6.994 -6.894 1.00 97.50 171 LEU A N 1
ATOM 1349 C CA . LEU A 1 171 ? -7.737 7.022 -7.490 1.00 97.50 171 LEU A CA 1
ATOM 1350 C C . LEU A 1 171 ? -6.801 7.502 -6.398 1.00 97.50 171 LEU A C 1
ATOM 1352 O O . LEU A 1 171 ? -6.937 8.643 -5.951 1.00 97.50 171 LEU A O 1
ATOM 1356 N N . ILE A 1 172 ? -5.946 6.612 -5.925 1.00 97.94 172 ILE A N 1
ATOM 1357 C CA . ILE A 1 172 ? -5.125 6.816 -4.738 1.00 97.94 172 ILE A CA 1
ATOM 1358 C C . ILE A 1 172 ? -3.674 6.635 -5.151 1.00 97.94 172 ILE A C 1
ATOM 1360 O O . ILE A 1 172 ? -3.347 5.599 -5.710 1.00 97.94 172 ILE A O 1
ATOM 1364 N N . THR A 1 173 ? -2.809 7.613 -4.924 1.00 97.94 173 THR A N 1
ATOM 1365 C CA . THR A 1 173 ? -1.381 7.486 -5.253 1.00 97.94 173 THR A CA 1
ATOM 1366 C C . THR A 1 173 ? -0.570 7.031 -4.052 1.00 97.94 173 THR A C 1
ATOM 1368 O O . THR A 1 173 ? -0.793 7.516 -2.942 1.00 97.94 173 THR A O 1
ATOM 1371 N N . GLU A 1 174 ? 0.397 6.147 -4.279 1.00 96.81 174 GLU A N 1
ATOM 1372 C CA . GLU A 1 174 ? 1.462 5.860 -3.326 1.00 96.81 174 GLU A CA 1
ATOM 1373 C C . GLU A 1 174 ? 2.779 6.470 -3.800 1.00 96.81 174 GLU A C 1
ATOM 1375 O O . GLU A 1 174 ? 3.309 6.107 -4.845 1.00 96.81 174 GLU A O 1
ATOM 1380 N N . ALA A 1 175 ? 3.284 7.414 -3.010 1.00 94.00 175 ALA A N 1
ATOM 1381 C CA . ALA A 1 175 ? 4.608 7.984 -3.174 1.00 94.00 175 ALA A CA 1
ATOM 1382 C C . ALA A 1 175 ? 5.168 8.368 -1.803 1.00 94.00 175 ALA A C 1
ATOM 1384 O O . ALA A 1 175 ? 4.547 9.133 -1.061 1.00 94.00 175 ALA A O 1
ATOM 1385 N N . TYR A 1 176 ? 6.374 7.897 -1.497 1.00 89.88 176 TYR A N 1
ATOM 1386 C CA . TYR A 1 176 ? 7.179 8.441 -0.408 1.00 89.88 176 TYR A CA 1
ATOM 1387 C C . TYR A 1 176 ? 7.921 9.676 -0.931 1.00 89.88 176 TYR A C 1
ATOM 1389 O O . TYR A 1 176 ? 8.989 9.575 -1.532 1.00 89.88 176 TYR A O 1
ATOM 1397 N N . ALA A 1 177 ? 7.320 10.851 -0.746 1.00 91.00 177 ALA A N 1
ATOM 1398 C CA . ALA A 1 177 ? 7.841 12.125 -1.232 1.00 91.00 177 ALA A CA 1
ATOM 1399 C C . ALA A 1 177 ? 7.792 13.207 -0.142 1.00 91.00 177 ALA A C 1
ATOM 1401 O O . ALA A 1 177 ? 7.127 13.057 0.884 1.00 91.00 177 ALA A O 1
ATOM 1402 N N . ASP A 1 178 ? 8.480 14.326 -0.375 1.00 91.38 178 ASP A N 1
ATOM 1403 C CA . ASP A 1 178 ? 8.305 15.519 0.453 1.00 91.38 178 ASP A CA 1
ATOM 1404 C C . ASP A 1 178 ? 6.863 16.062 0.369 1.00 91.38 178 ASP A C 1
ATOM 1406 O O . ASP A 1 178 ? 6.076 15.701 -0.513 1.00 91.38 178 ASP A O 1
ATOM 1410 N N . LEU A 1 179 ? 6.504 16.945 1.303 1.00 90.88 179 LEU A N 1
ATOM 1411 C CA . LEU A 1 179 ? 5.154 17.503 1.417 1.00 90.88 179 LEU A CA 1
ATOM 1412 C C . LEU A 1 179 ? 4.704 18.247 0.145 1.00 90.88 179 LEU A C 1
ATOM 1414 O O . LEU A 1 179 ? 3.536 18.169 -0.240 1.00 90.88 179 LEU A O 1
ATOM 1418 N N . GLU A 1 180 ? 5.619 18.964 -0.517 1.00 92.75 180 GLU A N 1
ATOM 1419 C CA . GLU A 1 180 ? 5.303 19.736 -1.720 1.00 92.75 180 GLU A CA 1
ATOM 1420 C C . GLU A 1 180 ? 4.904 18.799 -2.865 1.00 92.75 180 GLU A C 1
ATOM 1422 O O . GLU A 1 180 ? 3.854 18.975 -3.487 1.00 92.75 180 GLU A O 1
ATOM 1427 N N . ASN A 1 181 ? 5.723 17.782 -3.124 1.00 94.62 181 ASN A N 1
ATOM 1428 C CA . ASN A 1 181 ? 5.484 16.792 -4.164 1.00 94.62 181 ASN A CA 1
ATOM 1429 C C . ASN A 1 181 ? 4.291 15.892 -3.833 1.00 94.62 181 ASN A C 1
ATOM 1431 O O . ASN A 1 181 ? 3.473 15.633 -4.716 1.00 94.62 181 ASN A O 1
ATOM 1435 N N . THR A 1 182 ? 4.115 15.519 -2.564 1.00 94.56 182 THR A N 1
ATOM 1436 C CA . THR A 1 182 ? 2.949 14.757 -2.093 1.00 94.56 182 THR A CA 1
ATOM 1437 C C . THR A 1 182 ? 1.645 15.433 -2.521 1.00 94.56 182 THR A C 1
ATOM 1439 O O . THR A 1 182 ? 0.801 14.814 -3.166 1.00 94.56 182 THR A O 1
ATOM 1442 N N . PHE A 1 183 ? 1.482 16.737 -2.281 1.00 95.50 183 PHE A N 1
ATOM 1443 C CA . PHE A 1 183 ? 0.242 17.420 -2.660 1.00 95.50 183 PHE A CA 1
ATOM 1444 C C . PHE A 1 183 ? 0.106 17.727 -4.155 1.00 95.50 183 PHE A C 1
ATOM 1446 O O . PHE A 1 183 ? -1.026 17.879 -4.631 1.00 95.50 183 PHE A O 1
ATOM 1453 N N . LYS A 1 184 ? 1.199 17.752 -4.933 1.00 96.50 184 LYS A N 1
ATOM 1454 C CA . LYS A 1 184 ? 1.116 17.870 -6.402 1.00 96.50 184 LYS A CA 1
ATOM 1455 C C . LYS A 1 184 ? 0.357 16.697 -7.029 1.00 96.50 184 LYS A C 1
ATOM 1457 O O . LYS A 1 184 ? -0.370 16.918 -8.001 1.00 96.50 184 LYS A O 1
ATOM 1462 N N . TYR A 1 185 ? 0.421 15.495 -6.446 1.00 97.31 185 TYR A N 1
ATOM 1463 C CA . TYR A 1 185 ? -0.349 14.332 -6.911 1.00 97.31 185 TYR A CA 1
ATOM 1464 C C . TYR A 1 185 ? -1.861 14.545 -6.877 1.00 97.31 185 TYR A C 1
ATOM 1466 O O . TYR A 1 185 ? -2.581 14.022 -7.727 1.00 97.31 185 TYR A O 1
ATOM 1474 N N . MET A 1 186 ? -2.362 15.362 -5.948 1.00 96.25 186 MET A N 1
ATOM 1475 C CA . MET A 1 186 ? -3.792 15.664 -5.847 1.00 96.25 186 MET A CA 1
ATOM 1476 C C . MET A 1 186 ? -4.272 16.639 -6.935 1.00 96.25 186 MET A C 1
ATOM 1478 O O . MET A 1 186 ? -5.482 16.790 -7.147 1.00 96.25 186 MET A O 1
ATOM 1482 N N . GLY A 1 187 ? -3.348 17.309 -7.633 1.00 94.81 187 GLY A N 1
ATOM 1483 C CA . GLY A 1 187 ? -3.621 18.327 -8.650 1.00 94.81 187 GLY A CA 1
ATOM 1484 C C . GLY A 1 187 ? -4.339 19.570 -8.111 1.00 94.81 187 GLY A C 1
ATOM 1485 O O . GLY A 1 187 ? -4.555 19.730 -6.908 1.00 94.81 187 GLY A O 1
ATOM 1486 N N . THR A 1 188 ? -4.762 20.457 -9.011 1.00 91.75 188 THR A N 1
ATOM 1487 C CA . THR A 1 188 ? -5.496 21.688 -8.655 1.00 91.75 188 THR A CA 1
ATOM 1488 C C . THR A 1 188 ? -7.010 21.487 -8.774 1.00 91.75 188 THR A C 1
ATOM 1490 O O . THR A 1 188 ? -7.480 20.355 -8.918 1.00 91.75 188 THR A O 1
ATOM 1493 N N . GLU A 1 189 ? -7.797 22.556 -8.642 1.00 88.44 189 GLU A N 1
ATOM 1494 C CA . GLU A 1 189 ? -9.234 22.524 -8.939 1.00 88.44 189 GLU A CA 1
ATOM 1495 C C . GLU A 1 189 ? -9.481 22.452 -10.455 1.00 88.44 189 GLU A C 1
ATOM 1497 O O . GLU A 1 189 ? -10.329 21.693 -10.916 1.00 88.44 189 GLU A O 1
ATOM 1502 N N . GLU A 1 190 ? -8.686 23.180 -11.243 1.00 90.25 190 GLU A N 1
ATOM 1503 C CA . GLU A 1 190 ? -8.779 23.234 -12.706 1.00 90.25 190 GLU A CA 1
ATOM 1504 C C . GLU A 1 190 ? -8.243 21.969 -13.377 1.00 90.25 190 GLU A C 1
ATOM 1506 O O . GLU A 1 190 ? -8.718 21.589 -14.448 1.00 90.25 190 GLU A O 1
ATOM 1511 N N . ARG A 1 191 ? -7.243 21.327 -12.760 1.00 91.56 191 ARG A N 1
ATOM 1512 C CA . ARG A 1 191 ? -6.626 20.092 -13.254 1.00 91.56 191 ARG A CA 1
ATOM 1513 C C . ARG A 1 191 ? -6.530 19.068 -12.113 1.00 91.56 191 ARG A C 1
ATOM 1515 O O . ARG A 1 191 ? -5.465 18.927 -11.503 1.00 91.56 191 ARG A O 1
ATOM 1522 N N . PRO A 1 192 ? -7.647 18.397 -11.768 1.00 94.62 192 PRO A N 1
ATOM 1523 C CA . PRO A 1 192 ? -7.682 17.439 -10.667 1.00 94.62 192 PRO A CA 1
ATOM 1524 C C . PRO A 1 192 ? -6.743 16.254 -10.909 1.00 94.62 192 PRO A C 1
ATOM 1526 O O . PRO A 1 192 ? -6.737 15.674 -11.991 1.00 94.62 192 PRO A O 1
ATOM 1529 N N . GLY A 1 193 ? -5.970 15.887 -9.888 1.00 96.31 193 GLY A N 1
ATOM 1530 C CA . GLY A 1 193 ? -5.159 14.671 -9.857 1.00 96.31 193 GLY A CA 1
ATOM 1531 C C . GLY A 1 193 ? -5.849 13.565 -9.060 1.00 96.31 193 GLY A C 1
ATOM 1532 O O . GLY A 1 193 ? -7.069 13.397 -9.135 1.00 96.31 193 GLY A O 1
ATOM 1533 N N . ALA A 1 194 ? -5.083 12.821 -8.270 1.00 97.00 194 ALA A N 1
ATOM 1534 C CA . ALA A 1 194 ? -5.595 11.756 -7.419 1.00 97.00 194 ALA A CA 1
ATOM 1535 C C . ALA A 1 194 ? -6.676 12.256 -6.439 1.00 97.00 194 ALA A C 1
ATOM 1537 O O . ALA A 1 194 ? -6.714 13.426 -6.042 1.00 97.00 194 ALA A O 1
ATOM 1538 N N . HIS A 1 195 ? -7.591 11.362 -6.063 1.00 95.62 195 HIS A N 1
ATOM 1539 C CA . HIS A 1 195 ? -8.577 11.624 -5.014 1.00 95.62 195 HIS A CA 1
ATOM 1540 C C . HIS A 1 195 ? -7.906 11.708 -3.641 1.00 95.62 195 HIS A C 1
ATOM 1542 O O . HIS A 1 195 ? -8.247 12.588 -2.851 1.00 95.62 195 HIS A O 1
ATOM 1548 N N . LEU A 1 196 ? -6.954 10.802 -3.405 1.00 95.50 196 LEU A N 1
ATOM 1549 C CA . LEU A 1 196 ? -6.116 10.705 -2.216 1.00 95.50 196 LEU A CA 1
ATOM 1550 C C . LEU A 1 196 ? -4.666 10.475 -2.646 1.00 95.50 196 LEU A C 1
ATOM 1552 O O . LEU A 1 196 ? -4.413 9.909 -3.708 1.00 95.50 196 LEU A O 1
ATOM 1556 N N . THR A 1 197 ? -3.733 10.877 -1.799 1.00 95.56 197 THR A N 1
ATOM 1557 C CA . THR A 1 197 ? -2.325 10.495 -1.896 1.00 95.56 197 THR A CA 1
ATOM 1558 C C . THR A 1 197 ? -1.942 10.006 -0.519 1.00 95.56 197 THR A C 1
ATOM 1560 O O . THR A 1 197 ? -2.120 10.756 0.437 1.00 95.56 197 THR A O 1
ATOM 1563 N N . PHE A 1 198 ? -1.506 8.753 -0.406 1.00 96.69 198 PHE A N 1
ATOM 1564 C CA . PHE A 1 198 ? -1.397 8.137 0.907 1.00 96.69 198 PHE A CA 1
ATOM 1565 C C . PHE A 1 198 ? -0.478 8.932 1.833 1.00 96.69 198 PHE A C 1
ATOM 1567 O O . PHE A 1 198 ? 0.667 9.244 1.505 1.00 96.69 198 PHE A O 1
ATOM 1574 N N . ASN A 1 199 ? -1.010 9.260 3.006 1.00 96.44 199 ASN A N 1
ATOM 1575 C CA . ASN A 1 199 ? -0.292 9.980 4.037 1.00 96.44 199 ASN A CA 1
ATOM 1576 C C . ASN A 1 199 ? 0.574 9.018 4.856 1.00 96.44 199 ASN A C 1
ATOM 1578 O O . ASN A 1 199 ? 0.125 8.442 5.851 1.00 96.44 199 ASN A O 1
ATOM 1582 N N . PHE A 1 200 ? 1.839 8.881 4.465 1.00 96.25 200 PHE A N 1
ATOM 1583 C CA . PHE A 1 200 ? 2.803 8.031 5.165 1.00 96.25 200 PHE A CA 1
ATOM 1584 C C . PHE A 1 200 ? 3.550 8.724 6.308 1.00 96.25 200 PHE A C 1
ATOM 1586 O O . PHE A 1 200 ? 4.511 8.160 6.825 1.00 96.25 200 PHE A O 1
ATOM 1593 N N . PHE A 1 201 ? 3.146 9.919 6.752 1.00 95.31 201 PHE A N 1
ATOM 1594 C CA . PHE A 1 201 ? 3.905 10.657 7.772 1.00 95.31 201 PHE A CA 1
ATOM 1595 C C . PHE A 1 201 ? 3.970 9.903 9.105 1.00 95.31 201 PHE A C 1
ATOM 1597 O O . PHE A 1 201 ? 5.015 9.868 9.746 1.00 95.31 201 PHE A O 1
ATOM 1604 N N . MET A 1 202 ? 2.902 9.200 9.492 1.00 94.88 202 MET A N 1
ATOM 1605 C CA . MET A 1 202 ? 2.913 8.366 10.704 1.00 94.88 202 MET A CA 1
ATOM 1606 C C . MET A 1 202 ? 3.790 7.108 10.571 1.00 94.88 202 MET A C 1
ATOM 1608 O O . MET A 1 202 ? 4.202 6.516 11.573 1.00 94.88 202 MET A O 1
ATOM 1612 N N . ILE A 1 203 ? 4.100 6.693 9.343 1.00 96.12 203 ILE A N 1
ATOM 1613 C CA . ILE A 1 203 ? 5.067 5.632 9.058 1.00 96.12 203 ILE A CA 1
ATOM 1614 C C . ILE A 1 203 ? 6.493 6.191 9.110 1.00 96.12 203 ILE A C 1
ATOM 1616 O O . ILE A 1 203 ? 7.334 5.633 9.808 1.00 96.12 203 ILE A O 1
ATOM 1620 N N . SER A 1 204 ? 6.760 7.303 8.423 1.00 93.81 204 SER A N 1
ATOM 1621 C CA . SER A 1 204 ? 8.121 7.810 8.214 1.00 93.81 204 SER A CA 1
ATOM 1622 C C . SER A 1 204 ? 8.658 8.701 9.338 1.00 93.81 204 SER A C 1
ATOM 1624 O O . SER A 1 204 ? 9.871 8.773 9.522 1.00 93.81 204 SER A O 1
ATOM 1626 N N . GLN A 1 205 ? 7.789 9.382 10.093 1.00 94.88 205 GLN A N 1
ATOM 1627 C CA . GLN A 1 205 ? 8.191 10.374 11.102 1.00 94.88 205 GLN A CA 1
ATOM 1628 C C . GLN A 1 205 ? 8.045 9.882 12.549 1.00 94.88 205 GLN A C 1
ATOM 1630 O O . GLN A 1 205 ? 8.623 10.483 13.455 1.00 94.88 205 GLN A O 1
ATOM 1635 N N . LEU A 1 206 ? 7.253 8.832 12.791 1.00 96.62 206 LEU A N 1
ATOM 1636 C CA . LEU A 1 206 ? 6.888 8.393 14.142 1.00 96.62 206 LEU A CA 1
ATOM 1637 C C . LEU A 1 206 ? 7.445 7.003 14.476 1.00 96.62 206 LEU A C 1
ATOM 1639 O O . LEU A 1 206 ? 7.653 6.162 13.603 1.00 96.62 206 LEU A O 1
ATOM 1643 N N . SER A 1 207 ? 7.667 6.745 15.761 1.00 94.81 207 SER A N 1
ATOM 1644 C CA . SER A 1 207 ? 8.115 5.455 16.296 1.00 94.81 207 SER A CA 1
ATOM 1645 C C . SER A 1 207 ? 7.678 5.282 17.757 1.00 94.81 207 SER A C 1
ATOM 1647 O O . SER A 1 207 ? 7.059 6.174 18.339 1.00 94.81 207 SER A O 1
ATOM 1649 N N . ASN A 1 208 ? 8.038 4.162 18.392 1.00 92.62 208 ASN A N 1
ATOM 1650 C CA . ASN A 1 208 ? 7.836 3.949 19.833 1.00 92.62 208 ASN A CA 1
ATOM 1651 C C . ASN A 1 208 ? 8.530 4.978 20.749 1.00 92.62 208 ASN A C 1
ATOM 1653 O O . ASN A 1 208 ? 8.234 5.017 21.940 1.00 92.62 208 ASN A O 1
ATOM 1657 N N . THR A 1 209 ? 9.448 5.801 20.236 1.00 93.94 209 THR A N 1
ATOM 1658 C CA . THR A 1 209 ? 10.081 6.882 21.011 1.00 93.94 209 THR A CA 1
ATOM 1659 C C . THR A 1 209 ? 9.393 8.235 20.841 1.00 93.94 209 THR A C 1
ATOM 1661 O O . THR A 1 209 ? 9.802 9.204 21.478 1.00 93.94 209 THR A O 1
ATOM 1664 N N . SER A 1 210 ? 8.384 8.328 19.974 1.00 96.38 210 SER A N 1
ATOM 1665 C CA . SER A 1 210 ? 7.676 9.575 19.695 1.00 96.38 210 SER A CA 1
ATOM 1666 C C . SER A 1 210 ? 6.781 9.992 20.860 1.00 96.38 210 SER A C 1
ATOM 1668 O O . SER A 1 210 ? 5.968 9.220 21.363 1.00 96.38 210 SER A O 1
ATOM 1670 N N . SER A 1 211 ? 6.898 11.254 21.256 1.00 95.94 211 SER A N 1
ATOM 1671 C CA . SER A 1 211 ? 6.060 11.892 22.269 1.00 95.94 211 SER A CA 1
ATOM 1672 C C . SER A 1 211 ? 4.695 12.304 21.708 1.00 95.94 211 SER A C 1
ATOM 1674 O O . SER A 1 211 ? 4.497 12.401 20.495 1.00 95.94 211 SER A O 1
ATOM 1676 N N . ALA A 1 212 ? 3.756 12.679 22.582 1.00 95.31 212 ALA A N 1
ATOM 1677 C CA . ALA A 1 212 ? 2.496 13.286 22.145 1.00 95.31 212 ALA A CA 1
ATOM 1678 C C . ALA A 1 212 ? 2.684 14.570 21.320 1.00 95.31 212 ALA A C 1
ATOM 1680 O O . ALA A 1 212 ? 1.851 14.877 20.466 1.00 95.31 212 ALA A O 1
ATOM 1681 N N . GLN A 1 213 ? 3.783 15.301 21.533 1.00 97.81 213 GLN A N 1
ATOM 1682 C CA . GLN A 1 213 ? 4.116 16.475 20.732 1.00 97.81 213 GLN A CA 1
ATOM 1683 C C . GLN A 1 213 ? 4.560 16.105 19.314 1.00 97.81 213 GLN A C 1
ATOM 1685 O O . GLN A 1 213 ? 4.236 16.836 18.378 1.00 97.81 213 GLN A O 1
ATOM 1690 N N . ASP A 1 214 ? 5.238 14.974 19.129 1.00 98.19 214 ASP A N 1
ATOM 1691 C CA . ASP A 1 214 ? 5.643 14.499 17.802 1.00 98.19 214 ASP A CA 1
ATOM 1692 C C . ASP A 1 214 ? 4.419 14.053 16.993 1.00 98.19 214 ASP A C 1
ATOM 1694 O O . ASP A 1 214 ? 4.243 14.482 15.854 1.00 98.19 214 ASP A O 1
ATOM 1698 N N . PHE A 1 215 ? 3.498 13.310 17.620 1.00 97.88 215 PHE A N 1
ATOM 1699 C CA . PHE A 1 215 ? 2.207 12.965 17.013 1.00 97.88 215 PHE A CA 1
ATOM 1700 C C . PHE A 1 215 ? 1.386 14.205 16.651 1.00 97.88 215 PHE A C 1
ATOM 1702 O O . PHE A 1 215 ? 0.866 14.290 15.539 1.00 97.88 215 PHE A O 1
ATOM 1709 N N . TYR A 1 216 ? 1.278 15.178 17.566 1.00 97.69 216 TYR A N 1
ATOM 1710 C CA . TYR A 1 216 ? 0.619 16.453 17.280 1.00 97.69 216 TYR A CA 1
ATOM 1711 C C . TYR A 1 216 ? 1.237 17.109 16.048 1.00 97.69 216 TYR A C 1
ATOM 1713 O O . TYR A 1 216 ? 0.508 17.461 15.128 1.00 97.69 216 TYR A O 1
ATOM 1721 N N . SER A 1 217 ? 2.568 17.222 16.015 1.00 97.88 217 SER A N 1
ATOM 1722 C CA . SER A 1 217 ? 3.288 17.931 14.957 1.00 97.88 217 SER A CA 1
ATOM 1723 C C . SER A 1 217 ? 3.080 17.256 13.604 1.00 97.88 217 SER A C 1
ATOM 1725 O O . SER A 1 217 ? 2.691 17.942 12.665 1.00 97.88 217 SER A O 1
ATOM 1727 N N . SER A 1 218 ? 3.211 15.927 13.537 1.00 97.19 218 SER A N 1
ATOM 1728 C CA . SER A 1 218 ? 2.974 15.131 12.325 1.00 97.19 218 SER A CA 1
ATOM 1729 C C . SER A 1 218 ? 1.535 15.275 11.800 1.00 97.19 218 SER A C 1
ATOM 1731 O O . SER A 1 218 ? 1.309 15.527 10.616 1.00 97.19 218 SER A O 1
ATOM 1733 N N . ILE A 1 219 ? 0.534 15.215 12.690 1.00 97.19 219 ILE A N 1
ATOM 1734 C CA . ILE A 1 219 ? -0.882 15.383 12.319 1.00 97.19 219 ILE A CA 1
ATOM 1735 C C . ILE A 1 219 ? -1.160 16.807 11.826 1.00 97.19 219 ILE A C 1
ATOM 1737 O O . ILE A 1 219 ? -1.826 16.993 10.804 1.00 97.19 219 ILE A O 1
ATOM 1741 N N . THR A 1 220 ? -0.684 17.823 12.551 1.00 95.94 220 THR A N 1
ATOM 1742 C CA . THR A 1 220 ? -0.927 19.225 12.185 1.00 95.94 220 THR A CA 1
ATOM 1743 C C . THR A 1 220 ? -0.156 19.640 10.942 1.00 95.94 220 THR A C 1
ATOM 1745 O O . THR A 1 220 ? -0.694 20.404 10.152 1.00 95.94 220 THR A O 1
ATOM 1748 N N . GLU A 1 221 ? 1.033 19.083 10.696 1.00 95.56 221 GLU A N 1
ATOM 1749 C CA . GLU A 1 221 ? 1.787 19.325 9.463 1.00 95.56 221 GLU A CA 1
ATOM 1750 C C . GLU A 1 221 ? 0.949 18.954 8.235 1.00 95.56 221 GLU A C 1
ATOM 1752 O O . GLU A 1 221 ? 0.838 19.750 7.301 1.00 95.56 221 GLU A O 1
ATOM 1757 N N . TRP A 1 222 ? 0.271 17.805 8.260 1.00 95.50 222 TRP A N 1
ATOM 1758 C CA . TRP A 1 222 ? -0.643 17.428 7.186 1.00 95.50 222 TRP A CA 1
ATOM 1759 C C . TRP A 1 222 ? -1.882 18.333 7.126 1.00 95.50 222 TRP A C 1
ATOM 1761 O O . TRP A 1 222 ? -2.221 18.867 6.068 1.00 95.50 222 TRP A O 1
ATOM 1771 N N . LEU A 1 223 ? -2.577 18.524 8.254 1.00 93.25 223 LEU A N 1
ATOM 1772 C CA . LEU A 1 223 ? -3.846 19.265 8.296 1.00 93.25 223 LEU A CA 1
ATOM 1773 C C . LEU A 1 223 ? -3.707 20.751 7.942 1.00 93.25 223 LEU A C 1
ATOM 1775 O O . LEU A 1 223 ? -4.633 21.321 7.361 1.00 93.25 223 LEU A O 1
ATOM 1779 N N . ASP A 1 224 ? -2.577 21.369 8.274 1.00 93.56 224 ASP A N 1
ATOM 1780 C CA . ASP A 1 224 ? -2.328 22.785 8.009 1.00 93.56 224 ASP A CA 1
ATOM 1781 C C . ASP A 1 224 ? -1.936 23.037 6.544 1.00 93.56 224 ASP A C 1
ATOM 1783 O O . ASP A 1 224 ? -2.149 24.143 6.028 1.00 93.56 224 ASP A O 1
ATOM 1787 N N . ASN A 1 225 ? -1.406 22.014 5.858 1.00 94.38 225 ASN A N 1
ATOM 1788 C CA . ASN A 1 225 ? -0.879 22.130 4.498 1.00 94.38 225 ASN A CA 1
ATOM 1789 C C . ASN A 1 225 ? -1.726 21.443 3.418 1.00 94.38 225 ASN A C 1
ATOM 1791 O O . ASN A 1 225 ? -1.556 21.781 2.244 1.00 94.38 225 ASN A O 1
ATOM 1795 N N . VAL A 1 226 ? -2.653 20.542 3.773 1.00 90.19 226 VAL A N 1
ATOM 1796 C CA . VAL A 1 226 ? -3.550 19.911 2.792 1.00 90.19 226 VAL A CA 1
ATOM 1797 C C . VAL A 1 226 ? -4.261 20.990 1.954 1.00 90.19 226 VAL A C 1
ATOM 1799 O O . VAL A 1 226 ? -4.843 21.929 2.518 1.00 90.19 226 VAL A O 1
ATOM 1802 N N . PRO A 1 227 ? -4.216 20.922 0.606 1.00 89.12 227 PRO A N 1
ATOM 1803 C CA . PRO A 1 227 ? -4.784 21.979 -0.217 1.00 89.12 227 PRO A CA 1
ATOM 1804 C C . PRO A 1 227 ? -6.292 22.120 -0.002 1.00 89.12 227 PRO A C 1
ATOM 1806 O O . PRO A 1 227 ? -7.012 21.144 0.218 1.00 89.12 227 PRO A O 1
ATOM 1809 N N . GLN A 1 228 ? -6.792 23.353 -0.098 1.00 83.06 228 GLN A N 1
ATOM 1810 C CA . GLN A 1 228 ? -8.210 23.640 0.107 1.00 83.06 228 GLN A CA 1
ATOM 1811 C C . GLN A 1 228 ? -9.087 22.779 -0.818 1.00 83.06 228 GLN A C 1
ATOM 1813 O O . GLN A 1 228 ? -8.844 22.685 -2.019 1.00 83.06 228 GLN A O 1
ATOM 1818 N N . GLY A 1 229 ? -10.123 22.156 -0.250 1.00 81.31 229 GLY A N 1
ATOM 1819 C CA . GLY A 1 229 ? -11.054 21.304 -0.996 1.00 81.31 229 GLY A CA 1
ATOM 1820 C C . GLY A 1 229 ? -10.542 19.887 -1.278 1.00 81.31 229 GLY A C 1
ATOM 1821 O O . GLY A 1 229 ? -11.298 19.073 -1.815 1.00 81.31 229 GLY A O 1
ATOM 1822 N N . LYS A 1 230 ? -9.298 19.568 -0.900 1.00 89.19 230 LYS A N 1
ATOM 1823 C CA . LYS A 1 230 ? -8.769 18.202 -0.906 1.00 89.19 230 LYS A CA 1
ATOM 1824 C C . LYS A 1 230 ? -9.125 17.474 0.391 1.00 89.19 230 LYS A C 1
ATOM 1826 O O . LYS A 1 230 ? -9.575 18.076 1.366 1.00 89.19 230 LYS A O 1
ATOM 1831 N N . TRP A 1 231 ? -8.996 16.153 0.363 1.00 91.38 231 TRP A N 1
ATOM 1832 C CA . TRP A 1 231 ? -9.411 15.271 1.447 1.00 91.38 231 TRP A CA 1
ATOM 1833 C C . TRP A 1 231 ? -8.198 14.583 2.061 1.00 91.38 231 TRP A C 1
ATOM 1835 O O . TRP A 1 231 ? -7.297 14.189 1.328 1.00 91.38 231 TRP A O 1
ATOM 1845 N N . SER A 1 232 ? -8.183 14.446 3.383 1.00 93.38 232 SER A N 1
ATOM 1846 C CA . SER A 1 232 ? -7.096 13.767 4.089 1.00 93.38 232 SER A CA 1
ATOM 1847 C C . SER A 1 232 ? -7.336 12.266 4.168 1.00 93.38 232 SER A C 1
ATOM 1849 O O . SER A 1 232 ? -8.481 11.808 4.242 1.00 93.38 232 SER A O 1
ATOM 1851 N N . ASP A 1 233 ? -6.248 11.520 4.254 1.00 95.25 233 ASP A N 1
ATOM 1852 C CA . ASP A 1 233 ? -6.226 10.137 4.697 1.00 95.25 233 ASP A CA 1
ATOM 1853 C C . ASP A 1 233 ? -5.131 9.928 5.748 1.00 95.25 233 ASP A C 1
ATOM 1855 O O . ASP A 1 233 ? -4.330 10.827 6.030 1.00 95.25 233 ASP A O 1
ATOM 1859 N N . TRP A 1 234 ? -5.163 8.756 6.372 1.00 96.62 234 TRP A N 1
ATOM 1860 C CA . TRP A 1 234 ? -4.258 8.364 7.441 1.00 96.62 234 TRP A CA 1
ATOM 1861 C C . TRP A 1 234 ? -3.876 6.899 7.245 1.00 96.62 234 TRP A C 1
ATOM 1863 O O . TRP A 1 234 ? -4.763 6.064 7.046 1.00 96.62 234 TRP A O 1
ATOM 1873 N N . VAL A 1 235 ? -2.577 6.599 7.317 1.00 97.38 235 VAL A N 1
ATOM 1874 C CA . VAL A 1 235 ? -2.009 5.254 7.145 1.00 97.38 235 VAL A CA 1
ATOM 1875 C C . VAL A 1 235 ? -1.028 4.981 8.287 1.00 97.38 235 VAL A C 1
ATOM 1877 O O . VAL A 1 235 ? -0.131 5.787 8.534 1.00 97.38 235 VAL A O 1
ATOM 1880 N N . LEU A 1 236 ? -1.193 3.861 9.000 1.00 95.94 236 LEU A N 1
ATOM 1881 C CA . LEU A 1 236 ? -0.294 3.460 10.097 1.00 95.94 236 LEU A CA 1
ATOM 1882 C C . LEU A 1 236 ? 0.686 2.349 9.710 1.00 95.94 236 LEU A C 1
ATOM 1884 O O . LEU A 1 236 ? 1.814 2.335 10.211 1.00 95.94 236 LEU A O 1
ATOM 1888 N N . GLY A 1 237 ? 0.264 1.450 8.827 1.00 96.62 237 GLY A N 1
ATOM 1889 C CA . GLY A 1 237 ? 1.049 0.330 8.334 1.00 96.62 237 GLY A CA 1
ATOM 1890 C C . GLY A 1 237 ? 0.602 -0.092 6.940 1.00 96.62 237 GLY A C 1
ATOM 1891 O O . GLY A 1 237 ? -0.427 0.350 6.424 1.00 96.62 237 GLY A O 1
ATOM 1892 N N . ASN A 1 238 ? 1.439 -0.910 6.313 1.00 97.69 238 ASN A N 1
ATOM 1893 C CA . ASN A 1 238 ? 1.224 -1.536 5.016 1.00 97.69 238 ASN A CA 1
ATOM 1894 C C . ASN A 1 238 ? 2.168 -2.748 4.904 1.00 97.69 238 ASN A C 1
ATOM 1896 O O . ASN A 1 238 ? 2.906 -3.065 5.834 1.00 97.69 238 ASN A O 1
ATOM 1900 N N . HIS A 1 239 ? 2.150 -3.414 3.758 1.00 97.25 239 HIS A N 1
ATOM 1901 C CA . HIS A 1 239 ? 2.983 -4.586 3.478 1.00 97.25 239 HIS A CA 1
ATOM 1902 C C . HIS A 1 239 ? 4.483 -4.324 3.199 1.00 97.25 239 HIS A C 1
ATOM 1904 O O . HIS A 1 239 ? 5.195 -5.280 2.899 1.00 97.25 239 HIS A O 1
ATOM 1910 N N . ASP A 1 240 ? 4.955 -3.075 3.240 1.00 96.81 240 ASP A N 1
ATOM 1911 C CA . ASP A 1 240 ? 6.367 -2.700 3.030 1.00 96.81 240 ASP A CA 1
ATOM 1912 C C . ASP A 1 240 ? 7.017 -2.126 4.295 1.00 96.81 240 ASP A C 1
ATOM 1914 O O . ASP A 1 240 ? 8.128 -1.593 4.239 1.00 96.81 240 ASP A O 1
ATOM 1918 N N . GLN A 1 241 ? 6.285 -2.108 5.409 1.00 96.75 241 GLN A N 1
ATOM 1919 C CA . GLN A 1 241 ? 6.715 -1.511 6.661 1.00 96.75 241 GLN A CA 1
ATOM 1920 C C . GLN A 1 241 ? 6.393 -2.451 7.813 1.00 96.75 241 GLN A C 1
ATOM 1922 O O . GLN A 1 241 ? 5.281 -2.976 7.897 1.00 96.75 241 GLN A O 1
ATOM 1927 N N . HIS A 1 242 ? 7.327 -2.560 8.762 1.00 97.88 242 HIS A N 1
ATOM 1928 C CA . HIS A 1 242 ? 7.121 -3.252 10.034 1.00 97.88 242 HIS A CA 1
ATOM 1929 C C . HIS A 1 242 ? 5.732 -2.971 10.621 1.00 97.88 242 HIS A C 1
ATOM 1931 O O . HIS A 1 242 ? 5.289 -1.815 10.695 1.00 97.88 242 HIS A O 1
ATOM 1937 N N . ARG A 1 243 ? 5.054 -4.023 11.090 1.00 98.44 243 ARG A N 1
ATOM 1938 C CA . ARG A 1 243 ? 3.696 -3.939 11.633 1.00 98.44 243 ARG A CA 1
ATOM 1939 C C . ARG A 1 243 ? 3.626 -2.919 12.763 1.00 98.44 243 ARG A C 1
ATOM 1941 O O . ARG A 1 243 ? 4.542 -2.781 13.576 1.00 98.44 243 ARG A O 1
ATOM 1948 N N . VAL A 1 244 ? 2.483 -2.245 12.868 1.00 97.75 244 VAL A N 1
ATOM 1949 C CA . VAL A 1 244 ? 2.251 -1.169 13.847 1.00 97.75 244 VAL A CA 1
ATOM 1950 C C . VAL A 1 244 ? 2.572 -1.623 15.275 1.00 97.75 244 VAL A C 1
ATOM 1952 O O . VAL A 1 244 ? 3.248 -0.906 16.011 1.00 97.75 244 VAL A O 1
ATOM 1955 N N . ALA A 1 245 ? 2.163 -2.839 15.651 1.00 97.19 245 ALA A N 1
ATOM 1956 C CA . ALA A 1 245 ? 2.421 -3.390 16.982 1.00 97.19 245 ALA A CA 1
ATOM 1957 C C . ALA A 1 245 ? 3.915 -3.638 17.246 1.00 97.19 245 ALA A C 1
ATOM 1959 O O . ALA A 1 245 ? 4.362 -3.469 18.377 1.00 97.19 245 ALA A O 1
ATOM 1960 N N . SER A 1 246 ? 4.700 -3.976 16.219 1.00 97.69 246 SER A N 1
ATOM 1961 C CA . SER A 1 246 ? 6.161 -4.085 16.327 1.00 97.69 246 SER A CA 1
ATOM 1962 C C . SER A 1 246 ? 6.837 -2.720 16.424 1.00 97.69 246 SER A C 1
ATOM 1964 O O . SER A 1 246 ? 7.775 -2.554 17.201 1.00 97.69 246 SER A O 1
ATOM 1966 N N . ARG A 1 247 ? 6.357 -1.729 15.661 1.00 97.12 247 ARG A N 1
ATOM 1967 C CA . ARG A 1 247 ? 6.933 -0.375 15.635 1.00 97.12 247 ARG A CA 1
ATOM 1968 C C . ARG A 1 247 ? 6.668 0.429 16.903 1.00 97.12 247 ARG A C 1
ATOM 1970 O O . ARG A 1 247 ? 7.536 1.198 17.311 1.00 97.12 247 ARG A O 1
ATOM 1977 N N . PHE A 1 248 ? 5.481 0.284 17.491 1.00 95.69 248 PHE A N 1
ATOM 1978 C CA . PHE A 1 248 ? 5.021 1.108 18.614 1.00 95.69 248 PHE A CA 1
ATOM 1979 C C . PHE A 1 248 ? 4.841 0.344 19.929 1.00 95.69 248 PHE A C 1
ATOM 1981 O O . PHE A 1 248 ? 4.850 0.975 20.978 1.00 95.69 248 PHE A O 1
ATOM 1988 N N . GLY A 1 249 ? 4.708 -0.983 19.888 1.00 94.19 249 GLY A N 1
ATOM 1989 C CA . GLY A 1 249 ? 4.300 -1.802 21.030 1.00 94.19 249 GLY A CA 1
ATOM 1990 C C . GLY A 1 249 ? 2.817 -2.180 20.958 1.00 94.19 249 GLY A C 1
ATOM 1991 O O . GLY A 1 249 ? 1.958 -1.369 20.595 1.00 94.19 249 GLY A O 1
ATOM 1992 N N . SER A 1 250 ? 2.498 -3.431 21.300 1.00 91.88 250 SER A N 1
ATOM 1993 C CA . SER A 1 250 ? 1.131 -3.976 21.243 1.00 91.88 250 SER A CA 1
ATOM 1994 C C . SER A 1 250 ? 0.148 -3.217 22.144 1.00 91.88 250 SER A C 1
ATOM 1996 O O . SER A 1 250 ? -1.046 -3.153 21.865 1.00 91.88 250 SER A O 1
ATOM 1998 N N . GLU A 1 251 ? 0.636 -2.597 23.216 1.00 89.62 251 GLU A N 1
ATOM 1999 C CA . GLU A 1 251 ? -0.152 -1.802 24.153 1.00 89.62 251 GLU A CA 1
ATOM 2000 C C . GLU A 1 251 ? -0.709 -0.502 23.554 1.00 89.62 251 GLU A C 1
ATOM 2002 O O . GLU A 1 251 ? -1.728 -0.007 24.039 1.00 89.62 251 GLU A O 1
ATOM 2007 N N . LEU A 1 252 ? -0.082 0.037 22.501 1.00 92.06 252 LEU A N 1
ATOM 2008 C CA . LEU A 1 252 ? -0.497 1.290 21.863 1.00 92.06 252 LEU A CA 1
ATOM 2009 C C . LEU A 1 252 ? -1.469 1.093 20.694 1.00 92.06 252 LEU A C 1
ATOM 2011 O O . LEU A 1 252 ? -2.049 2.074 20.227 1.00 92.06 252 LEU A O 1
ATOM 2015 N N . ILE A 1 253 ? -1.708 -0.144 20.250 1.00 94.19 253 ILE A N 1
ATOM 2016 C CA . ILE A 1 253 ? -2.503 -0.431 19.044 1.00 94.19 253 ILE A CA 1
ATOM 2017 C C . ILE A 1 253 ? -3.907 0.165 19.103 1.00 94.19 253 ILE A C 1
ATOM 2019 O O . ILE A 1 253 ? -4.350 0.790 18.142 1.00 94.19 253 ILE A O 1
ATOM 2023 N N . ASP A 1 254 ? -4.593 0.053 20.239 1.00 95.75 254 ASP A N 1
ATOM 2024 C CA . ASP A 1 254 ? -5.926 0.641 20.397 1.00 95.75 254 ASP A CA 1
ATOM 2025 C C . ASP A 1 254 ? -5.899 2.170 20.295 1.00 95.75 254 ASP A C 1
ATOM 2027 O O . ASP A 1 254 ? -6.794 2.770 19.704 1.00 95.75 254 ASP A O 1
ATOM 2031 N N . GLY A 1 255 ? -4.883 2.808 20.885 1.00 94.50 255 GLY A N 1
ATOM 2032 C CA . GLY A 1 255 ? -4.719 4.261 20.872 1.00 94.50 255 GLY A CA 1
ATOM 2033 C C . GLY A 1 255 ? -4.385 4.787 19.477 1.00 94.50 255 GLY A C 1
ATOM 2034 O O . GLY A 1 255 ? -4.945 5.792 19.041 1.00 94.50 255 GLY A O 1
ATOM 2035 N N . LEU A 1 256 ? -3.534 4.073 18.744 1.00 96.62 256 LEU A N 1
ATOM 2036 C CA . LEU A 1 256 ? -3.192 4.401 17.362 1.00 96.62 256 LEU A CA 1
ATOM 2037 C C . LEU A 1 256 ? -4.388 4.189 16.431 1.00 96.62 256 LEU A C 1
ATOM 2039 O O . LEU A 1 256 ? -4.714 5.085 15.653 1.00 96.62 256 LEU A O 1
ATOM 2043 N N . ASN A 1 257 ? -5.120 3.083 16.584 1.00 96.56 257 ASN A N 1
ATOM 2044 C CA . ASN A 1 257 ? -6.380 2.875 15.876 1.00 96.56 257 ASN A CA 1
ATOM 2045 C C . ASN A 1 257 ? -7.417 3.956 16.237 1.00 96.56 257 ASN A C 1
ATOM 2047 O O . ASN A 1 257 ? -8.144 4.400 15.357 1.00 96.56 257 ASN A O 1
ATOM 2051 N N . MET A 1 258 ? -7.479 4.456 17.478 1.00 95.50 258 MET A N 1
ATOM 2052 C CA . MET A 1 258 ? -8.343 5.598 17.835 1.00 95.50 258 MET A CA 1
ATOM 2053 C C . MET A 1 258 ? -7.971 6.876 17.080 1.00 95.50 258 MET A C 1
ATOM 2055 O O . MET A 1 258 ? -8.859 7.579 16.596 1.00 95.50 258 MET A O 1
ATOM 2059 N N . ILE A 1 259 ? -6.676 7.184 16.973 1.00 95.31 259 ILE A N 1
ATOM 2060 C CA . ILE A 1 259 ? -6.183 8.339 16.210 1.00 95.31 259 ILE A CA 1
ATOM 2061 C C . ILE A 1 259 ? -6.552 8.166 14.733 1.00 95.31 259 ILE A C 1
ATOM 2063 O O . ILE A 1 259 ? -7.268 9.002 14.181 1.00 95.31 259 ILE A O 1
ATOM 2067 N N . LEU A 1 260 ? -6.148 7.049 14.124 1.00 94.94 260 LEU A N 1
ATOM 2068 C CA . LEU A 1 260 ? -6.407 6.709 12.723 1.00 94.94 260 LEU A CA 1
ATOM 2069 C C . LEU A 1 260 ? -7.902 6.789 12.384 1.00 94.94 260 LEU A C 1
ATOM 2071 O O . LEU A 1 260 ? -8.311 7.451 11.429 1.00 94.94 260 LEU A O 1
ATOM 2075 N N . GLN A 1 261 ? -8.733 6.129 13.191 1.00 93.38 261 GLN A N 1
ATOM 2076 C CA . GLN A 1 261 ? -10.158 6.009 12.933 1.00 93.38 261 GLN A CA 1
ATOM 2077 C C . GLN A 1 261 ? -10.929 7.280 13.280 1.00 93.38 261 GLN A C 1
ATOM 2079 O O . GLN A 1 261 ? -12.032 7.431 12.780 1.00 93.38 261 GLN A O 1
ATOM 2084 N N . TRP A 1 262 ? -10.441 8.222 14.087 1.00 92.62 262 TRP A N 1
ATOM 2085 C CA . TRP A 1 262 ? -11.242 9.405 14.454 1.00 92.62 262 TRP A CA 1
ATOM 2086 C C . TRP A 1 262 ? -10.623 10.750 14.105 1.00 92.62 262 TRP A C 1
ATOM 2088 O O . TRP A 1 262 ? -11.245 11.781 14.376 1.00 92.62 262 TRP A O 1
ATOM 2098 N N . LEU A 1 263 ? -9.494 10.781 13.405 1.00 93.81 263 LEU A N 1
ATOM 2099 C CA . LEU A 1 263 ? -9.098 11.959 12.639 1.00 93.81 263 LEU A CA 1
ATOM 2100 C C . LEU A 1 263 ? -10.047 12.197 11.442 1.00 93.81 263 LEU A C 1
ATOM 2102 O O . LEU A 1 263 ? -10.731 11.276 10.977 1.00 93.81 263 LEU A O 1
ATOM 2106 N N . PRO A 1 264 ? -10.172 13.450 10.960 1.00 91.00 264 PRO A N 1
ATOM 2107 C CA . PRO A 1 264 ? -10.990 13.752 9.791 1.00 91.00 264 PRO A CA 1
ATOM 2108 C C . PRO A 1 264 ? -10.350 13.159 8.536 1.00 91.00 264 PRO A C 1
ATOM 2110 O O . PRO A 1 264 ? -9.150 13.311 8.328 1.00 91.00 264 PRO A O 1
ATOM 2113 N N . GLY A 1 265 ? -11.154 12.532 7.683 1.00 91.94 265 GLY A N 1
ATOM 2114 C CA . GLY A 1 265 ? -10.667 11.933 6.446 1.00 91.94 265 GLY A CA 1
ATOM 2115 C C . GLY A 1 265 ? -10.918 10.432 6.347 1.00 91.94 265 GLY A C 1
ATOM 2116 O O . GLY A 1 265 ? -11.719 9.858 7.096 1.00 91.94 265 GLY A O 1
ATOM 2117 N N . THR A 1 266 ? -10.223 9.805 5.407 1.00 94.50 266 THR A N 1
ATOM 2118 C CA . THR A 1 266 ? -10.272 8.363 5.142 1.00 94.50 266 THR A CA 1
ATOM 2119 C C . THR A 1 266 ? -9.274 7.627 6.037 1.00 94.50 266 THR A C 1
ATOM 2121 O O . THR A 1 266 ? -8.131 8.047 6.169 1.00 94.50 266 THR A O 1
ATOM 2124 N N . ALA A 1 267 ? -9.703 6.535 6.667 1.00 95.81 267 ALA A N 1
ATOM 2125 C CA . ALA A 1 267 ? -8.814 5.680 7.453 1.00 95.81 267 ALA A CA 1
ATOM 2126 C C . ALA A 1 267 ? -8.375 4.489 6.598 1.00 95.81 267 ALA A C 1
ATOM 2128 O O . ALA A 1 267 ? -9.217 3.894 5.917 1.00 95.81 267 ALA A O 1
ATOM 2129 N N . VAL A 1 268 ? -7.087 4.148 6.643 1.00 97.38 268 VAL A N 1
ATOM 2130 C CA . VAL A 1 268 ? -6.510 3.004 5.931 1.00 97.38 268 VAL A CA 1
ATOM 2131 C C . VAL A 1 268 ? -5.942 2.025 6.951 1.00 97.38 268 VAL A C 1
ATOM 2133 O O . VAL A 1 268 ? -5.135 2.414 7.791 1.00 97.38 268 VAL A O 1
ATOM 2136 N N . THR A 1 269 ? -6.385 0.773 6.890 1.00 98.00 269 THR A N 1
ATOM 2137 C CA . THR A 1 269 ? -5.964 -0.306 7.792 1.00 98.00 269 THR A CA 1
ATOM 2138 C C . THR A 1 269 ? -5.297 -1.416 6.993 1.00 98.00 269 THR A C 1
ATOM 2140 O O . THR A 1 269 ? -5.856 -1.869 5.995 1.00 98.00 269 THR A O 1
ATOM 2143 N N . TYR A 1 270 ? -4.130 -1.876 7.432 1.00 98.44 270 TYR A N 1
ATOM 2144 C CA . TYR A 1 270 ? -3.462 -3.054 6.876 1.00 98.44 270 TYR A CA 1
ATOM 2145 C C . TYR A 1 270 ? -3.867 -4.329 7.623 1.00 98.44 270 TYR A C 1
ATOM 2147 O O . TYR A 1 270 ? -4.089 -4.307 8.837 1.00 98.44 270 TYR A O 1
ATOM 2155 N N . ASN A 1 271 ? -3.979 -5.455 6.910 1.00 95.56 271 ASN A N 1
ATOM 2156 C CA . ASN A 1 271 ? -4.520 -6.672 7.494 1.00 95.56 271 ASN A CA 1
ATOM 2157 C C . ASN A 1 271 ? -3.716 -7.166 8.702 1.00 95.56 271 ASN A C 1
ATOM 2159 O O . ASN A 1 271 ? -2.518 -7.444 8.610 1.00 95.56 271 ASN A O 1
ATOM 2163 N N . GLY A 1 272 ? -4.398 -7.304 9.840 1.00 97.56 272 GLY A N 1
ATOM 2164 C CA . GLY A 1 272 ? -3.818 -7.720 11.114 1.00 97.56 272 GLY A CA 1
ATOM 2165 C C . GLY A 1 272 ? -3.689 -6.587 12.131 1.00 97.56 272 GLY A C 1
ATOM 2166 O O . GLY A 1 272 ? -3.539 -6.869 13.317 1.00 97.56 272 GLY A O 1
ATOM 2167 N N . GLU A 1 273 ? -3.784 -5.320 11.720 1.00 98.19 273 GLU A N 1
ATOM 2168 C CA . GLU A 1 273 ? -3.774 -4.175 12.646 1.00 98.19 273 GLU A CA 1
ATOM 2169 C C . GLU A 1 273 ? -4.985 -4.166 13.590 1.00 98.19 273 GLU A C 1
ATOM 2171 O O . GLU A 1 273 ? -4.884 -3.697 14.724 1.00 98.19 273 GLU A O 1
ATOM 2176 N N . GLU A 1 274 ? -6.125 -4.706 13.155 1.00 97.94 274 GLU A N 1
ATOM 2177 C CA . GLU A 1 274 ? -7.358 -4.767 13.941 1.00 97.94 274 GLU A CA 1
ATOM 2178 C C . GLU A 1 274 ? -7.313 -5.803 15.074 1.00 97.94 274 GLU A C 1
ATOM 2180 O O . GLU A 1 274 ? -8.087 -5.695 16.021 1.00 97.94 274 GLU A O 1
ATOM 2185 N N . ILE A 1 275 ? -6.395 -6.771 14.990 1.00 98.00 275 ILE A N 1
ATOM 2186 C CA . ILE A 1 275 ? -6.113 -7.780 16.029 1.00 98.00 275 ILE A CA 1
ATOM 2187 C C . ILE A 1 275 ? -4.698 -7.622 16.622 1.00 98.00 275 ILE A C 1
ATOM 2189 O O . ILE A 1 275 ? -4.196 -8.494 17.321 1.00 98.00 275 ILE A O 1
ATOM 2193 N N . GLY A 1 276 ? -4.000 -6.526 16.304 1.00 97.56 276 GLY A N 1
ATOM 2194 C CA . GLY A 1 276 ? -2.668 -6.244 16.843 1.00 97.56 276 GLY A CA 1
ATOM 2195 C C . GLY A 1 276 ? -1.570 -7.239 16.442 1.00 97.56 276 GLY A C 1
ATOM 2196 O O . GLY A 1 276 ? -0.665 -7.484 17.242 1.00 97.56 276 GLY A O 1
ATOM 2197 N N . MET A 1 277 ? -1.614 -7.804 15.226 1.00 98.69 277 MET A N 1
ATOM 2198 C CA . MET A 1 277 ? -0.527 -8.647 14.707 1.00 98.69 277 MET A CA 1
ATOM 2199 C C . MET A 1 277 ? 0.824 -7.921 14.780 1.00 98.69 277 MET A C 1
ATOM 2201 O O . MET A 1 277 ? 0.938 -6.737 14.452 1.00 98.69 277 MET A O 1
ATOM 2205 N N . VAL A 1 278 ? 1.859 -8.669 15.161 1.00 98.50 278 VAL A N 1
ATOM 2206 C CA . VAL A 1 278 ? 3.265 -8.239 15.197 1.00 98.50 278 VAL A CA 1
ATOM 2207 C C . VAL A 1 278 ? 4.043 -8.931 14.085 1.00 98.50 278 VAL A C 1
ATOM 2209 O O . VAL A 1 278 ? 3.609 -9.955 13.555 1.00 98.50 278 VAL A O 1
ATOM 2212 N N . ASP A 1 279 ? 5.190 -8.366 13.734 1.00 98.56 279 ASP A N 1
ATOM 2213 C CA . ASP A 1 279 ? 6.118 -8.940 12.761 1.00 98.56 279 ASP A CA 1
ATOM 2214 C C . ASP A 1 279 ? 6.445 -10.393 13.096 1.00 98.56 279 ASP A C 1
ATOM 2216 O O . ASP A 1 279 ? 6.680 -10.755 14.256 1.00 98.56 279 ASP A O 1
ATOM 2220 N N . THR A 1 280 ? 6.485 -11.224 12.060 1.00 98.25 280 THR A N 1
ATOM 2221 C CA . THR A 1 280 ? 6.941 -12.604 12.190 1.00 98.25 280 THR A CA 1
ATOM 2222 C C . THR A 1 280 ? 8.459 -12.653 12.064 1.00 98.25 280 THR A C 1
ATOM 2224 O O . THR A 1 280 ? 8.997 -12.137 11.089 1.00 98.25 280 THR A O 1
ATOM 2227 N N . PRO A 1 281 ? 9.183 -13.277 13.009 1.00 97.50 281 PRO A N 1
ATOM 2228 C CA . PRO A 1 281 ? 10.600 -13.552 12.817 1.00 97.50 281 PRO A CA 1
ATOM 2229 C C . PRO A 1 281 ? 10.804 -14.451 11.589 1.00 97.50 281 PRO A C 1
ATOM 2231 O O . PRO A 1 281 ? 10.296 -15.570 11.566 1.00 97.50 281 PRO A O 1
ATOM 2234 N N . VAL A 1 282 ? 11.549 -13.966 10.596 1.00 97.94 282 VAL A N 1
ATOM 2235 C CA . VAL A 1 282 ? 11.918 -14.697 9.373 1.00 97.94 282 VAL A CA 1
ATOM 2236 C C . VAL A 1 282 ? 13.438 -14.834 9.357 1.00 97.94 282 VAL A C 1
ATOM 2238 O O . VAL A 1 282 ? 14.147 -13.841 9.524 1.00 97.94 282 VAL A O 1
ATOM 2241 N N . SER A 1 283 ? 13.950 -16.060 9.229 1.00 97.62 283 SER A N 1
ATOM 2242 C CA . SER A 1 283 ? 15.393 -16.307 9.107 1.00 97.62 283 SER A CA 1
ATOM 2243 C C . SER A 1 283 ? 15.919 -15.962 7.709 1.00 97.62 283 SER A C 1
ATOM 2245 O O . SER A 1 283 ? 15.150 -15.775 6.768 1.00 97.62 283 SER A O 1
ATOM 2247 N N . TRP A 1 284 ? 17.244 -15.910 7.541 1.00 98.00 284 TRP A N 1
ATOM 2248 C CA . TRP A 1 284 ? 17.851 -15.716 6.220 1.00 98.00 284 TRP A CA 1
ATOM 2249 C C . TRP A 1 284 ? 17.443 -16.837 5.255 1.00 98.00 284 TRP A C 1
ATOM 2251 O O . TRP A 1 284 ? 17.120 -16.578 4.102 1.00 98.00 284 TRP A O 1
ATOM 2261 N N . GLU A 1 285 ? 17.411 -18.080 5.737 1.00 97.88 285 GLU A N 1
ATOM 2262 C CA . GLU A 1 285 ? 17.038 -19.252 4.943 1.00 97.88 285 GLU A CA 1
ATOM 2263 C C . GLU A 1 285 ? 15.559 -19.258 4.525 1.00 97.88 285 GLU A C 1
ATOM 2265 O O . GLU A 1 285 ? 15.205 -19.918 3.550 1.00 97.88 285 GLU A O 1
ATOM 2270 N N . GLU A 1 286 ? 14.709 -18.539 5.259 1.00 97.50 286 GLU A N 1
ATOM 2271 C CA . GLU A 1 286 ? 13.282 -18.359 4.968 1.00 97.50 286 GLU A CA 1
ATOM 2272 C C . GLU A 1 286 ? 12.990 -17.064 4.197 1.00 97.50 286 GLU A C 1
ATOM 2274 O O . GLU A 1 286 ? 11.873 -16.890 3.715 1.00 97.50 286 GLU A O 1
ATOM 2279 N N . THR A 1 287 ? 13.966 -16.157 4.086 1.00 98.31 287 THR A N 1
ATOM 2280 C CA . THR A 1 287 ? 13.796 -14.872 3.401 1.00 98.31 287 THR A CA 1
ATOM 2281 C C . THR A 1 287 ? 13.568 -15.110 1.916 1.00 98.31 287 THR A C 1
ATOM 2283 O O . THR A 1 287 ? 14.337 -15.811 1.255 1.00 98.31 287 THR A O 1
ATOM 2286 N N . VAL A 1 288 ? 12.519 -14.492 1.388 1.00 97.56 288 VAL A N 1
ATOM 2287 C CA . VAL A 1 288 ? 12.142 -14.572 -0.026 1.00 97.56 288 VAL A CA 1
ATOM 2288 C C . VAL A 1 288 ? 12.030 -13.195 -0.674 1.00 97.56 288 VAL A C 1
ATOM 2290 O O . VAL A 1 288 ? 12.028 -13.125 -1.902 1.00 97.56 288 VAL A O 1
ATOM 2293 N N . ASP A 1 289 ? 11.953 -12.110 0.107 1.00 98.00 289 ASP A N 1
ATOM 2294 C CA . ASP A 1 289 ? 11.884 -10.745 -0.422 1.00 98.00 289 ASP A CA 1
ATOM 2295 C C . ASP A 1 289 ? 13.155 -10.384 -1.216 1.00 98.00 289 ASP A C 1
ATOM 2297 O O . ASP A 1 289 ? 14.255 -10.432 -0.648 1.00 98.00 289 ASP A O 1
ATOM 2301 N N . PRO A 1 290 ? 13.047 -9.964 -2.495 1.00 96.88 290 PRO A N 1
ATOM 2302 C CA . PRO A 1 290 ? 14.197 -9.534 -3.288 1.00 96.88 290 PRO A CA 1
ATOM 2303 C C . PRO A 1 290 ? 15.050 -8.447 -2.617 1.00 96.88 290 PRO A C 1
ATOM 2305 O O . PRO A 1 290 ? 16.276 -8.507 -2.720 1.00 96.88 290 PRO A O 1
ATOM 2308 N N . ALA A 1 291 ? 14.454 -7.491 -1.893 1.00 95.94 291 ALA A N 1
ATOM 2309 C CA . ALA A 1 291 ? 15.220 -6.449 -1.201 1.00 95.94 291 ALA A CA 1
ATOM 2310 C C . ALA A 1 291 ? 16.108 -7.040 -0.087 1.00 95.94 291 ALA A C 1
ATOM 2312 O O . ALA A 1 291 ? 17.303 -6.737 0.004 1.00 95.94 291 ALA A O 1
ATOM 2313 N N . GLY A 1 292 ? 15.551 -7.953 0.715 1.00 97.06 292 GLY A N 1
ATOM 2314 C CA . GLY A 1 292 ? 16.284 -8.699 1.739 1.00 97.06 292 GLY A CA 1
ATOM 2315 C C . GLY A 1 292 ? 17.365 -9.611 1.152 1.00 97.06 292 GLY A C 1
ATOM 2316 O O . GLY A 1 292 ? 18.504 -9.609 1.623 1.00 97.06 292 GLY A O 1
ATOM 2317 N N . LEU A 1 293 ? 17.039 -10.349 0.087 1.00 97.19 293 LEU A N 1
ATOM 2318 C CA . LEU A 1 293 ? 17.976 -11.239 -0.602 1.00 97.19 293 LEU A CA 1
ATOM 2319 C C . LEU A 1 293 ? 19.169 -10.474 -1.193 1.00 97.19 293 LEU A C 1
ATOM 2321 O O . LEU A 1 293 ? 20.314 -10.898 -1.023 1.00 97.19 293 LEU A O 1
ATOM 2325 N N . ASN A 1 294 ? 18.926 -9.318 -1.815 1.00 96.00 294 ASN A N 1
ATOM 2326 C CA . ASN A 1 294 ? 19.980 -8.467 -2.372 1.00 96.00 294 ASN A CA 1
ATOM 2327 C C . ASN A 1 294 ? 20.858 -7.826 -1.289 1.00 96.00 294 ASN A C 1
ATOM 2329 O O . ASN A 1 294 ? 22.042 -7.563 -1.519 1.00 96.00 294 ASN A O 1
ATOM 2333 N N . ALA A 1 295 ? 20.323 -7.587 -0.089 1.00 95.00 295 ALA A N 1
ATOM 2334 C CA . ALA A 1 295 ? 21.108 -7.115 1.051 1.00 95.00 295 ALA A CA 1
ATOM 2335 C C . ALA A 1 295 ? 22.093 -8.180 1.578 1.00 95.00 295 ALA A C 1
ATOM 2337 O O . ALA A 1 295 ? 23.162 -7.836 2.097 1.00 95.00 295 ALA A O 1
ATOM 2338 N N . GLY A 1 296 ? 21.783 -9.462 1.371 1.00 95.69 296 GLY A N 1
ATOM 2339 C CA . GLY A 1 296 ? 22.613 -10.595 1.768 1.00 95.69 296 GLY A CA 1
ATOM 2340 C C . GLY A 1 296 ? 22.436 -11.014 3.237 1.00 95.69 296 GLY A C 1
ATOM 2341 O O . GLY A 1 296 ? 21.798 -10.310 4.026 1.00 95.69 296 GLY A O 1
ATOM 2342 N N . PRO A 1 297 ? 23.044 -12.146 3.640 1.00 96.94 297 PRO A N 1
ATOM 2343 C CA . PRO A 1 297 ? 22.785 -12.801 4.928 1.00 96.94 297 PRO A CA 1
ATOM 2344 C C . PRO A 1 297 ? 23.113 -11.950 6.157 1.00 96.94 297 PRO A C 1
ATOM 2346 O O . PRO A 1 297 ? 22.505 -12.131 7.208 1.00 96.94 297 PRO A O 1
ATOM 2349 N N . ASP A 1 298 ? 24.047 -11.007 6.034 1.00 95.50 298 ASP A N 1
ATOM 2350 C CA . ASP A 1 298 ? 24.483 -10.172 7.156 1.00 95.50 298 ASP A CA 1
ATOM 2351 C C . ASP A 1 298 ? 23.571 -8.957 7.397 1.00 95.50 298 ASP A C 1
ATOM 2353 O O . ASP A 1 298 ? 23.696 -8.294 8.428 1.00 95.50 298 ASP A O 1
ATOM 2357 N N . ARG A 1 299 ? 22.702 -8.607 6.435 1.00 94.69 299 ARG A N 1
ATOM 2358 C CA . ARG A 1 299 ? 21.929 -7.351 6.459 1.00 94.69 299 ARG A CA 1
ATOM 2359 C C . ARG A 1 299 ? 20.477 -7.472 6.015 1.00 94.69 299 ARG A C 1
ATOM 2361 O O . ARG A 1 299 ? 19.780 -6.465 6.060 1.00 94.69 299 ARG A O 1
ATOM 2368 N N . TYR A 1 300 ? 20.004 -8.656 5.628 1.00 96.81 300 TYR A N 1
ATOM 2369 C CA . TYR A 1 300 ? 18.637 -8.849 5.136 1.00 96.81 300 TYR A CA 1
ATOM 2370 C C . TYR A 1 300 ? 17.563 -8.285 6.074 1.00 96.81 300 TYR A C 1
ATOM 2372 O O . TYR A 1 300 ? 16.598 -7.716 5.581 1.00 96.81 300 TYR A O 1
ATOM 2380 N N . GLN A 1 301 ? 17.741 -8.342 7.402 1.00 96.25 301 GLN A N 1
ATOM 2381 C CA . GLN A 1 301 ? 16.743 -7.811 8.345 1.00 96.25 301 GLN A CA 1
ATOM 2382 C C . GLN A 1 301 ? 16.538 -6.294 8.246 1.00 96.25 301 GLN A C 1
ATOM 2384 O O . GLN A 1 301 ? 15.538 -5.792 8.740 1.00 96.25 301 GLN A O 1
ATOM 2389 N N . LEU A 1 302 ? 17.488 -5.558 7.663 1.00 94.31 302 LEU A N 1
ATOM 2390 C CA . LEU A 1 302 ? 17.375 -4.109 7.481 1.00 94.31 302 LEU A CA 1
ATOM 2391 C C . LEU A 1 302 ? 16.518 -3.731 6.265 1.00 94.31 302 LEU A C 1
ATOM 2393 O O . LEU A 1 302 ? 16.147 -2.569 6.142 1.00 94.31 302 LEU A O 1
ATOM 2397 N N . PHE A 1 303 ? 16.266 -4.681 5.359 1.00 95.56 303 PHE A N 1
ATOM 2398 C CA . PHE A 1 303 ? 15.664 -4.416 4.049 1.00 95.56 303 PHE A CA 1
ATOM 2399 C C . PHE A 1 303 ? 14.505 -5.353 3.699 1.00 95.56 303 PHE A C 1
ATOM 2401 O O . PHE A 1 303 ? 13.688 -4.992 2.860 1.00 95.56 303 PHE A O 1
ATOM 2408 N N . SER A 1 304 ? 14.444 -6.549 4.293 1.00 97.94 304 SER A N 1
ATOM 2409 C CA . SER A 1 304 ? 13.376 -7.512 4.033 1.00 97.94 304 SER A CA 1
ATOM 2410 C C . SER A 1 304 ? 12.051 -7.024 4.604 1.00 97.94 304 SER A C 1
ATOM 2412 O O . SER A 1 304 ? 11.971 -6.654 5.774 1.00 97.94 304 SER A O 1
ATOM 2414 N N . ARG A 1 305 ? 11.021 -7.124 3.769 1.00 98.12 305 ARG A N 1
ATOM 2415 C CA . ARG A 1 305 ? 9.612 -6.844 4.046 1.00 98.12 305 ARG A CA 1
ATOM 2416 C C . ARG A 1 305 ? 8.821 -8.108 4.403 1.00 98.12 305 ARG A C 1
ATOM 2418 O O . ARG A 1 305 ? 7.604 -8.076 4.574 1.00 98.12 305 ARG A O 1
ATOM 2425 N N . ASP A 1 306 ? 9.479 -9.266 4.460 1.00 98.56 306 ASP A N 1
ATOM 2426 C CA . ASP A 1 306 ? 8.833 -10.541 4.791 1.00 98.56 306 ASP A CA 1
ATOM 2427 C C . ASP A 1 306 ? 8.152 -10.560 6.182 1.00 98.56 306 ASP A C 1
ATOM 2429 O O . ASP A 1 306 ? 7.050 -11.115 6.288 1.00 98.56 306 ASP A O 1
ATOM 2433 N N . PRO A 1 307 ? 8.719 -9.964 7.256 1.00 98.56 307 PRO A N 1
ATOM 2434 C CA . PRO A 1 307 ? 8.128 -10.041 8.597 1.00 98.56 307 PRO A CA 1
ATOM 2435 C C . PRO A 1 307 ? 6.678 -9.529 8.684 1.00 98.56 307 PRO A C 1
ATOM 2437 O O . PRO A 1 307 ? 5.817 -10.158 9.321 1.00 98.56 307 PRO A O 1
ATOM 2440 N N . GLU A 1 308 ? 6.382 -8.426 8.002 1.00 98.25 308 GLU A N 1
ATOM 2441 C CA . GLU A 1 308 ? 5.069 -7.786 7.932 1.00 98.25 308 GLU A CA 1
ATOM 2442 C C . GLU A 1 308 ? 4.120 -8.431 6.909 1.00 98.25 308 GLU A C 1
ATOM 2444 O O . GLU A 1 308 ? 2.906 -8.213 6.976 1.00 98.25 308 GLU A O 1
ATOM 2449 N N . ARG A 1 309 ? 4.632 -9.286 6.015 1.00 98.56 309 ARG A N 1
ATOM 2450 C CA . ARG A 1 309 ? 3.864 -10.014 4.986 1.00 98.56 309 ARG A CA 1
ATOM 2451 C C . ARG A 1 309 ? 3.397 -11.399 5.426 1.00 98.56 309 ARG A C 1
ATOM 2453 O O . ARG A 1 309 ? 2.745 -12.087 4.649 1.00 98.56 309 ARG A O 1
ATOM 2460 N N . SER A 1 310 ? 3.696 -11.820 6.652 1.00 98.25 310 SER A N 1
ATOM 2461 C CA . SER A 1 310 ? 3.307 -13.136 7.186 1.00 98.25 310 SER A CA 1
ATOM 2462 C C . SER A 1 310 ? 1.788 -13.426 7.139 1.00 98.25 310 SER A C 1
ATOM 2464 O O . SER A 1 310 ? 0.985 -12.485 7.206 1.00 98.25 310 SER A O 1
ATOM 2466 N N . PRO A 1 311 ? 1.373 -14.712 7.033 1.00 98.69 311 PRO A N 1
ATOM 2467 C CA . PRO A 1 311 ? -0.038 -15.103 6.964 1.00 98.69 311 PRO A CA 1
ATOM 2468 C C . PRO A 1 311 ? -0.905 -14.592 8.123 1.00 98.69 311 PRO A C 1
ATOM 2470 O O . PRO A 1 311 ? -0.474 -14.556 9.276 1.00 98.69 311 PRO A O 1
ATOM 2473 N N . TYR A 1 312 ? -2.152 -14.229 7.814 1.00 98.88 312 TYR A N 1
ATOM 2474 C CA . TYR A 1 312 ? -3.128 -13.718 8.774 1.00 98.88 312 TYR A CA 1
ATOM 2475 C C . TYR A 1 312 ? -3.543 -14.785 9.798 1.00 98.88 312 TYR A C 1
ATOM 2477 O O . TYR A 1 312 ? -3.761 -15.951 9.465 1.00 98.88 312 TYR A O 1
ATOM 2485 N N . GLN A 1 313 ? -3.711 -14.367 11.054 1.00 98.81 313 GLN A N 1
ATOM 2486 C CA . GLN A 1 313 ? -3.985 -15.251 12.189 1.00 98.81 313 GLN A CA 1
ATOM 2487 C C . GLN A 1 313 ? -5.495 -15.364 12.470 1.00 98.81 313 GLN A C 1
ATOM 2489 O O . GLN A 1 313 ? -6.035 -14.670 13.334 1.00 98.81 313 GLN A O 1
ATOM 2494 N N . TRP A 1 314 ? -6.191 -16.240 11.736 1.00 98.81 314 TRP A N 1
ATOM 2495 C CA . TRP A 1 314 ? -7.642 -16.449 11.861 1.00 98.81 314 TRP A CA 1
ATOM 2496 C C . TRP A 1 314 ? -8.038 -17.184 13.143 1.00 98.81 314 TRP A C 1
ATOM 2498 O O . TRP A 1 314 ? -8.970 -16.769 13.832 1.00 98.81 314 TRP A O 1
ATOM 2508 N N . ASP A 1 315 ? -7.354 -18.279 13.459 1.00 98.75 315 ASP A N 1
ATOM 2509 C CA . ASP A 1 315 ? -7.634 -19.123 14.620 1.00 98.75 315 ASP A CA 1
ATOM 2510 C C . ASP A 1 315 ? -6.366 -19.840 15.123 1.00 98.75 315 ASP A C 1
ATOM 2512 O O . ASP A 1 315 ? -5.254 -19.502 14.726 1.00 98.75 315 ASP A O 1
ATOM 2516 N N . ASN A 1 316 ? -6.519 -20.799 16.041 1.00 98.44 316 ASN A N 1
ATOM 2517 C CA . ASN A 1 316 ? -5.418 -21.561 16.639 1.00 98.44 316 ASN A CA 1
ATOM 2518 C C . ASN A 1 316 ? -5.170 -22.934 15.980 1.00 98.44 316 ASN A C 1
ATOM 2520 O O . ASN A 1 316 ? -4.470 -23.774 16.552 1.00 98.44 316 ASN A O 1
ATOM 2524 N N . THR A 1 317 ? -5.747 -23.187 14.803 1.00 98.50 317 THR A N 1
ATOM 2525 C CA . THR A 1 317 ? -5.544 -24.429 14.046 1.00 98.50 317 THR A CA 1
ATOM 2526 C C . THR A 1 317 ? -4.279 -24.359 13.185 1.00 98.50 317 THR A C 1
ATOM 2528 O O . THR A 1 317 ? -3.498 -23.412 13.283 1.00 98.50 317 THR A O 1
ATOM 2531 N N . THR A 1 318 ? -4.023 -25.388 12.368 1.00 98.38 318 THR A N 1
ATOM 2532 C CA . THR A 1 318 ? -2.874 -25.427 11.450 1.00 98.38 318 THR A CA 1
ATOM 2533 C C . THR A 1 318 ? -2.717 -24.099 10.713 1.00 98.38 318 THR A C 1
ATOM 2535 O O . THR A 1 318 ? -3.690 -23.556 10.197 1.00 98.38 318 THR A O 1
ATOM 2538 N N . SER A 1 319 ? -1.489 -23.571 10.711 1.00 98.44 319 SER A N 1
ATOM 2539 C CA . SER A 1 319 ? -1.139 -22.303 10.063 1.00 98.44 319 SER A CA 1
ATOM 2540 C C . SER A 1 319 ? -2.104 -21.166 10.412 1.00 98.44 319 SER A C 1
ATOM 2542 O O . SER A 1 319 ? -2.497 -20.392 9.549 1.00 98.44 319 SER A O 1
ATOM 2544 N N . ALA A 1 320 ? -2.528 -21.100 11.676 1.00 98.62 320 ALA A N 1
ATOM 2545 C CA . ALA A 1 320 ? -3.471 -20.120 12.202 1.00 98.62 320 ALA A CA 1
ATOM 2546 C C . ALA A 1 320 ? -4.812 -20.026 11.455 1.00 98.62 320 ALA A C 1
ATOM 2548 O O . ALA A 1 320 ? -5.398 -18.947 11.362 1.00 98.62 320 ALA A O 1
ATOM 2549 N N . GLY A 1 321 ? -5.276 -21.121 10.849 1.00 98.56 321 GLY A N 1
ATOM 2550 C CA . GLY A 1 321 ? -6.500 -21.138 10.049 1.00 98.56 321 GLY A CA 1
ATOM 2551 C C . GLY A 1 321 ? -6.377 -20.418 8.700 1.00 98.56 321 GLY A C 1
ATOM 2552 O O . GLY A 1 321 ? -7.352 -20.375 7.944 1.00 98.56 321 GLY A O 1
ATOM 2553 N N . PHE A 1 322 ? -5.199 -19.883 8.353 1.00 98.75 322 PHE A N 1
ATOM 2554 C CA . PHE A 1 322 ? -4.916 -19.354 7.018 1.00 98.75 322 PHE A CA 1
ATOM 2555 C C . PHE A 1 322 ? -4.944 -20.478 5.978 1.00 98.75 322 PHE A C 1
ATOM 2557 O O . PHE A 1 322 ? -5.697 -20.368 5.015 1.00 98.75 322 PHE A O 1
ATOM 2564 N N . SER A 1 323 ? -4.233 -21.583 6.227 1.00 98.75 323 SER A N 1
ATOM 2565 C CA . SER A 1 323 ? -4.147 -22.754 5.343 1.00 98.75 323 SER A CA 1
ATOM 2566 C C . SER A 1 323 ? -4.291 -24.055 6.133 1.00 98.75 323 SER A C 1
ATOM 2568 O O . SER A 1 323 ? -3.932 -24.126 7.305 1.00 98.75 323 SER A O 1
ATOM 2570 N N . ASN A 1 324 ? -4.747 -25.126 5.481 1.00 97.50 324 ASN A N 1
ATOM 2571 C CA . ASN A 1 324 ? -4.662 -26.478 6.045 1.00 97.50 324 ASN A CA 1
ATOM 2572 C C . ASN A 1 324 ? -3.261 -27.106 5.885 1.00 97.50 324 ASN A C 1
ATOM 2574 O O . ASN A 1 324 ? -3.006 -28.186 6.425 1.00 97.50 324 ASN A O 1
ATOM 2578 N N . ASN A 1 325 ? -2.362 -26.455 5.144 1.00 97.12 325 ASN A N 1
ATOM 2579 C CA . ASN A 1 325 ? -0.979 -26.864 4.947 1.00 97.12 325 ASN A CA 1
ATOM 2580 C C . ASN A 1 325 ? -0.089 -26.291 6.053 1.00 97.12 325 ASN A C 1
ATOM 2582 O O . ASN A 1 325 ? -0.188 -25.114 6.387 1.00 97.12 325 ASN A O 1
ATOM 2586 N N . THR A 1 326 ? 0.794 -27.114 6.621 1.00 96.06 326 THR A N 1
ATOM 2587 C CA . THR A 1 326 ? 1.757 -26.679 7.648 1.00 96.06 326 THR A CA 1
ATOM 2588 C C . THR A 1 326 ? 2.908 -25.854 7.078 1.00 96.06 326 THR A C 1
ATOM 2590 O O . THR A 1 326 ? 3.606 -25.198 7.842 1.00 96.06 326 THR A O 1
ATOM 2593 N N . ASN A 1 327 ? 3.131 -25.925 5.763 1.00 96.19 327 ASN A N 1
ATOM 2594 C CA . ASN A 1 327 ? 4.176 -25.197 5.057 1.00 96.19 327 ASN A CA 1
ATOM 2595 C C . ASN A 1 327 ? 3.516 -24.144 4.168 1.00 96.19 327 ASN A C 1
ATOM 2597 O O . ASN A 1 327 ? 2.938 -24.467 3.133 1.00 96.19 327 ASN A O 1
ATOM 2601 N N . THR A 1 328 ? 3.600 -22.895 4.598 1.00 98.19 328 THR A N 1
ATOM 2602 C CA . THR A 1 328 ? 3.076 -21.724 3.895 1.00 98.19 328 THR A CA 1
ATOM 2603 C C . THR A 1 328 ? 4.213 -20.959 3.224 1.00 98.19 328 THR A C 1
ATOM 2605 O O . THR A 1 328 ? 5.384 -21.194 3.523 1.00 98.19 328 THR A O 1
ATOM 2608 N N . TRP A 1 329 ? 3.888 -20.051 2.303 1.00 97.62 329 TRP A N 1
ATOM 2609 C CA . TRP A 1 329 ? 4.898 -19.308 1.534 1.00 97.62 329 TRP A CA 1
ATOM 2610 C C . TRP A 1 329 ? 5.823 -18.432 2.396 1.00 97.62 329 TRP A C 1
ATOM 2612 O O . TRP A 1 329 ? 6.978 -18.231 2.038 1.00 97.62 329 TRP A O 1
ATOM 2622 N N . LEU A 1 330 ? 5.312 -17.961 3.535 1.00 98.31 330 LEU A N 1
ATOM 2623 C CA . LEU A 1 330 ? 6.062 -17.389 4.649 1.00 98.31 330 LEU A CA 1
ATOM 2624 C C . LEU A 1 330 ? 5.621 -18.066 5.949 1.00 98.31 330 LEU A C 1
ATOM 2626 O O . LEU A 1 330 ? 4.463 -18.492 6.036 1.00 98.31 330 LEU A O 1
ATOM 2630 N N . PRO A 1 331 ? 6.490 -18.157 6.971 1.00 98.06 331 PRO A N 1
ATOM 2631 C CA . PRO A 1 331 ? 6.120 -18.735 8.254 1.00 98.06 331 PRO A CA 1
ATOM 2632 C C . PRO A 1 331 ? 4.997 -17.935 8.926 1.00 98.06 331 PRO A C 1
ATOM 2634 O O . PRO A 1 331 ? 4.910 -16.712 8.818 1.00 98.06 331 PRO A O 1
ATOM 2637 N N . VAL A 1 332 ? 4.135 -18.644 9.654 1.00 98.31 332 VAL A N 1
ATOM 2638 C CA . VAL A 1 332 ? 3.118 -18.038 10.523 1.00 98.31 332 VAL A CA 1
ATOM 2639 C C . VAL A 1 332 ? 3.758 -17.666 11.858 1.00 98.31 332 VAL A C 1
ATOM 2641 O O . VAL A 1 332 ? 4.537 -18.449 12.409 1.00 98.31 332 VAL A O 1
ATOM 2644 N N . ASN A 1 333 ? 3.414 -16.503 12.416 1.00 98.38 333 ASN A N 1
ATOM 2645 C CA . ASN A 1 333 ? 3.936 -16.100 13.718 1.00 98.38 333 ASN A CA 1
ATOM 2646 C C . ASN A 1 333 ? 3.575 -17.126 14.797 1.00 98.38 333 ASN A C 1
ATOM 2648 O O . ASN A 1 333 ? 2.407 -17.452 14.987 1.00 98.38 333 ASN A O 1
ATOM 2652 N N . SER A 1 334 ? 4.560 -17.585 15.571 1.00 97.75 334 SER A N 1
ATOM 2653 C CA . SER A 1 334 ? 4.353 -18.574 16.641 1.00 97.75 334 SER A CA 1
ATOM 2654 C C . SER A 1 334 ? 3.345 -18.156 17.726 1.00 97.75 334 SER A C 1
ATOM 2656 O O . SER A 1 334 ? 2.818 -19.016 18.434 1.00 97.75 334 SER A O 1
ATOM 2658 N N . ASN A 1 335 ? 3.044 -16.858 17.856 1.00 97.94 335 ASN A N 1
ATOM 2659 C CA . ASN A 1 335 ? 2.071 -16.344 18.820 1.00 97.94 335 ASN A CA 1
ATOM 2660 C C . ASN A 1 335 ? 0.598 -16.584 18.423 1.00 97.94 335 ASN A C 1
ATOM 2662 O O . ASN A 1 335 ? -0.289 -16.283 19.228 1.00 97.94 335 ASN A O 1
ATOM 2666 N N . TYR A 1 336 ? 0.327 -17.154 17.239 1.00 98.50 336 TYR A N 1
ATOM 2667 C CA . TYR A 1 336 ? -1.031 -17.358 16.726 1.00 98.50 336 TYR A CA 1
ATOM 2668 C C . TYR A 1 336 ? -1.931 -18.192 17.642 1.00 98.50 336 TYR A C 1
ATOM 2670 O O . TYR A 1 336 ? -3.147 -18.069 17.599 1.00 98.50 336 TYR A O 1
ATOM 2678 N N . LEU A 1 337 ? -1.352 -19.017 18.519 1.00 97.75 337 LEU A N 1
ATOM 2679 C CA . LEU A 1 337 ? -2.104 -19.803 19.499 1.00 97.75 337 LEU A CA 1
ATOM 2680 C C . LEU A 1 337 ? -2.857 -18.935 20.519 1.00 97.75 337 LEU A C 1
ATOM 2682 O O . LEU A 1 337 ? -3.836 -19.396 21.100 1.00 97.75 337 LEU A O 1
ATOM 2686 N N . THR A 1 338 ? -2.397 -17.704 20.751 1.00 96.38 338 THR A N 1
ATOM 2687 C CA . THR A 1 338 ? -2.981 -16.768 21.727 1.00 96.38 338 THR A CA 1
ATOM 2688 C C . THR A 1 338 ? -3.419 -15.443 21.115 1.00 96.38 338 THR A C 1
ATOM 2690 O O . THR A 1 338 ? -4.324 -14.812 21.648 1.00 96.38 338 THR A O 1
ATOM 2693 N N . LEU A 1 339 ? -2.780 -15.014 20.025 1.00 98.00 339 LEU A N 1
ATOM 2694 C CA . LEU A 1 339 ? -3.148 -13.823 19.265 1.00 98.00 339 LEU A CA 1
ATOM 2695 C C . LEU A 1 339 ? -3.764 -14.293 17.950 1.00 98.00 339 LEU A C 1
ATOM 2697 O O . LEU A 1 339 ? -3.053 -14.676 17.033 1.00 98.00 339 LEU A O 1
ATOM 2701 N N . ASN A 1 340 ? -5.085 -14.352 17.867 1.00 98.81 340 ASN A N 1
ATOM 2702 C CA . ASN A 1 340 ? -5.801 -14.668 16.633 1.00 98.81 340 ASN A CA 1
ATOM 2703 C C . ASN A 1 340 ? -7.236 -14.153 16.730 1.00 98.81 340 ASN A C 1
ATOM 2705 O O . ASN A 1 340 ? -7.762 -13.939 17.827 1.00 98.81 340 ASN A O 1
ATOM 2709 N N . LEU A 1 341 ? -7.880 -13.992 15.578 1.00 98.75 341 LEU A N 1
ATOM 2710 C CA . LEU A 1 341 ? -9.228 -13.442 15.506 1.00 98.75 341 LEU A CA 1
ATOM 2711 C C . LEU A 1 341 ? -10.250 -14.259 16.319 1.00 98.75 341 LEU A C 1
ATOM 2713 O O . LEU A 1 341 ? -11.069 -13.676 17.030 1.00 98.75 341 LEU A O 1
ATOM 2717 N N . ALA A 1 342 ? -10.220 -15.593 16.246 1.00 98.69 342 ALA A N 1
ATOM 2718 C CA . ALA A 1 342 ? -11.179 -16.443 16.953 1.00 98.69 342 ALA A CA 1
ATOM 2719 C C . ALA A 1 342 ? -11.106 -16.280 18.485 1.00 98.69 342 ALA A C 1
ATOM 2721 O O . ALA A 1 342 ? -12.144 -16.187 19.149 1.00 98.69 342 ALA A O 1
ATOM 2722 N N . GLU A 1 343 ? -9.904 -16.197 19.056 1.00 98.31 343 GLU A N 1
ATOM 2723 C CA . GLU A 1 343 ? -9.706 -15.913 20.482 1.00 98.31 343 GLU A CA 1
ATOM 2724 C C . GLU A 1 343 ? -10.180 -14.495 20.837 1.00 98.31 343 GLU A C 1
ATOM 2726 O O . GLU A 1 343 ? -10.889 -14.304 21.829 1.00 98.31 343 GLU A O 1
ATOM 2731 N N . GLU A 1 344 ? -9.890 -13.497 19.997 1.00 98.06 344 GLU A N 1
ATOM 2732 C CA . GLU A 1 344 ? -10.304 -12.109 20.234 1.00 98.06 344 GLU A CA 1
ATOM 2733 C C . GLU A 1 344 ? -11.820 -11.881 20.141 1.00 98.06 344 GLU A C 1
ATOM 2735 O O . GLU A 1 344 ? -12.372 -11.052 20.877 1.00 98.06 344 GLU A O 1
ATOM 2740 N N . ILE A 1 345 ? -12.526 -12.638 19.299 1.00 97.88 345 ILE A N 1
ATOM 2741 C CA . ILE A 1 345 ? -13.995 -12.651 19.255 1.00 97.88 345 ILE A CA 1
ATOM 2742 C C . ILE A 1 345 ? -14.566 -13.183 20.579 1.00 97.88 345 ILE A C 1
ATOM 2744 O O . ILE A 1 345 ? -15.535 -12.626 21.115 1.00 97.88 345 ILE A O 1
ATOM 2748 N N . ASN A 1 346 ? -13.962 -14.234 21.137 1.00 97.38 346 ASN A N 1
ATOM 2749 C CA . ASN A 1 346 ? -14.429 -14.885 22.363 1.00 97.38 346 ASN A CA 1
ATOM 2750 C C . ASN A 1 346 ? -14.038 -14.127 23.642 1.00 97.38 346 ASN A C 1
ATOM 2752 O O . ASN A 1 346 ? -14.756 -14.195 24.643 1.00 97.38 346 ASN A O 1
ATOM 2756 N N . ALA A 1 347 ? -12.941 -13.369 23.621 1.00 96.19 347 ALA A N 1
ATOM 2757 C CA . ALA A 1 347 ? -12.470 -12.591 24.761 1.00 96.19 347 ALA A CA 1
ATOM 2758 C C . ALA A 1 347 ? -13.460 -11.482 25.158 1.00 96.19 347 ALA A C 1
ATOM 2760 O O . ALA A 1 347 ? -14.031 -10.802 24.312 1.00 96.19 347 ALA A O 1
ATOM 2761 N N . ASN A 1 348 ? -13.654 -11.228 26.456 1.00 92.62 348 ASN A N 1
ATOM 2762 C CA . ASN A 1 348 ? -14.553 -10.153 26.916 1.00 92.62 348 ASN A CA 1
ATOM 2763 C C . ASN A 1 348 ? -14.102 -8.756 26.451 1.00 92.62 348 ASN A C 1
ATOM 2765 O O . ASN A 1 348 ? -14.934 -7.874 26.246 1.00 92.62 348 ASN A O 1
ATOM 2769 N N . VAL A 1 349 ? -12.791 -8.566 26.313 1.00 91.31 349 VAL A N 1
ATOM 2770 C CA . VAL A 1 349 ? -12.127 -7.337 25.878 1.00 91.31 349 VAL A CA 1
ATOM 2771 C C . VAL A 1 349 ? -10.964 -7.761 24.978 1.00 91.31 349 VAL A C 1
ATOM 2773 O O . VAL A 1 349 ? -10.207 -8.646 25.368 1.00 91.31 349 VAL A O 1
ATOM 2776 N N . SER A 1 350 ? -10.849 -7.164 23.794 1.00 96.00 350 SER A N 1
ATOM 2777 C CA . SER A 1 350 ? -9.847 -7.495 22.771 1.00 96.00 350 SER A CA 1
ATOM 2778 C C . SER A 1 350 ? -9.638 -6.317 21.819 1.00 96.00 350 SER A C 1
ATOM 2780 O O . SER A 1 350 ? -10.516 -5.448 21.735 1.00 96.00 350 SER A O 1
ATOM 2782 N N . HIS A 1 351 ? -8.508 -6.293 21.107 1.00 96.69 351 HIS A N 1
ATOM 2783 C CA . HIS A 1 351 ? -8.207 -5.266 20.105 1.00 96.69 351 HIS A CA 1
ATOM 2784 C C . HIS A 1 351 ? -9.281 -5.238 19.019 1.00 96.69 351 HIS A C 1
ATOM 2786 O O . HIS A 1 351 ? -9.826 -4.178 18.716 1.00 96.69 351 HIS A O 1
ATOM 2792 N N . TYR A 1 352 ? -9.710 -6.414 18.568 1.00 97.69 352 TYR A N 1
ATOM 2793 C CA . TYR A 1 352 ? -10.790 -6.610 17.616 1.00 97.69 352 TYR A CA 1
ATOM 2794 C C . TYR A 1 352 ? -12.072 -5.885 18.029 1.00 97.69 352 TYR A C 1
ATOM 2796 O O . TYR A 1 352 ? -12.647 -5.110 17.263 1.00 97.69 352 TYR A O 1
ATOM 2804 N N . LYS A 1 353 ? -12.519 -6.083 19.276 1.00 95.31 353 LYS A N 1
ATOM 2805 C CA . LYS A 1 353 ? -13.743 -5.447 19.784 1.00 95.31 353 LYS A CA 1
ATOM 2806 C C . LYS A 1 353 ? -13.578 -3.941 19.937 1.00 95.31 353 LYS A C 1
ATOM 2808 O O . LYS A 1 353 ? -14.540 -3.201 19.724 1.00 95.31 353 LYS A O 1
ATOM 2813 N N . VAL A 1 354 ? -12.386 -3.470 20.307 1.00 95.31 354 VAL A N 1
ATOM 2814 C CA . VAL A 1 354 ? -12.084 -2.033 20.321 1.00 95.31 354 VAL A CA 1
ATOM 2815 C C . VAL A 1 354 ? -12.186 -1.479 18.901 1.00 95.31 354 VAL A C 1
ATOM 2817 O O . VAL A 1 354 ? -12.945 -0.534 18.695 1.00 95.31 354 VAL A O 1
ATOM 2820 N N . TYR A 1 355 ? -11.530 -2.105 17.923 1.00 96.50 355 TYR A N 1
ATOM 2821 C CA . TYR A 1 355 ? -11.547 -1.713 16.514 1.00 96.50 355 TYR A CA 1
ATOM 2822 C C . TYR A 1 355 ? -12.968 -1.668 15.937 1.00 96.50 355 TYR A C 1
ATOM 2824 O O . TYR A 1 355 ? -13.370 -0.647 15.379 1.00 96.50 355 TYR A O 1
ATOM 2832 N N . GLN A 1 356 ? -13.778 -2.711 16.153 1.00 94.94 356 GLN A N 1
ATOM 2833 C CA . GLN A 1 356 ? -15.183 -2.729 15.729 1.00 94.94 356 GLN A CA 1
ATOM 2834 C C . GLN A 1 356 ? -15.970 -1.541 16.292 1.00 94.94 356 GLN A C 1
ATOM 2836 O O . GLN A 1 356 ? -16.725 -0.894 15.564 1.00 94.94 356 GLN A O 1
ATOM 2841 N N . ASN A 1 357 ? -15.776 -1.209 17.574 1.00 92.19 357 ASN A N 1
ATOM 2842 C CA . ASN A 1 357 ? -16.422 -0.039 18.166 1.00 92.19 357 ASN A CA 1
ATOM 2843 C C . ASN A 1 357 ? -15.953 1.257 17.483 1.00 92.19 357 ASN A C 1
ATOM 2845 O O . ASN A 1 357 ? -16.795 2.083 17.133 1.00 92.19 357 ASN A O 1
ATOM 2849 N N . LEU A 1 358 ? -14.647 1.421 17.234 1.00 93.12 358 LEU A N 1
ATOM 2850 C CA . LEU A 1 358 ? -14.096 2.605 16.558 1.00 93.12 358 LEU A CA 1
ATOM 2851 C C . LEU A 1 358 ? -14.718 2.825 15.180 1.00 93.12 358 LEU A C 1
ATOM 2853 O O . LEU A 1 358 ? -15.190 3.927 14.881 1.00 93.12 358 LEU A O 1
ATOM 2857 N N . VAL A 1 359 ? -14.755 1.770 14.365 1.00 92.62 359 VAL A N 1
ATOM 2858 C CA . VAL A 1 359 ? -15.303 1.830 13.008 1.00 92.62 359 VAL A CA 1
ATOM 2859 C C . VAL A 1 359 ? -16.819 2.018 13.031 1.00 92.62 359 VAL A C 1
ATOM 2861 O O . VAL A 1 359 ? -17.345 2.809 12.250 1.00 92.62 359 VAL A O 1
ATOM 2864 N N . SER A 1 360 ? -17.538 1.382 13.961 1.00 90.50 360 SER A N 1
ATOM 2865 C CA . SER A 1 360 ? -18.989 1.579 14.083 1.00 90.50 360 SER A CA 1
ATOM 2866 C C . SER A 1 360 ? -19.355 3.042 14.375 1.00 90.50 360 SER A C 1
ATOM 2868 O O . SER A 1 360 ? -20.279 3.591 13.772 1.00 90.50 360 SER A O 1
ATOM 2870 N N . GLU A 1 361 ? -18.576 3.714 15.226 1.00 88.31 361 GLU A N 1
ATOM 2871 C CA . GLU A 1 361 ? -18.781 5.117 15.585 1.00 88.31 361 GLU A CA 1
ATOM 2872 C C . GLU A 1 361 ? -18.410 6.064 14.442 1.00 88.31 361 GLU A C 1
ATOM 2874 O O . GLU A 1 361 ? -19.036 7.116 14.293 1.00 88.31 361 GLU A O 1
ATOM 2879 N N . ARG A 1 362 ? -17.476 5.678 13.556 1.00 87.00 362 ARG A N 1
ATOM 2880 C CA . ARG A 1 362 ? -17.174 6.451 12.338 1.00 87.00 362 ARG A CA 1
ATOM 2881 C C . ARG A 1 362 ? -18.391 6.657 11.444 1.00 87.00 362 ARG A C 1
ATOM 2883 O O . ARG A 1 362 ? -18.351 7.559 10.621 1.00 87.00 362 ARG A O 1
ATOM 2890 N N . ALA A 1 363 ? -19.479 5.899 11.591 1.00 82.19 363 ALA A N 1
ATOM 2891 C CA . ALA A 1 363 ? -20.722 6.164 10.867 1.00 82.19 363 ALA A CA 1
ATOM 2892 C C . ALA A 1 363 ? -21.442 7.455 11.326 1.00 82.19 363 ALA A C 1
ATOM 2894 O O . ALA A 1 363 ? -22.296 7.980 10.594 1.00 82.19 363 ALA A O 1
ATOM 2895 N N . SER A 1 364 ? -21.112 8.002 12.503 1.00 83.44 364 SER A N 1
ATOM 2896 C CA . SER A 1 364 ? -21.716 9.237 13.014 1.00 83.44 364 SER A CA 1
ATOM 2897 C C . SER A 1 364 ? -21.415 10.430 12.103 1.00 83.44 364 SER A C 1
ATOM 2899 O O . SER A 1 364 ? -20.407 10.477 11.391 1.00 83.44 364 SER A O 1
ATOM 2901 N N . LYS A 1 365 ? -22.314 11.421 12.063 1.00 79.50 365 LYS A N 1
ATOM 2902 C CA . LYS A 1 365 ? -22.080 12.624 11.246 1.00 79.50 365 LYS A CA 1
ATOM 2903 C C . LYS A 1 365 ? -20.862 13.393 11.751 1.00 79.50 365 LYS A C 1
ATOM 2905 O O . LYS A 1 365 ? -20.063 13.851 10.935 1.00 79.50 365 LYS A O 1
ATOM 2910 N N . THR A 1 366 ? -20.689 13.474 13.069 1.00 80.69 366 THR A N 1
ATOM 2911 C CA . THR A 1 366 ? -19.558 14.159 13.696 1.00 80.69 366 THR A CA 1
ATOM 2912 C C . THR A 1 366 ? -18.223 13.537 13.311 1.00 80.69 366 THR A C 1
ATOM 2914 O O . THR A 1 366 ? -17.316 14.264 12.916 1.00 80.69 366 THR A O 1
ATOM 2917 N N . LEU A 1 367 ? -18.084 12.210 13.344 1.00 86.00 367 LEU A N 1
ATOM 2918 C CA . LEU A 1 367 ? -16.811 11.579 12.987 1.00 86.00 367 LEU A CA 1
ATOM 2919 C C . LEU A 1 367 ? -16.549 11.597 11.474 1.00 86.00 367 LEU A C 1
ATOM 2921 O O . LEU A 1 367 ? -15.399 11.773 11.065 1.00 86.00 367 LEU A O 1
ATOM 2925 N N . ARG A 1 368 ? -17.594 11.555 10.634 1.00 83.06 368 ARG A N 1
ATOM 2926 C CA . ARG A 1 368 ? -17.442 11.696 9.172 1.00 83.06 368 ARG A CA 1
ATOM 2927 C C . ARG A 1 368 ? -17.136 13.112 8.702 1.00 83.06 368 ARG A C 1
ATOM 2929 O O . ARG A 1 368 ? -16.449 13.270 7.700 1.00 83.06 368 ARG A O 1
ATOM 2936 N N . ARG A 1 369 ? -17.704 14.134 9.350 1.00 78.44 369 ARG A N 1
ATOM 2937 C CA . ARG A 1 369 ? -17.759 15.505 8.798 1.00 78.44 369 ARG A CA 1
ATOM 2938 C C . ARG A 1 369 ? -17.344 16.605 9.768 1.00 78.44 369 ARG A C 1
ATOM 2940 O O . ARG A 1 369 ? -17.113 17.728 9.337 1.00 78.44 369 ARG A O 1
ATOM 2947 N N . GLY A 1 370 ? -17.286 16.312 11.060 1.00 77.06 370 GLY A N 1
ATOM 2948 C CA . GLY A 1 370 ? -16.981 17.298 12.087 1.00 77.06 370 GLY A CA 1
ATOM 2949 C C . GLY A 1 370 ? -15.552 17.820 11.984 1.00 77.06 370 GLY A C 1
ATOM 2950 O O . GLY A 1 370 ? -14.632 17.087 11.605 1.00 77.06 370 GLY A O 1
ATOM 2951 N N . SER A 1 371 ? -15.369 19.079 12.372 1.00 78.00 371 SER A N 1
ATOM 2952 C CA . SER A 1 371 ? -14.056 19.687 12.567 1.00 78.00 371 SER A CA 1
ATOM 2953 C C . SER A 1 371 ? -13.275 18.962 13.657 1.00 78.00 371 SER A C 1
ATOM 2955 O O . SER A 1 371 ? -13.867 18.373 14.563 1.00 78.00 371 SER A O 1
ATOM 2957 N N . VAL A 1 372 ? -11.948 19.031 13.568 1.00 84.50 372 VAL A N 1
ATOM 2958 C CA . VAL A 1 372 ? -11.031 18.534 14.593 1.00 84.50 372 VAL A CA 1
ATOM 2959 C C . VAL A 1 372 ? -10.385 19.703 15.330 1.00 84.50 372 VAL A C 1
ATOM 2961 O O . VAL A 1 372 ? -10.038 20.699 14.705 1.00 84.50 372 VAL A O 1
ATOM 2964 N N . ASN A 1 373 ? -10.216 19.593 16.644 1.00 81.94 373 ASN A N 1
ATOM 2965 C CA . ASN A 1 373 ? -9.336 20.472 17.414 1.00 81.94 373 ASN A CA 1
ATOM 2966 C C . ASN A 1 373 ? -8.393 19.597 18.235 1.00 81.94 373 ASN A C 1
ATOM 2968 O O . ASN A 1 373 ? -8.870 18.827 19.063 1.00 81.94 373 ASN A O 1
ATOM 2972 N N . ILE A 1 374 ? -7.089 19.693 17.985 1.00 87.94 374 ILE A N 1
ATOM 2973 C CA . ILE A 1 374 ? -6.058 18.835 18.572 1.00 87.94 374 ILE A CA 1
ATOM 2974 C C . ILE A 1 374 ? -5.151 19.643 19.504 1.00 87.94 374 ILE A C 1
ATOM 2976 O O . ILE A 1 374 ? -4.868 20.813 19.269 1.00 87.94 374 ILE A O 1
ATOM 2980 N N . THR A 1 375 ? -4.714 19.030 20.598 1.00 87.06 375 THR A N 1
ATOM 2981 C CA . THR A 1 375 ? -3.829 19.629 21.600 1.00 87.06 375 THR A CA 1
ATOM 2982 C C . THR A 1 375 ? -3.027 18.541 22.303 1.00 87.06 375 THR A C 1
ATOM 2984 O O . THR A 1 375 ? -3.428 17.383 22.363 1.00 87.06 375 THR A O 1
ATOM 2987 N N . VAL A 1 376 ? -1.923 18.946 22.923 1.00 92.12 376 VAL A N 1
ATOM 2988 C CA . VAL A 1 376 ? -1.124 18.098 23.815 1.00 92.12 376 VAL A CA 1
ATOM 2989 C C . VAL A 1 376 ? -1.378 18.480 25.277 1.00 92.12 376 VAL A C 1
ATOM 2991 O O . VAL A 1 376 ? -1.571 19.662 25.594 1.00 92.12 376 VAL A O 1
ATOM 2994 N N . ILE A 1 377 ? -1.430 17.485 26.167 1.00 86.06 377 ILE A N 1
ATOM 2995 C CA . ILE A 1 377 ? -1.585 17.636 27.623 1.00 86.06 377 ILE A CA 1
ATOM 2996 C C . ILE A 1 377 ? -0.594 16.690 28.317 1.00 86.06 377 ILE A C 1
ATOM 2998 O O . ILE A 1 377 ? -0.925 15.544 28.613 1.00 86.06 377 ILE A O 1
ATOM 3002 N N . GLY A 1 378 ? 0.632 17.158 28.563 1.00 88.31 378 GLY A N 1
ATOM 3003 C CA . GLY A 1 378 ? 1.720 16.262 28.977 1.00 88.31 378 GLY A CA 1
ATOM 3004 C C . GLY A 1 378 ? 1.987 15.233 27.878 1.00 88.31 378 GLY A C 1
ATOM 3005 O O . GLY A 1 378 ? 2.133 15.620 26.723 1.00 88.31 378 GLY A O 1
ATOM 3006 N N . ASP A 1 379 ? 1.948 13.946 28.216 1.00 90.31 379 ASP A N 1
ATOM 3007 C CA . ASP A 1 379 ? 2.113 12.848 27.252 1.00 90.31 379 ASP A CA 1
ATOM 3008 C C . ASP A 1 379 ? 0.795 12.387 26.606 1.00 90.31 379 ASP A C 1
ATOM 3010 O O . ASP A 1 379 ? 0.740 11.354 25.941 1.00 90.31 379 ASP A O 1
ATOM 3014 N N . VAL A 1 380 ? -0.292 13.141 26.789 1.00 91.25 380 VAL A N 1
ATOM 3015 C CA . VAL A 1 380 ? -1.593 12.830 26.189 1.00 91.25 380 VAL A CA 1
ATOM 3016 C C . VAL A 1 380 ? -1.810 13.667 24.938 1.00 91.25 380 VAL A C 1
ATOM 3018 O O . VAL A 1 380 ? -1.889 14.898 25.009 1.00 91.25 380 VAL A O 1
ATOM 3021 N N . LEU A 1 381 ? -1.988 12.993 23.803 1.00 93.19 381 LEU A N 1
ATOM 3022 C CA . LEU A 1 381 ? -2.590 13.587 22.620 1.00 93.19 381 LEU A CA 1
ATOM 3023 C C . LEU A 1 381 ? -4.103 13.626 22.826 1.00 93.19 381 LEU A C 1
ATOM 3025 O O . LEU A 1 381 ? -4.744 12.598 23.050 1.00 93.19 381 LEU A O 1
ATOM 3029 N N . ALA A 1 382 ? -4.679 14.819 22.768 1.00 84.81 382 ALA A N 1
ATOM 3030 C CA . ALA A 1 382 ? -6.101 15.017 22.964 1.00 84.81 382 ALA A CA 1
ATOM 3031 C C . ALA A 1 382 ? -6.699 15.735 21.758 1.00 84.81 382 ALA A C 1
ATOM 3033 O O . ALA A 1 382 ? -6.165 16.753 21.318 1.00 84.81 382 ALA A O 1
ATOM 3034 N N . PHE A 1 383 ? -7.825 15.254 21.240 1.00 85.19 383 PHE A N 1
ATOM 3035 C CA . PHE A 1 383 ? -8.551 15.977 20.203 1.00 85.19 383 PHE A CA 1
ATOM 3036 C C . PHE A 1 383 ? -10.059 15.866 20.344 1.00 85.19 383 PHE A C 1
ATOM 3038 O O . PHE A 1 383 ? -10.582 14.882 20.858 1.00 85.19 383 PHE A O 1
ATOM 3045 N N . THR A 1 384 ? -10.772 16.878 19.863 1.00 82.00 384 THR A N 1
ATOM 3046 C CA . THR A 1 384 ? -12.228 16.837 19.757 1.00 82.00 384 THR A CA 1
ATOM 3047 C C . THR A 1 384 ? -12.670 16.703 18.318 1.00 82.00 384 THR A C 1
ATOM 3049 O O . THR A 1 384 ? -12.024 17.223 17.409 1.00 82.00 384 THR A O 1
ATOM 3052 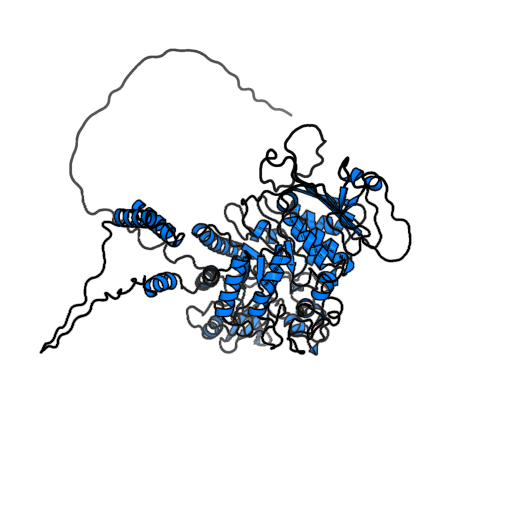N N . ARG A 1 385 ? -13.794 16.015 18.113 1.00 83.38 385 ARG A N 1
ATOM 3053 C CA . ARG A 1 385 ? -14.556 16.048 16.865 1.00 83.38 385 ARG A CA 1
ATOM 3054 C C . ARG A 1 385 ? -15.917 16.643 17.173 1.00 83.38 385 ARG A C 1
ATOM 3056 O O . ARG A 1 385 ? -16.641 16.126 18.023 1.00 83.38 385 ARG A O 1
ATOM 3063 N N . CYS A 1 386 ? -16.246 17.739 16.506 1.00 72.75 386 CYS A N 1
ATOM 3064 C CA . CYS A 1 386 ? -17.518 18.426 16.680 1.00 72.75 386 CYS A CA 1
ATOM 3065 C C . CYS A 1 386 ? -18.016 18.972 15.350 1.00 72.75 386 CYS A C 1
ATOM 3067 O O . CYS A 1 386 ? -17.246 19.244 14.430 1.00 72.75 386 CYS A O 1
ATOM 3069 N N . VAL A 1 387 ? -19.322 19.151 15.257 1.00 66.69 387 VAL A N 1
ATOM 3070 C CA . VAL A 1 387 ? -19.927 19.908 14.175 1.00 66.69 387 VAL A CA 1
ATOM 3071 C C . VAL A 1 387 ? -20.128 21.328 14.701 1.00 66.69 387 VAL A C 1
ATOM 3073 O O . VAL A 1 387 ? -20.695 21.501 15.776 1.00 66.69 387 VAL A O 1
ATOM 3076 N N . SER A 1 388 ? -19.571 22.348 14.042 1.00 52.25 388 SER A N 1
ATOM 3077 C CA . SER A 1 388 ? -19.639 23.714 14.584 1.00 52.25 388 SER A CA 1
ATOM 3078 C C . SER A 1 388 ? -21.088 24.228 14.633 1.00 52.25 388 SER A C 1
ATOM 3080 O O . SER A 1 388 ? -21.884 23.951 13.738 1.00 52.25 388 SER A O 1
ATOM 3082 N N . ILE A 1 389 ? -21.425 24.967 15.697 1.00 39.69 389 ILE A N 1
ATOM 3083 C CA . ILE A 1 389 ? -22.731 25.615 15.888 1.00 39.69 389 ILE A CA 1
ATOM 3084 C C . ILE A 1 389 ? -22.721 26.961 15.173 1.00 39.69 389 ILE A C 1
ATOM 3086 O O . ILE A 1 389 ? -21.806 27.774 15.338 1.00 39.69 389 ILE A O 1
ATOM 3090 N N . GLY A 1 390 ? -23.743 27.201 14.365 1.00 31.75 390 GLY A N 1
ATOM 3091 C CA . GLY A 1 390 ? -23.882 28.420 13.594 1.00 31.75 390 GLY A CA 1
ATOM 3092 C C . GLY A 1 390 ? -24.430 29.567 14.395 1.00 31.75 390 GLY A C 1
ATOM 3093 O O . GLY A 1 390 ? -25.631 29.644 14.572 1.00 31.75 390 GLY A O 1
ATOM 3094 N N . GLY A 1 391 ? -23.555 30.500 14.766 1.00 30.62 391 GLY A N 1
ATOM 3095 C CA . GLY A 1 391 ? -23.926 31.885 15.040 1.00 30.62 391 GLY A CA 1
ATOM 3096 C C . GLY A 1 391 ? -24.563 32.156 16.406 1.00 30.62 391 GLY A C 1
ATOM 3097 O O . GLY A 1 391 ? -25.693 31.774 16.677 1.00 30.62 391 GLY A O 1
ATOM 3098 N N . GLY A 1 392 ? -23.868 32.962 17.214 1.00 27.41 392 GLY A N 1
ATOM 3099 C CA . GLY A 1 392 ? -24.492 33.745 18.283 1.00 27.41 392 GLY A CA 1
ATOM 3100 C C . GLY A 1 392 ? -23.716 33.787 19.597 1.00 27.41 392 GLY A C 1
ATOM 3101 O O . GLY A 1 392 ? -24.017 33.025 20.506 1.00 27.41 392 GLY A O 1
ATOM 3102 N N . GLY A 1 393 ? -22.806 34.758 19.730 1.00 26.20 393 GLY A N 1
ATOM 3103 C CA . GLY A 1 393 ? -22.397 35.306 21.031 1.00 26.20 393 GLY A CA 1
ATOM 3104 C C . GLY A 1 393 ? -21.032 34.863 21.565 1.00 26.20 393 GLY A C 1
ATOM 3105 O O . GLY A 1 393 ? -20.888 33.769 22.095 1.00 26.20 393 GLY A O 1
ATOM 3106 N N . ASP A 1 394 ? -20.065 35.779 21.465 1.00 27.38 394 ASP A N 1
ATOM 3107 C CA . ASP A 1 394 ? -18.913 36.001 22.353 1.00 27.38 394 ASP A CA 1
ATOM 3108 C C . ASP A 1 394 ? -18.343 34.788 23.112 1.00 27.38 394 ASP A C 1
ATOM 3110 O O . ASP A 1 394 ? -18.418 34.692 24.338 1.00 27.38 394 ASP A O 1
ATOM 3114 N N . VAL A 1 395 ? -17.631 33.923 22.390 1.00 29.20 395 VAL A N 1
ATOM 3115 C CA . VAL A 1 395 ? -16.470 33.221 22.948 1.00 29.20 395 VAL A CA 1
ATOM 3116 C C . VAL A 1 395 ? -15.271 33.702 22.147 1.00 29.20 395 VAL A C 1
ATOM 3118 O O . VAL A 1 395 ? -15.248 33.548 20.930 1.00 29.20 395 VAL A O 1
ATOM 3121 N N . GLN A 1 396 ? -14.319 34.360 22.813 1.00 25.30 396 GLN A N 1
ATOM 3122 C CA . GLN A 1 396 ? -13.116 34.894 22.175 1.00 25.30 396 GLN A CA 1
ATOM 3123 C C . GLN A 1 396 ? -12.408 33.793 21.375 1.00 25.30 396 GLN A C 1
ATOM 3125 O O . GLN A 1 396 ? -11.852 32.853 21.943 1.00 25.30 396 GLN A O 1
ATOM 3130 N N . GLU A 1 397 ? -12.451 33.940 20.052 1.00 30.08 397 GLU A N 1
ATOM 3131 C CA . GLU A 1 397 ? -11.732 33.142 19.068 1.00 30.08 397 GLU A CA 1
ATOM 3132 C C . GLU A 1 397 ? -10.222 33.231 19.329 1.00 30.08 397 GLU A C 1
ATOM 3134 O O . GLU A 1 397 ? -9.550 34.191 18.957 1.00 30.08 397 GLU A O 1
ATOM 3139 N N . GLN A 1 398 ? -9.667 32.191 19.941 1.00 26.45 398 GLN A N 1
ATOM 3140 C CA . GLN A 1 398 ? -8.326 31.719 19.600 1.00 26.45 398 GLN A CA 1
ATOM 3141 C C . GLN A 1 398 ? -8.481 30.400 18.841 1.00 26.45 398 GLN A C 1
ATOM 3143 O O . GLN A 1 398 ? -8.071 29.338 19.298 1.00 26.45 398 GLN A O 1
ATOM 3148 N N . SER A 1 399 ? -9.172 30.458 17.704 1.00 29.12 399 SER A N 1
ATOM 3149 C CA . SER A 1 399 ? -9.387 29.327 16.806 1.00 29.12 399 SER A CA 1
ATOM 3150 C C . SER A 1 399 ? -8.527 29.500 15.561 1.00 29.12 399 SER A C 1
ATOM 3152 O O . SER A 1 399 ? -8.705 30.449 14.797 1.00 29.12 399 SER A O 1
ATOM 3154 N N . ILE A 1 400 ? -7.598 28.569 15.362 1.00 32.28 400 ILE A N 1
ATOM 3155 C CA . ILE A 1 400 ? -6.886 28.379 14.098 1.00 32.28 400 ILE A CA 1
ATOM 3156 C C . ILE A 1 400 ? -7.949 28.158 13.001 1.00 32.28 400 ILE A C 1
ATOM 3158 O O . ILE A 1 400 ? -8.837 27.320 13.183 1.00 32.28 400 ILE A O 1
ATOM 3162 N N . PRO A 1 401 ? -7.929 28.905 11.884 1.00 28.73 401 PRO A N 1
ATOM 3163 C CA . PRO A 1 401 ? -8.904 28.724 10.817 1.00 28.73 401 PRO A CA 1
ATOM 3164 C C . PRO A 1 401 ? -8.574 27.446 10.032 1.00 28.73 401 PRO A C 1
ATOM 3166 O O . PRO A 1 401 ? -7.697 27.450 9.172 1.00 28.73 401 PRO A O 1
ATOM 3169 N N . ILE A 1 402 ? -9.278 26.346 10.310 1.00 40.53 402 ILE A N 1
ATOM 3170 C CA . ILE A 1 402 ? -9.110 25.087 9.566 1.00 40.53 402 ILE A CA 1
ATOM 3171 C C . ILE A 1 402 ? -9.867 25.181 8.234 1.00 40.53 402 ILE A C 1
ATOM 3173 O O . ILE A 1 402 ? -11.087 25.354 8.192 1.00 40.53 402 ILE A O 1
ATOM 3177 N N . LYS A 1 403 ? -9.120 25.063 7.131 1.00 34.03 403 LYS A N 1
ATOM 3178 C CA . LYS A 1 403 ? -9.526 25.329 5.737 1.00 34.03 403 LYS A CA 1
ATOM 3179 C C . LYS A 1 403 ? -10.497 24.319 5.096 1.00 34.03 403 LYS A C 1
ATOM 3181 O O . LYS A 1 403 ? -10.798 24.454 3.914 1.00 34.03 403 LYS A O 1
ATOM 3186 N N . ASN A 1 404 ? -11.057 23.366 5.840 1.00 35.06 404 ASN A N 1
ATOM 3187 C CA . ASN A 1 404 ? -11.939 22.323 5.295 1.00 35.06 404 ASN A CA 1
ATOM 3188 C C . ASN A 1 404 ? -13.393 22.490 5.750 1.00 35.06 404 ASN A C 1
ATOM 3190 O O . ASN A 1 404 ? -13.927 21.696 6.522 1.00 35.06 404 ASN A O 1
ATOM 3194 N N . ARG A 1 405 ? -14.049 23.546 5.258 1.00 37.91 405 ARG A N 1
ATOM 3195 C CA . ARG A 1 405 ? -15.476 23.792 5.502 1.00 37.91 405 ARG A CA 1
ATOM 3196 C C . ARG A 1 405 ? -16.315 23.214 4.362 1.00 37.91 405 ARG A C 1
ATOM 3198 O O . ARG A 1 405 ? -16.177 23.648 3.223 1.00 37.91 405 ARG A O 1
ATOM 3205 N N . ALA A 1 406 ? -17.244 22.318 4.678 1.00 30.06 406 ALA A N 1
ATOM 3206 C CA . ALA A 1 406 ? -18.402 22.057 3.831 1.00 30.06 406 ALA A CA 1
ATOM 3207 C C . ALA A 1 406 ? -19.681 22.208 4.665 1.00 30.06 406 ALA A C 1
ATOM 3209 O O . ALA A 1 406 ? -19.819 21.579 5.708 1.00 30.06 406 ALA A O 1
ATOM 3210 N N . GLN A 1 407 ? -20.590 23.029 4.134 1.00 32.31 407 GLN A N 1
ATOM 3211 C CA . GLN A 1 407 ? -21.956 23.329 4.581 1.00 32.31 407 GLN A CA 1
ATOM 3212 C C . GLN A 1 407 ? -22.121 24.300 5.766 1.00 32.31 407 GLN A C 1
ATOM 3214 O O . GLN A 1 407 ? -21.356 24.348 6.728 1.00 32.31 407 GLN A O 1
ATOM 3219 N N . THR A 1 408 ? -23.108 25.178 5.590 1.00 30.56 408 THR A N 1
ATOM 3220 C CA . THR A 1 408 ? -23.520 26.260 6.482 1.00 30.56 408 THR A CA 1
ATOM 3221 C C . THR A 1 408 ? -24.079 25.696 7.779 1.00 30.56 408 THR A C 1
ATOM 3223 O O . THR A 1 408 ? -24.889 24.778 7.784 1.00 30.56 408 THR A O 1
ATOM 3226 N N . LEU A 1 409 ? -23.639 26.288 8.882 1.00 35.00 409 LEU A N 1
ATOM 3227 C CA . LEU A 1 409 ? -23.814 25.812 10.249 1.00 35.00 409 LEU A CA 1
ATOM 3228 C C . LEU A 1 409 ? -25.273 25.716 10.767 1.00 35.00 409 LEU A C 1
ATOM 3230 O O . LEU A 1 409 ? -25.485 25.295 11.899 1.00 35.00 409 LEU A O 1
ATOM 3234 N N . GLU A 1 410 ? -26.268 26.133 9.984 1.00 32.41 410 GLU A N 1
ATOM 3235 C CA . GLU A 1 410 ? -27.685 26.129 10.384 1.00 32.41 410 GLU A CA 1
ATOM 3236 C C . GLU A 1 410 ? -28.326 24.724 10.336 1.00 32.41 410 GLU A C 1
ATOM 3238 O O . GLU A 1 410 ? -29.411 24.536 10.875 1.00 32.41 410 GLU A O 1
ATOM 3243 N N . GLU A 1 411 ? -27.670 23.715 9.747 1.00 36.25 411 GLU A N 1
ATOM 3244 C CA . GLU A 1 411 ? -28.253 22.370 9.551 1.00 36.25 411 GLU A CA 1
ATOM 3245 C C . GLU A 1 411 ? -27.861 21.320 10.617 1.00 36.25 411 GLU A C 1
ATOM 3247 O O . GLU A 1 411 ? -28.212 20.147 10.474 1.00 36.25 411 GLU A O 1
ATOM 3252 N N . LEU A 1 412 ? -27.107 21.689 11.666 1.00 42.38 412 LEU A N 1
ATOM 3253 C CA . LEU A 1 412 ? -26.395 20.717 12.522 1.00 42.38 412 LEU A CA 1
ATOM 3254 C C . LEU A 1 412 ? -26.585 20.910 14.047 1.00 42.38 412 LEU A C 1
ATOM 3256 O O . LEU A 1 412 ? -25.780 20.419 14.838 1.00 42.38 412 LEU A O 1
ATOM 3260 N N . GLU A 1 413 ? -27.656 21.582 14.486 1.00 38.53 413 GLU A N 1
ATOM 3261 C CA . GLU A 1 413 ? -28.059 21.589 15.905 1.00 38.53 413 GLU A CA 1
ATOM 3262 C C . GLU A 1 413 ? -28.410 20.166 16.401 1.00 38.53 413 GLU A C 1
ATOM 3264 O O . GLU A 1 413 ? -29.240 19.485 15.802 1.00 38.53 413 GLU A O 1
ATOM 3269 N N . GLY A 1 414 ? -27.822 19.737 17.531 1.00 49.25 414 GLY A N 1
ATOM 3270 C CA . GLY A 1 414 ? -28.235 18.527 18.267 1.00 49.25 414 GLY A CA 1
ATOM 3271 C C . GLY A 1 414 ? -27.378 17.261 18.110 1.00 49.25 414 GLY A C 1
ATOM 3272 O O . GLY A 1 414 ? -27.816 16.206 18.557 1.00 49.25 414 GLY A O 1
ATOM 3273 N N . GLU A 1 415 ? -26.186 17.334 17.511 1.00 59.84 415 GLU A N 1
ATOM 3274 C CA . GLU A 1 415 ? -25.306 16.168 17.285 1.00 59.84 415 GLU A CA 1
ATOM 3275 C C . GLU A 1 415 ? -24.171 16.045 18.329 1.00 59.84 415 GLU A C 1
ATOM 3277 O O . GLU A 1 415 ? -23.723 17.032 18.922 1.00 59.84 415 GLU A O 1
ATOM 3282 N N . ASP A 1 416 ? -23.683 14.817 18.541 1.00 69.88 416 ASP A N 1
ATOM 3283 C CA . ASP A 1 416 ? -22.730 14.472 19.604 1.00 69.88 416 ASP A CA 1
ATOM 3284 C C . ASP A 1 416 ? -21.323 15.041 19.358 1.00 69.88 416 ASP A C 1
ATOM 3286 O O . ASP A 1 416 ? -20.820 15.046 18.233 1.00 69.88 416 ASP A O 1
ATOM 3290 N N . THR A 1 417 ? -20.654 15.490 20.425 1.00 74.62 417 THR A N 1
ATOM 3291 C CA . THR A 1 417 ? -19.222 15.840 20.412 1.00 74.62 417 THR A CA 1
ATOM 3292 C C . THR A 1 417 ? -18.405 14.671 20.947 1.00 74.62 417 THR A C 1
ATOM 3294 O O . THR A 1 417 ? -18.752 14.087 21.972 1.00 74.62 417 THR A O 1
ATOM 3297 N N . TYR A 1 418 ? -17.301 14.360 20.271 1.00 80.81 418 TYR A N 1
ATOM 3298 C CA . TYR A 1 418 ? -16.351 13.330 20.681 1.00 80.81 418 TYR A CA 1
ATOM 3299 C C . TYR A 1 418 ? -15.104 13.999 21.261 1.00 80.81 418 TYR A C 1
ATOM 3301 O O . TYR A 1 418 ? -14.583 14.942 20.667 1.00 80.81 418 TYR A O 1
ATOM 3309 N N . ILE A 1 419 ? -14.619 13.505 22.401 1.00 82.06 419 ILE A N 1
ATOM 3310 C CA . ILE A 1 419 ? -13.347 13.905 23.021 1.00 82.06 419 ILE A CA 1
ATOM 3311 C C . ILE A 1 419 ? -12.439 12.682 23.087 1.00 82.06 419 ILE A C 1
ATOM 3313 O O . ILE A 1 419 ? -12.684 11.776 23.874 1.00 82.06 419 ILE A O 1
ATOM 3317 N N . VAL A 1 420 ? -11.388 12.655 22.284 1.00 87.25 420 VAL A N 1
ATOM 3318 C CA . VAL A 1 420 ? -10.443 11.544 22.207 1.00 87.25 420 VAL A CA 1
ATOM 3319 C C . VAL A 1 420 ? -9.209 11.886 23.028 1.00 87.25 420 VAL A C 1
ATOM 3321 O O . VAL A 1 420 ? -8.623 12.952 22.849 1.00 87.25 420 VAL A O 1
ATOM 3324 N N . LEU A 1 421 ? -8.827 10.985 23.930 1.00 89.12 421 LEU A N 1
ATOM 3325 C CA . LEU A 1 421 ? -7.631 11.091 24.760 1.00 89.12 421 LEU A CA 1
ATOM 3326 C C . LEU A 1 421 ? -6.774 9.849 24.533 1.00 89.12 421 LEU A C 1
ATOM 3328 O O . LEU A 1 421 ? -7.220 8.745 24.845 1.00 89.12 421 LEU A O 1
ATOM 3332 N N . VAL A 1 422 ? -5.558 10.028 24.024 1.00 93.31 422 VAL A N 1
ATOM 3333 C CA . VAL A 1 422 ? -4.585 8.950 23.822 1.00 93.31 422 VAL A CA 1
ATOM 3334 C C . VAL A 1 422 ? -3.319 9.294 24.585 1.00 93.31 422 VAL A C 1
ATOM 3336 O O . VAL A 1 422 ? -2.605 10.231 24.236 1.00 93.31 422 VAL A O 1
ATOM 3339 N N . ASN A 1 423 ? -3.068 8.558 25.665 1.00 91.75 423 ASN A N 1
ATOM 3340 C CA . ASN A 1 423 ? -1.809 8.654 26.384 1.00 91.75 423 ASN A CA 1
ATOM 3341 C C . ASN A 1 423 ? -0.724 7.921 25.589 1.00 91.75 423 ASN A C 1
ATOM 3343 O O . ASN A 1 423 ? -0.862 6.730 25.332 1.00 91.75 423 ASN A O 1
ATOM 3347 N N . LEU A 1 424 ? 0.317 8.642 25.191 1.00 90.69 424 LEU A N 1
ATOM 3348 C CA . LEU A 1 424 ? 1.464 8.118 24.447 1.00 90.69 424 LEU A CA 1
ATOM 3349 C C . LEU A 1 424 ? 2.698 7.964 25.351 1.00 90.69 424 LEU A C 1
ATOM 3351 O O . LEU A 1 424 ? 3.742 7.505 24.900 1.00 90.69 424 LEU A O 1
ATOM 3355 N N . GLY A 1 425 ? 2.585 8.351 26.624 1.00 85.50 425 GLY A N 1
ATOM 3356 C CA . GLY A 1 425 ? 3.623 8.168 27.631 1.00 85.50 425 GLY A CA 1
ATOM 3357 C C . GLY A 1 425 ? 3.585 6.784 28.273 1.00 85.50 425 GLY A C 1
ATOM 3358 O O . GLY A 1 425 ? 2.581 6.072 28.234 1.00 85.50 425 GLY A O 1
ATOM 3359 N N . SER A 1 426 ? 4.685 6.425 28.933 1.00 82.56 426 SER A N 1
ATOM 3360 C CA . SER A 1 426 ? 4.824 5.168 29.680 1.00 82.56 426 SER A CA 1
ATOM 3361 C C . SER A 1 426 ? 4.178 5.202 31.072 1.00 82.56 426 SER A C 1
ATOM 3363 O O . SER A 1 426 ? 4.007 4.157 31.703 1.00 82.56 426 SER A O 1
ATOM 3365 N N . GLU A 1 427 ? 3.804 6.388 31.557 1.00 82.06 427 GLU A N 1
ATOM 3366 C CA . GLU A 1 427 ? 3.171 6.598 32.859 1.00 82.06 427 GLU A CA 1
ATOM 3367 C C . GLU A 1 427 ? 1.705 7.020 32.717 1.00 82.06 427 GLU A C 1
ATOM 3369 O O . GLU A 1 427 ? 1.280 7.594 31.715 1.00 82.06 427 GLU A O 1
ATOM 3374 N N . THR A 1 428 ? 0.898 6.760 33.747 1.00 78.00 428 THR A N 1
ATOM 3375 C CA . THR A 1 428 ? -0.498 7.205 33.781 1.00 78.00 428 THR A CA 1
ATOM 3376 C C . THR A 1 428 ? -0.587 8.729 33.905 1.00 78.00 428 THR A C 1
ATOM 3378 O O . THR A 1 428 ? -0.073 9.314 34.856 1.00 78.00 428 THR A O 1
ATOM 3381 N N . ALA A 1 429 ? -1.333 9.367 33.002 1.00 76.62 429 ALA A N 1
ATOM 3382 C CA . ALA A 1 429 ? -1.617 10.799 33.045 1.00 76.62 429 ALA A CA 1
ATOM 3383 C C . ALA A 1 429 ? -3.035 11.096 33.567 1.00 76.62 429 ALA A C 1
ATOM 3385 O O . ALA A 1 429 ? -3.988 10.371 33.284 1.00 76.62 429 ALA A O 1
ATOM 3386 N N . THR A 1 430 ? -3.191 12.197 34.312 1.00 78.50 430 THR A N 1
ATOM 3387 C CA . THR A 1 430 ? -4.503 12.729 34.725 1.00 78.50 430 THR A CA 1
ATOM 3388 C C . THR A 1 430 ? -4.839 13.967 33.899 1.00 78.50 430 THR A C 1
ATOM 3390 O O . THR A 1 430 ? -4.069 14.926 33.883 1.00 78.50 430 THR A O 1
ATOM 3393 N N . VAL A 1 431 ? -6.005 13.971 33.245 1.00 74.19 431 VAL A N 1
ATOM 3394 C CA . VAL A 1 431 ? -6.446 15.064 32.365 1.00 74.19 431 VAL A CA 1
ATOM 3395 C C . VAL A 1 431 ? -7.721 15.707 32.902 1.00 74.19 431 VAL A C 1
ATOM 3397 O O . VAL A 1 431 ? -8.739 15.043 33.075 1.00 74.19 431 VAL A O 1
ATOM 3400 N N . ASN A 1 432 ? -7.693 17.027 33.109 1.00 74.69 432 ASN A N 1
ATOM 3401 C CA . ASN A 1 432 ? -8.897 17.803 33.402 1.00 74.69 432 ASN A CA 1
ATOM 3402 C C . ASN A 1 432 ? -9.571 18.246 32.094 1.00 74.69 432 ASN A C 1
ATOM 3404 O O . ASN A 1 432 ? -9.231 19.276 31.507 1.00 74.69 432 ASN A O 1
ATOM 3408 N N . VAL A 1 433 ? -10.535 17.446 31.642 1.00 67.38 433 VAL A N 1
ATOM 3409 C CA . VAL A 1 433 ? -11.234 17.641 30.364 1.00 67.38 433 VAL A CA 1
ATOM 3410 C C . VAL A 1 433 ? -12.027 18.956 30.349 1.00 67.38 433 VAL A C 1
ATOM 3412 O O . VAL A 1 433 ? -11.966 19.695 29.370 1.00 67.38 433 VAL A O 1
ATOM 3415 N N . THR A 1 434 ? -12.691 19.302 31.456 1.00 62.56 434 THR A N 1
ATOM 3416 C CA . THR A 1 434 ? -13.480 20.543 31.600 1.00 62.56 434 THR A CA 1
ATOM 3417 C C . THR A 1 434 ? -12.616 21.795 31.469 1.00 62.56 434 THR A C 1
ATOM 3419 O O . THR A 1 434 ? -13.005 22.784 30.850 1.00 62.56 434 THR A O 1
ATOM 3422 N N . GLN A 1 435 ? -11.419 21.773 32.058 1.00 64.56 435 GLN A N 1
ATOM 3423 C CA . GLN A 1 435 ? -10.492 22.895 31.961 1.00 64.56 435 GLN A CA 1
ATOM 3424 C C . GLN A 1 435 ? -10.002 23.093 30.523 1.00 64.56 435 GLN A C 1
ATOM 3426 O O . GLN A 1 435 ? -9.772 24.229 30.111 1.00 64.56 435 GLN A O 1
ATOM 3431 N N . LYS A 1 436 ? -9.826 22.003 29.769 1.00 63.72 436 LYS A N 1
ATOM 3432 C CA . LYS A 1 436 ? -9.212 22.052 28.441 1.00 63.72 436 LYS A CA 1
ATOM 3433 C C . LYS A 1 436 ? -10.211 22.290 27.308 1.00 63.72 436 LYS A C 1
ATOM 3435 O O . LYS A 1 436 ? -9.885 23.016 26.375 1.00 63.72 436 LYS A O 1
ATOM 3440 N N . PHE A 1 437 ? -11.411 21.718 27.396 1.00 60.56 437 PHE A N 1
ATOM 3441 C CA . PHE A 1 437 ? -12.408 21.736 26.318 1.00 60.56 437 PHE A CA 1
ATOM 3442 C C . PHE A 1 437 ? -13.672 22.542 26.655 1.00 60.56 437 PHE A C 1
ATOM 3444 O O . PHE A 1 437 ? -14.656 22.494 25.921 1.00 60.56 437 PHE A O 1
ATOM 3451 N N . GLY A 1 438 ? -13.636 23.326 27.737 1.00 55.22 438 GLY A N 1
ATOM 3452 C CA . GLY A 1 438 ? -14.747 24.166 28.178 1.00 55.22 438 GLY A CA 1
ATOM 3453 C C . GLY A 1 438 ? -15.662 23.472 29.188 1.00 55.22 438 GLY A C 1
ATOM 3454 O O . GLY A 1 438 ? -15.523 22.290 29.494 1.00 55.22 438 GLY A O 1
ATOM 3455 N N . LYS A 1 439 ? -16.600 24.235 29.763 1.00 52.19 439 LYS A N 1
ATOM 3456 C CA . LYS A 1 439 ? -17.451 23.752 30.856 1.00 52.19 439 LYS A CA 1
ATOM 3457 C C . LYS A 1 439 ? -18.400 22.648 30.376 1.00 52.19 439 LYS A C 1
ATOM 3459 O O . LYS A 1 439 ? -19.448 22.935 29.808 1.00 52.19 439 LYS A O 1
ATOM 3464 N N . ILE A 1 440 ? -18.058 21.402 30.682 1.00 57.09 440 ILE A N 1
ATOM 3465 C CA . ILE A 1 440 ? -18.923 20.236 30.511 1.00 57.09 440 ILE A CA 1
ATOM 3466 C C . ILE A 1 440 ? -19.912 20.206 31.680 1.00 57.09 440 ILE A C 1
ATOM 3468 O O . ILE A 1 440 ? -19.516 20.113 32.840 1.00 57.09 440 ILE A O 1
ATOM 3472 N N . THR A 1 441 ? -21.204 20.352 31.389 1.00 49.56 441 THR A N 1
ATOM 3473 C CA . THR A 1 441 ? -22.270 20.414 32.407 1.00 49.56 441 THR A CA 1
ATOM 3474 C C . THR A 1 441 ? -23.082 19.129 32.534 1.00 49.56 441 THR A C 1
ATOM 3476 O O . THR A 1 441 ? -23.921 19.043 33.427 1.00 49.56 441 THR A O 1
ATOM 3479 N N . ASN A 1 442 ? -22.847 18.158 31.652 1.00 56.94 442 ASN A N 1
ATOM 3480 C CA . ASN A 1 442 ? -23.594 16.906 31.562 1.00 56.94 442 ASN A CA 1
ATOM 3481 C C . ASN A 1 442 ? -22.700 15.722 31.955 1.00 56.94 442 ASN A C 1
ATOM 3483 O O . ASN A 1 442 ? -21.475 15.817 31.862 1.00 56.94 442 ASN A O 1
ATOM 3487 N N . ASP A 1 443 ? -23.318 14.606 32.349 1.00 63.25 443 ASP A N 1
ATOM 3488 C CA . ASP A 1 443 ? -22.616 13.328 32.482 1.00 63.25 443 ASP A CA 1
ATOM 3489 C C . ASP A 1 443 ? -21.994 12.930 31.142 1.00 63.25 443 ASP A C 1
ATOM 3491 O O . ASP A 1 443 ? -22.514 13.229 30.063 1.00 63.25 443 ASP A O 1
ATOM 3495 N N . LEU A 1 444 ? -20.860 12.252 31.226 1.00 69.88 444 LEU A N 1
ATOM 3496 C CA . LEU A 1 444 ? -20.052 11.900 30.078 1.00 69.88 444 LEU A CA 1
ATOM 3497 C C . LEU A 1 444 ? -20.135 10.380 29.849 1.00 69.88 444 LEU A C 1
ATOM 3499 O O . LEU A 1 444 ? -20.017 9.616 30.800 1.00 69.88 444 LEU A O 1
ATOM 3503 N N . THR A 1 445 ? -20.323 9.902 28.611 1.00 79.62 445 THR A N 1
ATOM 3504 C CA . THR A 1 445 ? -20.396 8.448 28.322 1.00 79.62 445 THR A CA 1
ATOM 3505 C C . THR A 1 445 ? -19.153 7.919 27.631 1.00 79.62 445 THR A C 1
ATOM 3507 O O . THR A 1 445 ? -18.887 8.294 26.495 1.00 79.62 445 THR A O 1
ATOM 3510 N N . VAL A 1 446 ? -18.454 6.966 28.244 1.00 84.50 446 VAL A N 1
ATOM 3511 C CA . VAL A 1 446 ? -17.423 6.196 27.551 1.00 84.50 446 VAL A CA 1
ATOM 3512 C C . VAL A 1 446 ? -18.031 5.389 26.431 1.00 84.50 446 VAL A C 1
ATOM 3514 O O . VAL A 1 446 ? -18.826 4.486 26.672 1.00 84.50 446 VAL A O 1
ATOM 3517 N N . VAL A 1 447 ? -17.651 5.727 25.204 1.00 82.81 447 VAL A N 1
ATOM 3518 C CA . VAL A 1 447 ? -18.090 5.028 23.992 1.00 82.81 447 VAL A CA 1
ATOM 3519 C C . VAL A 1 447 ? -17.175 3.840 23.706 1.00 82.81 447 VAL A C 1
ATOM 3521 O O . VAL A 1 447 ? -17.655 2.735 23.473 1.00 82.81 447 VAL A O 1
ATOM 3524 N N . THR A 1 448 ? -15.861 4.048 23.805 1.00 87.94 448 THR A N 1
ATOM 3525 C CA . THR A 1 448 ? -14.847 2.996 23.703 1.00 87.94 448 THR A CA 1
ATOM 3526 C C . THR A 1 448 ? -13.642 3.336 24.580 1.00 87.94 448 THR A C 1
ATOM 3528 O O . THR A 1 448 ? -13.434 4.497 24.947 1.00 87.94 448 THR A O 1
ATOM 3531 N N . ALA A 1 449 ? -12.855 2.320 24.913 1.00 88.88 449 ALA A N 1
ATOM 3532 C CA . ALA A 1 449 ? -11.618 2.444 25.666 1.00 88.88 449 ALA A CA 1
ATOM 3533 C C . ALA A 1 449 ? -10.666 1.317 25.252 1.00 88.88 449 ALA A C 1
ATOM 3535 O O . ALA A 1 449 ? -11.127 0.228 24.909 1.00 88.88 449 ALA A O 1
ATOM 3536 N N . SER A 1 450 ? -9.358 1.577 25.303 1.00 90.81 450 SER A N 1
ATOM 3537 C CA . SER A 1 450 ? -8.340 0.547 25.058 1.00 90.81 450 SER A CA 1
ATOM 3538 C C . SER A 1 450 ? -8.478 -0.608 26.051 1.00 90.81 450 SER A C 1
ATOM 3540 O O . SER A 1 450 ? -8.916 -0.408 27.191 1.00 90.81 450 SER A O 1
ATOM 3542 N N . ILE A 1 451 ? -8.026 -1.798 25.657 1.00 90.75 451 ILE A N 1
ATOM 3543 C CA . ILE A 1 451 ? -7.904 -2.957 26.541 1.00 90.75 451 ILE A CA 1
ATOM 3544 C C . ILE A 1 451 ? -7.048 -2.653 27.786 1.00 90.75 451 ILE A C 1
ATOM 3546 O O . ILE A 1 451 ? -7.302 -3.221 28.849 1.00 90.75 451 ILE A O 1
ATOM 3550 N N . GLN A 1 452 ? -6.105 -1.707 27.671 1.00 84.56 452 GLN A N 1
ATOM 3551 C CA . GLN A 1 452 ? -5.206 -1.245 28.737 1.00 84.56 452 GLN A CA 1
ATOM 3552 C C . GLN A 1 452 ? -5.835 -0.185 29.661 1.00 84.56 452 GLN A C 1
ATOM 3554 O O . GLN A 1 452 ? -5.281 0.162 30.705 1.00 84.56 452 GLN A O 1
ATOM 3559 N N . SER A 1 453 ? -7.000 0.355 29.293 1.00 83.06 453 SER A N 1
ATOM 3560 C CA . SER A 1 453 ? -7.695 1.369 30.085 1.00 83.06 453 SER A CA 1
ATOM 3561 C C . SER A 1 453 ? -8.332 0.753 31.330 1.00 83.06 453 SER A C 1
ATOM 3563 O O . SER A 1 453 ? -8.768 -0.396 31.309 1.00 83.06 453 SER A O 1
ATOM 3565 N N . ASN A 1 454 ? -8.486 1.533 32.400 1.00 78.62 454 ASN A N 1
ATOM 3566 C CA . ASN A 1 454 ? -9.346 1.157 33.533 1.00 78.62 454 ASN A CA 1
ATOM 3567 C C . ASN A 1 454 ? -10.829 1.483 33.284 1.00 78.62 454 ASN A C 1
ATOM 3569 O O . ASN A 1 454 ? -11.702 1.039 34.029 1.00 78.62 454 ASN A O 1
ATOM 3573 N N . TYR A 1 455 ? -11.127 2.244 32.230 1.00 78.88 455 TYR A N 1
ATOM 3574 C CA . TYR A 1 455 ? -12.487 2.608 31.860 1.00 78.88 455 TYR A CA 1
ATOM 3575 C C . TYR A 1 455 ? -13.089 1.589 30.900 1.00 78.88 455 TYR A C 1
ATOM 3577 O O . TYR A 1 455 ? -12.402 0.938 30.114 1.00 78.88 455 TYR A O 1
ATOM 3585 N N . ARG A 1 456 ? -14.409 1.448 30.951 1.00 81.44 456 ARG A N 1
ATOM 3586 C CA . ARG A 1 456 ? -15.191 0.614 30.037 1.00 81.44 456 ARG A CA 1
ATOM 3587 C C . ARG A 1 456 ? -16.380 1.422 29.547 1.00 81.44 456 ARG A C 1
ATOM 3589 O O . ARG A 1 456 ? -16.731 2.429 30.156 1.00 81.44 456 ARG A O 1
ATOM 3596 N N . ARG A 1 457 ? -16.988 0.970 28.450 1.00 80.69 457 ARG A N 1
ATOM 3597 C CA . ARG A 1 457 ? -18.167 1.609 27.865 1.00 80.69 457 ARG A CA 1
ATOM 3598 C C . ARG A 1 457 ? -19.256 1.817 28.927 1.00 80.69 457 ARG A C 1
ATOM 3600 O O . ARG A 1 457 ? -19.615 0.867 29.620 1.00 80.69 457 ARG A O 1
ATOM 3607 N N . GLY A 1 458 ? -19.784 3.034 29.038 1.00 80.12 458 GLY A N 1
ATOM 3608 C CA . GLY A 1 458 ? -20.783 3.396 30.048 1.00 80.12 458 GLY A CA 1
ATOM 3609 C C . GLY A 1 458 ? -20.653 4.832 30.557 1.00 80.12 458 GLY A C 1
ATOM 3610 O O . GLY A 1 458 ? -19.724 5.549 30.202 1.00 80.12 458 GLY A O 1
ATOM 3611 N N . SER A 1 459 ? -21.608 5.272 31.373 1.00 74.25 459 SER A N 1
ATOM 3612 C CA . SER A 1 459 ? -21.634 6.638 31.909 1.00 74.25 459 SER A CA 1
ATOM 3613 C C . SER A 1 459 ? -20.619 6.836 33.038 1.00 74.25 459 SER A C 1
ATOM 3615 O O . SER A 1 459 ? -20.514 6.006 33.940 1.00 74.25 459 SER A O 1
ATOM 3617 N N . ILE A 1 460 ? -19.919 7.967 33.005 1.00 70.81 460 ILE A N 1
ATOM 3618 C CA . ILE A 1 460 ? -19.061 8.486 34.070 1.00 70.81 460 ILE A CA 1
ATOM 3619 C C . ILE A 1 460 ? -19.779 9.689 34.707 1.00 70.81 460 ILE A C 1
ATOM 3621 O O . ILE A 1 460 ? -20.149 10.619 33.979 1.00 70.81 460 ILE A O 1
ATOM 3625 N N . PRO A 1 461 ? -19.976 9.705 36.041 1.00 62.84 461 PRO A N 1
ATOM 3626 C CA . PRO A 1 461 ? -20.600 10.829 36.734 1.00 62.84 461 PRO A CA 1
ATOM 3627 C C . PRO A 1 461 ? -19.818 12.134 36.545 1.00 62.84 461 PRO A C 1
ATOM 3629 O O . PRO A 1 461 ? -18.593 12.156 36.681 1.00 62.84 461 PRO A O 1
ATOM 3632 N N . ALA A 1 462 ? -20.517 13.253 36.341 1.00 49.66 462 ALA A N 1
ATOM 3633 C CA . ALA A 1 462 ? -19.902 14.578 36.191 1.00 49.66 462 ALA A CA 1
ATOM 3634 C C . ALA A 1 462 ? -18.997 15.011 37.374 1.00 49.66 462 ALA A C 1
ATOM 3636 O O . ALA A 1 462 ? -18.141 15.880 37.214 1.00 49.66 462 ALA A O 1
ATOM 3637 N N . SER A 1 463 ? -19.141 14.411 38.564 1.00 48.84 463 SER A N 1
ATOM 3638 C CA . SER A 1 463 ? -18.264 14.661 39.721 1.00 48.84 463 SER A CA 1
ATOM 3639 C C . SER A 1 463 ? -16.834 14.145 39.534 1.00 48.84 463 SER A C 1
ATOM 3641 O O . SER A 1 463 ? -15.900 14.760 40.046 1.00 48.84 463 SER A O 1
ATOM 3643 N N . ASP A 1 464 ? -16.653 13.072 38.763 1.00 48.59 464 ASP A N 1
ATOM 3644 C CA . ASP A 1 464 ? -15.335 12.493 38.464 1.00 48.59 464 ASP A CA 1
ATOM 3645 C C . ASP A 1 464 ? -14.638 13.269 37.329 1.00 48.59 464 ASP A C 1
ATOM 3647 O O . ASP A 1 464 ? -13.416 13.273 37.208 1.00 48.59 464 ASP A O 1
ATOM 3651 N N . VAL A 1 465 ? -15.409 14.054 36.564 1.00 46.50 465 VAL A N 1
ATOM 3652 C CA . VAL A 1 465 ? -14.946 14.953 35.489 1.00 46.50 465 VAL A CA 1
ATOM 3653 C C . VAL A 1 465 ? -14.208 16.194 36.040 1.00 46.50 465 VAL A C 1
ATOM 3655 O O . VAL A 1 465 ? -13.571 16.938 35.290 1.00 46.50 465 VAL A O 1
ATOM 3658 N N . VAL A 1 466 ? -14.239 16.408 37.365 1.00 34.69 466 VAL A N 1
ATOM 3659 C CA . VAL A 1 466 ? -13.536 17.502 38.064 1.00 34.69 466 VAL A CA 1
ATOM 3660 C C . VAL A 1 466 ? -12.470 16.986 39.053 1.00 34.69 466 VAL A C 1
ATOM 3662 O O . VAL A 1 466 ? -11.610 17.768 39.459 1.00 34.69 466 VAL A O 1
ATOM 3665 N N . ALA A 1 467 ? -12.445 15.690 39.400 1.00 30.09 467 ALA A N 1
ATOM 3666 C CA . ALA A 1 467 ? -11.435 15.112 40.295 1.00 30.09 467 ALA A CA 1
ATOM 3667 C C . ALA A 1 467 ? -11.359 13.564 40.260 1.00 30.09 467 ALA A C 1
ATOM 3669 O O . ALA A 1 467 ? -11.929 12.915 41.126 1.00 30.09 467 ALA A O 1
ATOM 3670 N N . THR A 1 468 ? -10.554 12.972 39.372 1.00 36.44 468 THR A N 1
ATOM 3671 C CA . THR A 1 468 ? -9.964 11.617 39.538 1.00 36.44 468 THR A CA 1
ATOM 3672 C C . THR A 1 468 ? -8.656 11.574 38.735 1.00 36.44 468 THR A C 1
ATOM 3674 O O . THR A 1 468 ? -8.704 11.814 37.535 1.00 36.44 468 THR A O 1
ATOM 3677 N N . SER A 1 469 ? -7.444 11.415 39.282 1.00 30.44 469 SER A N 1
ATOM 3678 C CA . SER A 1 469 ? -6.975 10.632 40.440 1.00 30.44 469 SER A CA 1
ATOM 3679 C C . SER A 1 469 ? -7.190 9.133 40.241 1.00 30.44 469 SER A C 1
ATOM 3681 O O . SER A 1 469 ? -8.275 8.631 40.509 1.00 30.44 469 SER A O 1
ATOM 3683 N N . VAL A 1 470 ? -6.139 8.406 39.861 1.00 28.52 470 VAL A N 1
ATOM 3684 C CA . VAL A 1 470 ? -6.033 6.966 40.138 1.00 28.52 470 VAL A CA 1
ATOM 3685 C C . VAL A 1 470 ? -4.797 6.775 41.014 1.00 28.52 470 VAL A C 1
ATOM 3687 O O . VAL A 1 470 ? -3.671 6.913 40.549 1.00 28.52 470 VAL A O 1
ATOM 3690 N N . PHE A 1 471 ? -5.000 6.520 42.308 1.00 26.23 471 PHE A N 1
ATOM 3691 C CA . PHE A 1 471 ? -3.936 6.106 43.224 1.00 26.23 471 PHE A CA 1
ATOM 3692 C C . PHE A 1 471 ? -3.971 4.578 43.372 1.00 26.23 471 PHE A C 1
ATOM 3694 O O . PHE A 1 471 ? -5.001 4.046 43.771 1.00 26.23 471 PHE A O 1
ATOM 3701 N N . MET A 1 472 ? -2.821 3.948 43.075 1.00 26.16 472 MET A N 1
ATOM 3702 C CA . MET A 1 472 ? -2.242 2.677 43.570 1.00 26.16 472 MET A CA 1
ATOM 3703 C C . MET A 1 472 ? -3.159 1.440 43.710 1.00 26.16 472 MET A C 1
ATOM 3705 O O . MET A 1 472 ? -4.116 1.443 44.470 1.00 26.16 472 MET A O 1
ATOM 3709 N N . MET A 1 473 ? -2.840 0.279 43.129 1.00 23.84 473 MET A N 1
ATOM 3710 C CA . MET A 1 473 ? -1.557 -0.435 43.197 1.00 23.84 473 MET A CA 1
ATOM 3711 C C . MET A 1 473 ? -1.450 -1.482 42.063 1.00 23.84 473 MET A C 1
ATOM 3713 O O . MET A 1 473 ? -2.423 -2.179 41.796 1.00 23.84 473 MET A O 1
ATOM 3717 N N . ALA A 1 474 ? -0.223 -1.650 41.550 1.00 24.09 474 ALA A N 1
ATOM 3718 C CA . ALA A 1 474 ? 0.311 -2.741 40.715 1.00 24.09 474 ALA A CA 1
ATOM 3719 C C . ALA A 1 474 ? 0.144 -2.671 39.172 1.00 24.09 474 ALA A C 1
ATOM 3721 O O . ALA A 1 474 ? -0.900 -2.992 38.629 1.00 24.09 474 ALA A O 1
ATOM 3722 N N . VAL A 1 475 ? 1.290 -2.362 38.538 1.00 28.81 475 VAL A N 1
ATOM 3723 C CA . VAL A 1 475 ? 1.827 -2.760 37.213 1.00 28.81 475 VAL A CA 1
ATOM 3724 C C . VAL A 1 475 ? 1.018 -2.415 35.944 1.00 28.81 475 VAL A C 1
ATOM 3726 O O . VAL A 1 475 ? -0.019 -3.002 35.680 1.00 28.81 475 VAL A O 1
ATOM 3729 N N . ASN A 1 476 ? 1.637 -1.542 35.130 1.00 32.47 476 ASN A N 1
ATOM 3730 C CA . ASN A 1 476 ? 1.423 -1.212 33.709 1.00 32.47 476 ASN A CA 1
ATOM 3731 C C . ASN A 1 476 ? 0.003 -0.799 33.283 1.00 32.47 476 ASN A C 1
ATOM 3733 O O . ASN A 1 476 ? -0.874 -1.643 33.126 1.00 32.47 476 ASN A O 1
ATOM 3737 N N . SER A 1 477 ? -0.221 0.494 33.004 1.00 28.94 477 SER A N 1
ATOM 3738 C CA . SER A 1 477 ? -1.450 0.941 32.322 1.00 28.94 477 SER A CA 1
ATOM 3739 C C . SER A 1 477 ? -1.267 2.268 31.566 1.00 28.94 477 SER A C 1
ATOM 3741 O O . SER A 1 477 ? -1.155 3.336 32.176 1.00 28.94 477 SER A O 1
ATOM 3743 N N . ILE A 1 478 ? -1.321 2.194 30.232 1.00 34.78 478 ILE A N 1
ATOM 3744 C CA . ILE A 1 478 ? -1.595 3.312 29.317 1.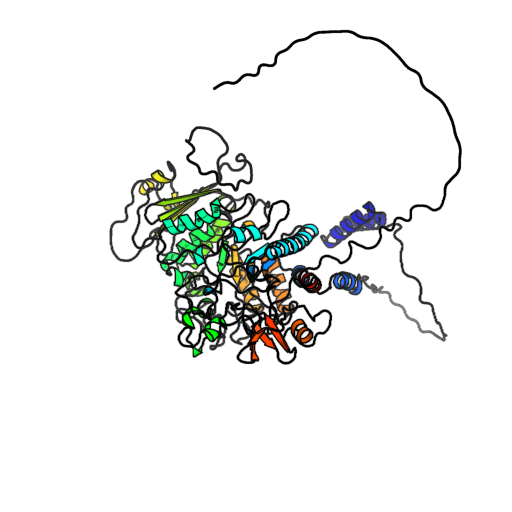00 34.78 478 ILE A CA 1
ATOM 3745 C C . ILE A 1 478 ? -3.122 3.373 29.146 1.00 34.78 478 ILE A C 1
ATOM 3747 O O . ILE A 1 478 ? -3.753 2.365 28.852 1.00 34.78 478 ILE A O 1
ATOM 3751 N N . SER A 1 479 ? -3.758 4.520 29.396 1.00 33.31 479 SER A N 1
ATOM 3752 C CA . SER A 1 479 ? -5.226 4.651 29.367 1.00 33.31 479 SER A CA 1
ATOM 3753 C C . SER A 1 479 ? -5.682 5.636 28.291 1.00 33.31 479 SER A C 1
ATOM 3755 O O . SER A 1 479 ? -5.237 6.781 28.274 1.00 33.31 479 SER A O 1
ATOM 3757 N N . ALA A 1 480 ? -6.614 5.194 27.440 1.00 35.62 480 ALA A N 1
ATOM 3758 C CA . ALA A 1 480 ? -7.394 6.028 26.525 1.00 35.62 480 ALA A CA 1
ATOM 3759 C C . ALA A 1 480 ? -8.880 6.000 26.933 1.00 35.62 480 ALA A C 1
ATOM 3761 O O . ALA A 1 480 ? -9.402 4.940 27.308 1.00 35.62 480 ALA A O 1
ATOM 3762 N N . VAL A 1 481 ? -9.549 7.158 26.904 1.00 35.03 481 VAL A N 1
ATOM 3763 C CA . VAL A 1 481 ? -10.954 7.346 27.322 1.00 35.03 481 VAL A CA 1
ATOM 3764 C C . VAL A 1 481 ? -11.641 8.311 26.354 1.00 35.03 481 VAL A C 1
ATOM 3766 O O . VAL A 1 481 ? -11.119 9.396 26.109 1.00 35.03 481 VAL A O 1
ATOM 3769 N N . LEU A 1 482 ? -12.813 7.933 25.835 1.00 36.56 482 LEU A N 1
ATOM 3770 C CA . LEU A 1 482 ? -13.724 8.807 25.077 1.00 36.56 482 LEU A CA 1
ATOM 3771 C C . LEU A 1 482 ? -14.949 9.158 25.926 1.00 36.56 482 LEU A C 1
ATOM 3773 O O . LEU A 1 482 ? -15.291 8.370 26.790 1.00 36.56 482 LEU A O 1
ATOM 3777 N N . LEU A 1 483 ? -15.619 10.293 25.690 1.00 38.38 483 LEU A N 1
ATOM 3778 C CA . LEU A 1 483 ? -16.862 10.702 26.354 1.00 38.38 483 LEU A CA 1
ATOM 3779 C C . LEU A 1 483 ? -17.895 11.304 25.359 1.00 38.38 483 LEU A C 1
ATOM 3781 O O . LEU A 1 483 ? -17.534 12.237 24.648 1.00 38.38 483 LEU A O 1
ATOM 3785 N N . CYS A 1 484 ? -19.151 10.811 25.315 1.00 36.44 484 CYS A N 1
ATOM 3786 C CA . CYS A 1 484 ? -20.253 11.293 24.439 1.00 36.44 484 CYS A CA 1
ATOM 3787 C C . CYS A 1 484 ? -21.647 11.373 25.120 1.00 36.44 484 CYS A C 1
ATOM 3789 O O . CYS A 1 484 ? -21.884 10.773 26.171 1.00 36.44 484 CYS A O 1
ATOM 3791 N N . LEU A 1 485 ? -22.574 12.110 24.489 1.00 36.03 485 LEU A N 1
ATOM 3792 C CA . LEU A 1 485 ? -24.041 12.076 24.675 1.00 36.03 485 LEU A CA 1
ATOM 3793 C C . LEU A 1 485 ? -24.666 11.296 23.487 1.00 36.03 485 LEU A C 1
ATOM 3795 O O . LEU A 1 485 ? -23.906 10.801 22.666 1.00 36.03 485 LEU A O 1
ATOM 3799 N N . LEU A 1 486 ? -25.984 11.049 23.450 1.00 33.84 486 LEU A N 1
ATOM 3800 C CA . LEU A 1 486 ? -26.644 10.153 22.472 1.00 33.84 486 LEU A CA 1
ATOM 3801 C C . LEU A 1 486 ? -27.885 10.809 21.836 1.00 33.84 486 LEU A C 1
ATOM 3803 O O . LEU A 1 486 ? -28.756 11.237 22.597 1.00 33.84 486 LEU A O 1
ATOM 3807 N N . ALA A 1 487 ? -28.050 10.727 20.499 1.00 32.47 487 ALA A N 1
ATOM 3808 C CA . ALA A 1 487 ? -29.192 10.051 19.828 1.00 32.47 487 ALA A CA 1
ATOM 3809 C C . ALA A 1 487 ? -29.303 10.233 18.281 1.00 32.47 487 ALA A C 1
ATOM 3811 O O . ALA A 1 487 ? -29.454 11.334 17.775 1.00 32.47 487 ALA A O 1
ATOM 3812 N N . VAL A 1 488 ? -29.435 9.078 17.600 1.00 31.06 488 VAL A N 1
ATOM 3813 C CA . VAL A 1 488 ? -30.200 8.698 16.376 1.00 31.06 488 VAL A CA 1
ATOM 3814 C C . VAL A 1 488 ? -29.963 9.390 15.011 1.00 31.06 488 VAL A C 1
ATOM 3816 O O . VAL A 1 488 ? -30.103 10.584 14.789 1.00 31.06 488 VAL A O 1
ATOM 3819 N N . THR A 1 489 ? -29.742 8.497 14.041 1.00 37.62 489 THR A N 1
ATOM 3820 C CA . THR A 1 489 ? -29.366 8.619 12.627 1.00 37.62 489 THR A CA 1
ATOM 3821 C C . THR A 1 489 ? -30.301 9.398 11.694 1.00 37.62 489 THR A C 1
ATOM 3823 O O . THR A 1 489 ? -31.512 9.185 11.692 1.00 37.62 489 T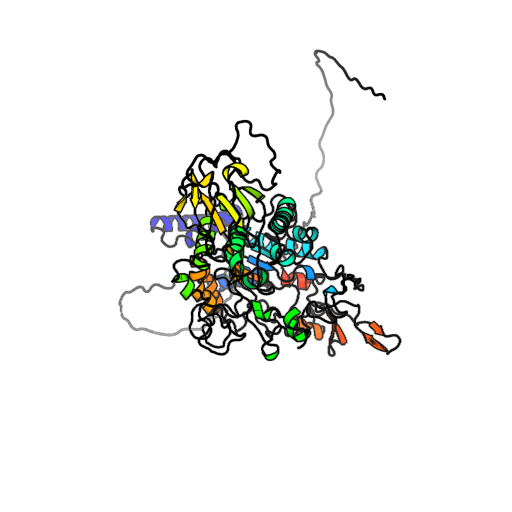HR A O 1
ATOM 3826 N N . CYS A 1 490 ? -29.693 10.084 10.718 1.00 29.20 490 CYS A N 1
ATOM 3827 C CA . CYS A 1 490 ? -30.165 10.131 9.327 1.00 29.20 490 CYS A CA 1
ATOM 3828 C C . CYS A 1 490 ? -28.958 10.020 8.380 1.00 29.20 490 CYS A C 1
ATOM 3830 O O . CYS A 1 490 ? -27.984 10.767 8.511 1.00 29.20 490 CYS A O 1
ATOM 3832 N N . ALA A 1 491 ? -29.012 9.071 7.444 1.00 34.97 491 ALA A N 1
ATOM 3833 C CA . ALA A 1 491 ? -28.058 8.952 6.347 1.00 34.97 491 ALA A CA 1
ATOM 3834 C C . ALA A 1 491 ? -28.256 10.120 5.372 1.00 34.97 491 ALA A C 1
ATOM 3836 O O . ALA A 1 491 ? -29.383 10.375 4.956 1.00 34.97 491 ALA A O 1
ATOM 3837 N N . ASN A 1 492 ? -27.171 10.807 5.002 1.00 38.06 492 ASN A N 1
ATOM 3838 C CA . ASN A 1 492 ? -27.190 11.782 3.917 1.00 38.06 492 ASN A CA 1
ATOM 3839 C C . ASN A 1 492 ? -26.087 11.452 2.901 1.00 38.06 492 ASN A C 1
ATOM 3841 O O . ASN A 1 492 ? -24.911 11.323 3.254 1.00 38.06 492 ASN A O 1
ATOM 3845 N N . THR A 1 493 ? -26.514 11.278 1.654 1.00 41.00 493 THR A N 1
ATOM 3846 C CA . THR A 1 493 ? -25.844 10.669 0.490 1.00 41.00 493 THR A CA 1
ATOM 3847 C C . THR A 1 493 ? -24.984 11.650 -0.320 1.00 41.00 493 THR A C 1
ATOM 3849 O O . THR A 1 493 ? -24.949 11.575 -1.540 1.00 41.00 493 THR A O 1
ATOM 3852 N N . ASP A 1 494 ? -24.306 12.590 0.335 1.00 49.16 494 ASP A N 1
ATOM 3853 C CA . ASP A 1 494 ? -23.738 13.766 -0.355 1.00 49.16 494 ASP A CA 1
ATOM 3854 C C . ASP A 1 494 ? -22.246 13.668 -0.726 1.00 49.16 494 ASP A C 1
ATOM 3856 O O . ASP A 1 494 ? -21.676 14.633 -1.232 1.00 49.16 494 ASP A O 1
ATOM 3860 N N . GLN A 1 495 ? -21.576 12.541 -0.461 1.00 61.88 495 GLN A N 1
ATOM 3861 C CA . GLN A 1 495 ? -20.155 12.381 -0.785 1.00 61.88 495 GLN A CA 1
ATOM 3862 C C . GLN A 1 495 ? -19.838 11.031 -1.415 1.00 61.88 495 GLN A C 1
ATOM 3864 O O . GLN A 1 495 ? -20.453 10.015 -1.090 1.00 61.88 495 GLN A O 1
ATOM 3869 N N . ASP A 1 496 ? -18.844 11.053 -2.303 1.00 83.19 496 ASP A N 1
ATOM 3870 C CA . ASP A 1 496 ? -18.251 9.857 -2.881 1.00 83.19 496 ASP A CA 1
ATOM 3871 C C . ASP A 1 496 ? -17.790 8.909 -1.768 1.00 83.19 496 ASP A C 1
ATOM 3873 O O . ASP A 1 496 ? -17.230 9.339 -0.755 1.00 83.19 496 ASP A O 1
ATOM 3877 N N . TRP A 1 497 ? -18.017 7.612 -1.973 1.00 89.94 497 TRP A N 1
ATOM 3878 C CA . TRP A 1 497 ? -17.837 6.577 -0.955 1.00 89.94 497 TRP A CA 1
ATOM 3879 C C . TRP A 1 497 ? -16.447 6.617 -0.295 1.00 89.94 497 TRP A C 1
ATOM 3881 O O . TRP A 1 497 ? -16.339 6.451 0.919 1.00 89.94 497 TRP A O 1
ATOM 3891 N N . TRP A 1 498 ? -15.396 6.918 -1.065 1.00 91.25 498 TRP A N 1
ATOM 3892 C CA . TRP A 1 498 ? -13.999 6.878 -0.631 1.00 91.25 498 TRP A CA 1
ATOM 3893 C C . TRP A 1 498 ? -13.658 7.894 0.472 1.00 91.25 498 TRP A C 1
ATOM 3895 O O . TRP A 1 498 ? -12.723 7.657 1.230 1.00 91.25 498 TRP A O 1
ATOM 3905 N N . ARG A 1 499 ? -14.425 8.986 0.627 1.00 87.94 499 ARG A N 1
ATOM 3906 C CA . ARG A 1 499 ? -14.149 10.050 1.617 1.00 87.94 499 ARG A CA 1
ATOM 3907 C C . ARG A 1 499 ? -14.425 9.639 3.058 1.00 87.94 499 ARG A C 1
ATOM 3909 O O . ARG A 1 499 ? -13.734 10.051 3.981 1.00 87.94 499 ARG A O 1
ATOM 3916 N N . THR A 1 500 ? -15.466 8.847 3.275 1.00 76.62 500 THR A N 1
ATOM 3917 C CA . THR A 1 500 ? -15.880 8.446 4.629 1.00 76.62 500 THR A CA 1
ATOM 3918 C C . THR A 1 500 ? -15.681 6.961 4.875 1.00 76.62 500 THR A C 1
ATOM 3920 O O . THR A 1 500 ? -16.263 6.419 5.809 1.00 76.62 500 THR A O 1
ATOM 3923 N N . SER A 1 501 ? -14.909 6.304 4.014 1.00 85.00 501 SER A N 1
ATOM 3924 C CA . SER A 1 501 ? -14.650 4.875 4.108 1.00 85.00 501 SER A CA 1
ATOM 3925 C C . SER A 1 501 ? -13.573 4.555 5.135 1.00 85.00 501 SER A C 1
ATOM 3927 O O . SER A 1 501 ? -12.717 5.385 5.460 1.00 85.00 501 SER A O 1
ATOM 3929 N N . VAL A 1 502 ? -13.623 3.318 5.616 1.00 94.00 502 VAL A N 1
ATOM 3930 C CA . VAL A 1 502 ? -12.432 2.590 6.049 1.00 94.00 502 VAL A CA 1
ATOM 3931 C C . VAL A 1 502 ? -11.976 1.748 4.860 1.00 94.00 502 VAL A C 1
ATOM 3933 O O . VAL A 1 502 ? -12.758 0.938 4.347 1.00 94.00 502 VAL A O 1
ATOM 3936 N N . ILE A 1 503 ? -10.759 2.012 4.382 1.00 97.31 503 ILE A N 1
ATOM 3937 C CA . ILE A 1 503 ? -10.093 1.229 3.340 1.00 97.31 503 ILE A CA 1
ATOM 3938 C C . ILE A 1 503 ? -9.224 0.185 4.037 1.00 97.31 503 ILE A C 1
ATOM 3940 O O . ILE A 1 503 ? -8.433 0.530 4.908 1.00 97.31 503 ILE A O 1
ATOM 3944 N N . TYR A 1 504 ? -9.373 -1.079 3.665 1.00 98.25 504 TYR A N 1
ATOM 3945 C CA . TYR A 1 504 ? -8.627 -2.189 4.242 1.00 98.25 504 TYR A CA 1
ATOM 3946 C C . TYR A 1 504 ? -7.727 -2.807 3.175 1.00 98.25 504 TYR A C 1
ATOM 3948 O O . TYR A 1 504 ? -8.226 -3.271 2.147 1.00 98.25 504 TYR A O 1
ATOM 3956 N N . GLN A 1 505 ? -6.416 -2.789 3.397 1.00 98.50 505 GLN A N 1
ATOM 3957 C CA . GLN A 1 505 ? -5.460 -3.454 2.524 1.00 98.50 505 GLN A CA 1
ATOM 3958 C C . GLN A 1 505 ? -5.476 -4.956 2.808 1.00 98.50 505 GLN A C 1
ATOM 3960 O O . GLN A 1 505 ? -5.230 -5.391 3.932 1.00 98.50 505 GLN A O 1
ATOM 3965 N N . VAL A 1 506 ? -5.724 -5.741 1.766 1.00 98.50 506 VAL A N 1
ATOM 3966 C CA . VAL A 1 506 ? -5.588 -7.194 1.761 1.00 98.50 506 VAL A CA 1
ATOM 3967 C C . VAL A 1 506 ? -4.358 -7.547 0.941 1.00 98.50 506 VAL A C 1
ATOM 3969 O O . VAL A 1 506 ? -4.298 -7.226 -0.246 1.00 98.50 506 VAL A O 1
ATOM 3972 N N . TYR A 1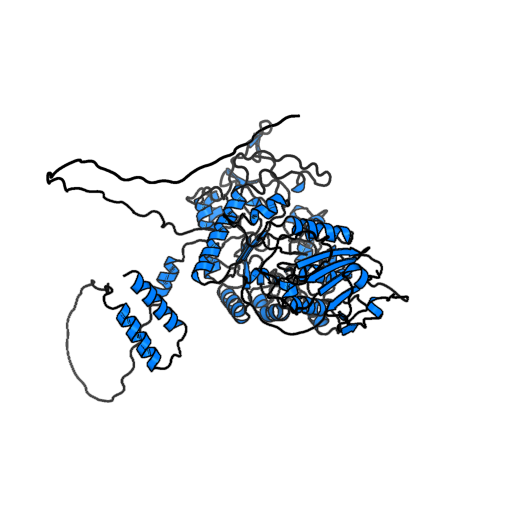 507 ? -3.408 -8.244 1.564 1.00 97.88 507 TYR A N 1
ATOM 3973 C CA . TYR A 1 507 ? -2.286 -8.874 0.874 1.00 97.88 507 TYR A CA 1
ATOM 3974 C C . TYR A 1 507 ? -2.662 -10.320 0.484 1.00 97.88 507 TYR A C 1
ATOM 3976 O O . TYR A 1 507 ? -2.655 -11.190 1.364 1.00 97.88 507 TYR A O 1
ATOM 3984 N N . PRO A 1 508 ? -3.028 -10.611 -0.788 1.00 97.81 508 PRO A N 1
ATOM 3985 C CA . PRO A 1 508 ? -3.698 -11.859 -1.170 1.00 97.81 508 PRO A CA 1
ATOM 3986 C C . PRO A 1 508 ? -2.977 -13.118 -0.700 1.00 97.81 508 PRO A C 1
ATOM 3988 O O . PRO A 1 508 ? -3.590 -13.951 -0.034 1.00 97.81 508 PRO A O 1
ATOM 3991 N N . ARG A 1 509 ? -1.654 -13.186 -0.913 1.00 97.69 509 ARG A N 1
ATOM 3992 C CA . ARG A 1 509 ? -0.811 -14.341 -0.560 1.00 97.69 509 ARG A CA 1
ATOM 3993 C C . ARG A 1 509 ? -0.882 -14.741 0.912 1.00 97.69 509 ARG A C 1
ATOM 3995 O O . ARG A 1 509 ? -0.601 -15.889 1.231 1.00 97.69 509 ARG A O 1
ATOM 4002 N N . SER A 1 510 ? -1.248 -13.819 1.795 1.00 98.25 510 SER A N 1
ATOM 4003 C CA . SER A 1 510 ? -1.254 -14.023 3.245 1.00 98.25 510 SER A CA 1
ATOM 4004 C C . SER A 1 510 ? -2.628 -13.890 3.875 1.00 98.25 510 SER A C 1
ATOM 4006 O O . SER A 1 510 ? -2.744 -13.998 5.093 1.00 98.25 510 SER A O 1
ATOM 4008 N N . PHE A 1 511 ? -3.681 -13.665 3.090 1.00 98.50 511 PHE A N 1
ATOM 4009 C CA . PHE A 1 511 ? -4.992 -13.415 3.669 1.00 98.50 511 PHE A CA 1
ATOM 4010 C C . PHE A 1 511 ? -5.740 -14.703 3.990 1.00 98.50 511 PHE A C 1
ATOM 4012 O O . PHE A 1 511 ? -6.064 -14.936 5.151 1.00 98.50 511 PHE A O 1
ATOM 4019 N N . LYS A 1 512 ? -5.995 -15.567 3.004 1.00 98.62 512 LYS A N 1
ATOM 4020 C CA . LYS A 1 512 ? -6.665 -16.855 3.221 1.00 98.62 512 LYS A CA 1
ATOM 4021 C C . LYS A 1 512 ? -6.383 -17.810 2.063 1.00 98.62 512 LYS A C 1
ATOM 4023 O O . LYS A 1 512 ? -6.657 -17.458 0.924 1.00 98.62 512 LYS A O 1
ATOM 4028 N N . ASP A 1 513 ? -5.877 -18.998 2.375 1.00 98.62 513 ASP A N 1
ATOM 4029 C CA . ASP A 1 513 ? -5.647 -20.102 1.435 1.00 98.62 513 ASP A CA 1
ATOM 4030 C C . ASP A 1 513 ? -6.815 -21.101 1.533 1.00 98.62 513 ASP A C 1
ATOM 4032 O O . ASP A 1 513 ? -7.204 -21.527 2.636 1.00 98.62 513 ASP A O 1
ATOM 4036 N N . THR A 1 514 ? -7.411 -21.432 0.387 1.00 97.94 514 THR A N 1
ATOM 4037 C CA . THR A 1 514 ? -8.550 -22.351 0.280 1.00 97.94 514 THR A CA 1
ATOM 4038 C C . THR A 1 514 ? -8.243 -23.659 -0.439 1.00 97.94 514 THR A C 1
ATOM 4040 O O . THR A 1 514 ? -9.025 -24.606 -0.292 1.00 97.94 514 THR A O 1
ATOM 4043 N N . ASP A 1 515 ? -7.126 -23.763 -1.161 1.00 97.44 515 ASP A N 1
ATOM 4044 C CA . ASP A 1 515 ? -6.749 -24.974 -1.898 1.00 97.44 515 ASP A CA 1
ATOM 4045 C C . ASP A 1 515 ? -5.603 -25.772 -1.245 1.00 97.44 515 ASP A C 1
ATOM 4047 O O . ASP A 1 515 ? -5.408 -26.954 -1.556 1.00 97.44 515 ASP A O 1
ATOM 4051 N N . GLY A 1 516 ? -4.952 -25.188 -0.237 1.00 97.75 516 GLY A N 1
ATOM 4052 C CA . GLY A 1 516 ? -3.933 -25.810 0.595 1.00 97.75 516 GLY A CA 1
ATOM 4053 C C . GLY A 1 516 ? -2.529 -25.777 -0.006 1.00 97.75 516 GLY A C 1
ATOM 4054 O O . GLY A 1 516 ? -1.673 -26.544 0.450 1.00 97.75 516 GLY A O 1
ATOM 4055 N N . ASP A 1 517 ? -2.263 -24.945 -1.011 1.00 97.75 517 ASP A N 1
ATOM 4056 C CA . ASP A 1 517 ? -0.925 -24.801 -1.591 1.00 97.75 517 ASP A CA 1
ATOM 4057 C C . ASP A 1 517 ? 0.045 -23.972 -0.717 1.00 97.75 517 ASP A C 1
ATOM 4059 O O . ASP A 1 517 ? 1.260 -24.015 -0.926 1.00 97.75 517 ASP A O 1
ATOM 4063 N N . GLY A 1 518 ? -0.469 -23.316 0.331 1.00 98.06 518 GLY A N 1
ATOM 4064 C CA . GLY A 1 518 ? 0.290 -22.477 1.254 1.00 98.06 518 GLY A CA 1
ATOM 4065 C C . GLY A 1 518 ? 0.319 -20.990 0.881 1.00 98.06 518 GLY A C 1
ATOM 4066 O O . GLY A 1 518 ? 1.037 -20.231 1.544 1.00 98.06 518 GLY A O 1
ATOM 4067 N N . VAL A 1 519 ? -0.435 -20.569 -0.139 1.00 98.31 519 VAL A N 1
ATOM 4068 C CA . VAL A 1 519 ? -0.586 -19.196 -0.638 1.00 98.31 519 VAL A CA 1
ATOM 4069 C C . VAL A 1 519 ? -2.067 -18.816 -0.633 1.00 98.31 519 VAL A C 1
ATOM 4071 O O . VAL A 1 519 ? -2.941 -19.596 -0.978 1.00 98.31 519 VAL A O 1
ATOM 4074 N N . GLY A 1 520 ? -2.379 -17.600 -0.189 1.00 98.50 520 GLY A N 1
ATOM 4075 C CA . GLY A 1 520 ? -3.755 -17.120 -0.189 1.00 98.50 520 GLY A CA 1
ATOM 4076 C C . GLY A 1 520 ? -4.266 -16.774 -1.589 1.00 98.50 520 GLY A C 1
ATOM 4077 O O . GLY A 1 520 ? -3.510 -16.284 -2.428 1.00 98.50 520 GLY A O 1
ATOM 4078 N N . ASP A 1 521 ? -5.563 -16.986 -1.807 1.00 98.62 521 ASP A N 1
ATOM 4079 C CA . ASP A 1 521 ? -6.204 -16.962 -3.124 1.00 98.62 521 ASP A CA 1
ATOM 4080 C C . ASP A 1 521 ? -7.500 -16.116 -3.141 1.00 98.62 521 ASP A C 1
ATOM 4082 O O . ASP A 1 521 ? -8.000 -15.650 -2.109 1.00 98.62 521 ASP A O 1
ATOM 4086 N N . LEU A 1 522 ? -8.061 -15.883 -4.334 1.00 98.69 522 LEU A N 1
ATOM 4087 C CA . LEU A 1 522 ? -9.257 -15.053 -4.522 1.00 98.69 522 LEU A CA 1
ATOM 4088 C C . LEU A 1 522 ? -10.506 -15.633 -3.853 1.00 98.69 522 LEU A C 1
ATOM 4090 O O . LEU A 1 522 ? -11.330 -14.861 -3.360 1.00 98.69 522 LEU A O 1
ATOM 4094 N N . LYS A 1 523 ? -10.647 -16.962 -3.786 1.00 98.69 523 LYS A N 1
ATOM 4095 C CA . LYS A 1 523 ? -11.771 -17.597 -3.079 1.00 98.69 523 LYS A CA 1
ATOM 4096 C C . LYS A 1 523 ? -11.642 -17.413 -1.582 1.00 98.69 523 LYS A C 1
ATOM 4098 O O . LYS A 1 523 ? -12.649 -17.225 -0.906 1.00 98.69 523 LYS A O 1
ATOM 4103 N N . GLY A 1 524 ? -10.421 -17.420 -1.061 1.00 98.62 524 GLY A N 1
ATOM 4104 C CA . GLY A 1 524 ? -10.140 -17.091 0.325 1.00 98.62 524 GLY A CA 1
ATOM 4105 C C . GLY A 1 524 ? -10.552 -15.665 0.659 1.00 98.62 524 GLY A C 1
ATOM 4106 O O . GLY A 1 524 ? -11.218 -15.436 1.668 1.00 98.62 524 GLY A O 1
ATOM 4107 N N . ILE A 1 525 ? -10.233 -14.705 -0.211 1.00 98.69 525 ILE A N 1
ATOM 4108 C CA . ILE A 1 525 ? -10.693 -13.318 -0.057 1.00 98.69 525 ILE A CA 1
ATOM 4109 C C . ILE A 1 525 ? -12.224 -13.253 -0.127 1.00 98.69 525 ILE A C 1
ATOM 4111 O O . ILE A 1 525 ? -12.846 -12.642 0.745 1.00 98.69 525 ILE A O 1
ATOM 4115 N N . GLU A 1 526 ? -12.838 -13.920 -1.109 1.00 98.69 526 GLU A N 1
ATOM 4116 C CA . GLU A 1 526 ? -14.293 -13.995 -1.265 1.00 98.69 526 GLU A CA 1
ATOM 4117 C C . GLU A 1 526 ? -14.959 -14.539 0.008 1.00 98.69 526 GLU A C 1
ATOM 4119 O O . GLU A 1 526 ? -15.892 -13.922 0.533 1.00 98.69 526 GLU A O 1
ATOM 4124 N N . GLU A 1 527 ? -14.471 -15.656 0.555 1.00 98.38 527 GLU A N 1
ATOM 4125 C CA . GLU A 1 527 ? -14.988 -16.300 1.769 1.00 98.38 527 GLU A CA 1
ATOM 4126 C C . GLU A 1 527 ? -14.988 -15.337 2.967 1.00 98.38 527 GLU A C 1
ATOM 4128 O O . GLU A 1 527 ? -15.890 -15.378 3.805 1.00 98.38 527 GLU A O 1
ATOM 4133 N N . LYS A 1 528 ? -14.017 -14.419 3.021 1.00 98.44 528 LYS A N 1
ATOM 4134 C CA . LYS A 1 528 ? -13.812 -13.478 4.129 1.00 98.44 528 LYS A CA 1
ATOM 4135 C C . LYS A 1 528 ? -14.390 -12.079 3.894 1.00 98.44 528 LYS A C 1
ATOM 4137 O O . LYS A 1 528 ? -14.284 -11.234 4.781 1.00 98.44 528 LYS A O 1
ATOM 4142 N N . LEU A 1 529 ? -15.073 -11.819 2.777 1.00 98.56 529 LEU A N 1
ATOM 4143 C CA . LEU A 1 529 ? -15.742 -10.526 2.567 1.00 98.56 529 LEU A CA 1
ATOM 4144 C C . LEU A 1 529 ? -16.819 -10.221 3.621 1.00 98.56 529 LEU A C 1
ATOM 4146 O O . LEU A 1 529 ? -16.979 -9.062 4.002 1.00 98.56 529 LEU A O 1
ATOM 4150 N N . ASP A 1 530 ? -17.532 -11.236 4.123 1.00 97.94 530 ASP A N 1
ATOM 4151 C CA . ASP A 1 530 ? -18.512 -11.059 5.206 1.00 97.94 530 ASP A CA 1
ATOM 4152 C C . ASP A 1 530 ? -17.832 -10.546 6.485 1.00 97.94 530 ASP A C 1
ATOM 4154 O O . ASP A 1 530 ? -18.313 -9.609 7.113 1.00 97.94 530 ASP A O 1
ATOM 4158 N N . TYR A 1 531 ? -16.647 -11.077 6.806 1.00 97.81 531 TYR A N 1
ATOM 4159 C CA . TYR A 1 531 ? -15.833 -10.592 7.920 1.00 97.81 531 TYR A CA 1
ATOM 4160 C C . TYR A 1 531 ? -15.451 -9.115 7.749 1.00 97.81 531 TYR A C 1
ATOM 4162 O O . TYR A 1 531 ? -15.663 -8.321 8.665 1.00 97.81 531 TYR A O 1
ATOM 4170 N N . LEU A 1 532 ? -14.943 -8.728 6.571 1.00 97.56 532 LEU A N 1
ATOM 4171 C CA . LEU A 1 532 ? -14.578 -7.333 6.289 1.00 97.56 532 LEU A CA 1
ATOM 4172 C C . LEU A 1 532 ? -15.794 -6.404 6.415 1.00 97.56 532 LEU A C 1
ATOM 4174 O O . LEU A 1 532 ? -15.711 -5.320 6.999 1.00 97.56 532 LEU A O 1
ATOM 4178 N N . LYS A 1 533 ? -16.956 -6.851 5.931 1.00 95.62 533 LYS A N 1
ATOM 4179 C CA . LYS A 1 533 ? -18.211 -6.119 6.095 1.00 95.62 533 LYS A CA 1
ATOM 4180 C C . LYS A 1 533 ? -18.588 -5.946 7.569 1.00 95.62 533 LYS A C 1
ATOM 4182 O O . LYS A 1 533 ? -18.964 -4.839 7.962 1.00 95.62 533 LYS A O 1
ATOM 4187 N N . ASP A 1 534 ? -18.480 -7.005 8.367 1.00 94.31 534 ASP A N 1
ATOM 4188 C CA . ASP A 1 534 ? -18.868 -7.027 9.782 1.00 94.31 534 ASP A CA 1
ATOM 4189 C C . ASP A 1 534 ? -17.991 -6.124 10.657 1.00 94.31 534 ASP A C 1
ATOM 4191 O O . ASP A 1 534 ? -18.477 -5.534 11.624 1.00 94.31 534 ASP A O 1
ATOM 4195 N N . ILE A 1 535 ? -16.714 -5.951 10.308 1.00 93.94 535 ILE A N 1
ATOM 4196 C CA . ILE A 1 535 ? -15.826 -4.991 10.986 1.00 93.94 535 ILE A CA 1
ATOM 4197 C C . ILE A 1 535 ? -16.013 -3.546 10.500 1.00 93.94 535 ILE A C 1
ATOM 4199 O O . ILE A 1 535 ? -15.358 -2.638 11.005 1.00 93.94 535 ILE A O 1
ATOM 4203 N N . GLY A 1 536 ? -16.927 -3.318 9.550 1.00 92.19 536 GLY A N 1
ATOM 4204 C CA . GLY A 1 536 ? -17.324 -1.996 9.071 1.00 92.19 536 GLY A CA 1
ATOM 4205 C C . GLY A 1 536 ? -16.471 -1.432 7.934 1.00 92.19 536 GLY A C 1
ATOM 4206 O O . GLY A 1 536 ? -16.603 -0.247 7.618 1.00 92.19 536 GLY A O 1
ATOM 4207 N N . VAL A 1 537 ? -15.640 -2.257 7.288 1.00 94.38 537 VAL A N 1
ATOM 4208 C CA . VAL A 1 537 ? -14.889 -1.863 6.087 1.00 94.38 537 VAL A CA 1
ATOM 4209 C C . VAL A 1 537 ? -15.854 -1.503 4.957 1.00 94.38 537 VAL A C 1
ATOM 4211 O O . VAL A 1 537 ? -16.940 -2.073 4.808 1.00 94.38 537 VAL A O 1
ATOM 4214 N N . ASN A 1 538 ? -15.467 -0.512 4.154 1.00 92.06 538 ASN A N 1
ATOM 4215 C CA . ASN A 1 538 ? -16.235 -0.082 2.985 1.00 92.06 538 ASN A CA 1
ATOM 4216 C C . ASN A 1 538 ? -15.449 -0.235 1.685 1.00 92.06 538 ASN A C 1
ATOM 4218 O O . ASN A 1 538 ? -16.064 -0.491 0.654 1.00 92.06 538 ASN A O 1
ATOM 4222 N N . GLY A 1 539 ? -14.124 -0.078 1.737 1.00 96.12 539 GLY A N 1
ATOM 4223 C CA . GLY A 1 539 ? -13.223 -0.287 0.610 1.00 96.12 539 GLY A CA 1
ATOM 4224 C C . GLY A 1 539 ? -12.204 -1.375 0.918 1.00 96.12 539 GLY A C 1
ATOM 4225 O O . GLY A 1 539 ? -11.612 -1.364 1.990 1.00 96.12 539 GLY A O 1
ATOM 4226 N N . VAL A 1 540 ? -11.975 -2.287 -0.014 1.00 98.12 540 VAL A N 1
ATOM 4227 C CA . VAL A 1 540 ? -10.931 -3.308 0.053 1.00 98.12 540 VAL A CA 1
ATOM 4228 C C . VAL A 1 540 ? -9.905 -2.978 -1.020 1.00 98.12 540 VAL A C 1
ATOM 4230 O O . VAL A 1 540 ? -10.241 -2.946 -2.200 1.00 98.12 540 VAL A O 1
ATOM 4233 N N . TRP A 1 541 ? -8.672 -2.699 -0.615 1.00 98.06 541 TRP A N 1
ATOM 4234 C CA . TRP A 1 541 ? -7.540 -2.551 -1.523 1.00 98.06 541 TRP A CA 1
ATOM 4235 C C . TRP A 1 541 ? -6.840 -3.902 -1.633 1.00 98.06 541 TRP A C 1
ATOM 4237 O O . TRP A 1 541 ? -6.316 -4.413 -0.647 1.00 98.06 541 TRP A O 1
ATOM 4247 N N . LEU A 1 542 ? -6.861 -4.485 -2.828 1.00 97.88 542 LEU A N 1
ATOM 4248 C CA . LEU A 1 542 ? -6.132 -5.709 -3.134 1.00 97.88 542 LEU A CA 1
ATOM 4249 C C . LEU A 1 542 ? -4.746 -5.346 -3.659 1.00 97.88 542 LEU A C 1
ATOM 4251 O O . LEU A 1 542 ? -4.663 -4.660 -4.679 1.00 97.88 542 LEU A O 1
ATOM 4255 N N . SER A 1 543 ? -3.688 -5.839 -3.007 1.00 96.81 543 SER A N 1
ATOM 4256 C CA . SER A 1 543 ? -2.351 -5.911 -3.622 1.00 96.81 543 SER A CA 1
ATOM 4257 C C . SER A 1 543 ? -2.400 -6.719 -4.942 1.00 96.81 543 SER A C 1
ATOM 4259 O O . SER A 1 543 ? -3.394 -7.411 -5.191 1.00 96.81 543 SER A O 1
ATOM 4261 N N . PRO A 1 544 ? -1.376 -6.630 -5.813 1.00 95.62 544 PRO A N 1
ATOM 4262 C CA . PRO A 1 544 ? -1.432 -7.155 -7.177 1.00 95.62 544 PRO A CA 1
ATOM 4263 C C . PRO A 1 544 ? -1.847 -8.630 -7.276 1.00 95.62 544 PRO A C 1
ATOM 4265 O O . PRO A 1 544 ? -1.317 -9.488 -6.575 1.00 95.62 544 PRO A O 1
ATOM 4268 N N . ILE A 1 545 ? -2.769 -8.919 -8.202 1.00 97.44 545 ILE A N 1
ATOM 4269 C CA . ILE A 1 545 ? -3.263 -10.277 -8.520 1.00 97.44 545 ILE A CA 1
ATOM 4270 C C . ILE A 1 545 ? -2.959 -10.700 -9.967 1.00 97.44 545 ILE A C 1
ATOM 4272 O O . ILE A 1 545 ? -3.447 -11.728 -10.439 1.00 97.44 545 ILE A O 1
ATOM 4276 N N . TYR A 1 546 ? -2.198 -9.884 -10.700 1.00 96.19 546 TYR A N 1
ATOM 4277 C CA . TYR A 1 546 ? -1.912 -10.101 -12.116 1.00 96.19 546 TYR A CA 1
ATOM 4278 C C . TYR A 1 546 ? -1.044 -11.331 -12.345 1.00 96.19 546 TYR A C 1
ATOM 4280 O O . TYR A 1 546 ? -0.230 -11.692 -11.496 1.00 96.19 546 TYR A O 1
ATOM 4288 N N . ARG A 1 547 ? -1.132 -11.893 -13.553 1.00 97.38 547 ARG A N 1
ATOM 4289 C CA . ARG A 1 547 ? -0.193 -12.910 -14.037 1.00 97.38 547 ARG A CA 1
ATOM 4290 C C . ARG A 1 547 ? 1.252 -12.433 -13.873 1.00 97.38 547 ARG A C 1
ATOM 4292 O O . ARG A 1 547 ? 1.633 -11.416 -14.460 1.00 97.38 547 ARG A O 1
ATOM 4299 N N . SER A 1 548 ? 2.063 -13.192 -13.139 1.00 97.81 548 SER A N 1
ATOM 4300 C CA . SER A 1 548 ? 3.413 -12.783 -12.743 1.00 97.81 548 SER A CA 1
ATOM 4301 C C . SER A 1 548 ? 4.340 -13.994 -12.524 1.00 97.81 548 SER A C 1
ATOM 4303 O O . SER A 1 548 ? 3.884 -15.044 -12.071 1.00 97.81 548 SER A O 1
ATOM 4305 N N . PRO A 1 549 ? 5.649 -13.884 -12.823 1.00 97.25 549 PRO A N 1
ATOM 4306 C CA . PRO A 1 549 ? 6.655 -14.866 -12.407 1.00 97.25 549 PRO A CA 1
ATOM 4307 C C . PRO A 1 549 ? 6.915 -14.909 -10.892 1.00 97.25 549 PRO A C 1
ATOM 4309 O O . PRO A 1 549 ? 7.640 -15.798 -10.440 1.00 97.25 549 PRO A O 1
ATOM 4312 N N . MET A 1 550 ? 6.326 -13.989 -10.120 1.00 96.25 550 MET A N 1
ATOM 4313 C CA . MET A 1 550 ? 6.417 -13.878 -8.661 1.00 96.25 550 MET A CA 1
ATOM 4314 C C . MET A 1 550 ? 7.820 -13.545 -8.137 1.00 96.25 550 MET A C 1
ATOM 4316 O O . MET A 1 550 ? 8.141 -13.877 -6.994 1.00 96.25 550 MET A O 1
ATOM 4320 N N . ALA A 1 551 ? 8.653 -12.876 -8.939 1.00 96.12 551 ALA A N 1
ATOM 4321 C CA . ALA A 1 551 ? 9.967 -12.396 -8.509 1.00 96.12 551 ALA A CA 1
ATOM 4322 C C . ALA A 1 551 ? 9.879 -11.306 -7.429 1.00 96.12 551 ALA A C 1
ATOM 4324 O O . ALA A 1 551 ? 10.775 -11.208 -6.597 1.00 96.12 551 ALA A O 1
ATOM 4325 N N . ASP A 1 552 ? 8.796 -10.531 -7.436 1.00 96.00 552 ASP A N 1
ATOM 4326 C CA . ASP A 1 552 ? 8.408 -9.593 -6.383 1.00 96.00 552 ASP A CA 1
ATOM 4327 C C . ASP A 1 552 ? 6.906 -9.757 -6.114 1.00 96.00 552 ASP A C 1
ATOM 4329 O O . ASP A 1 552 ? 6.124 -8.818 -6.097 1.00 96.00 552 ASP A O 1
ATOM 4333 N N . PHE A 1 553 ? 6.480 -11.014 -5.972 1.00 95.25 553 PHE A N 1
ATOM 4334 C CA . PHE A 1 553 ? 5.190 -11.391 -5.382 1.00 95.25 553 PHE A CA 1
ATOM 4335 C C . PHE A 1 553 ? 3.941 -10.790 -6.053 1.00 95.25 553 PHE A C 1
ATOM 4337 O O . PHE A 1 553 ? 2.931 -10.577 -5.382 1.00 95.25 553 PHE A O 1
ATOM 4344 N N . GLY A 1 554 ? 4.000 -10.557 -7.367 1.00 94.50 554 GLY A N 1
ATOM 4345 C CA . GLY A 1 554 ? 2.893 -10.024 -8.165 1.00 94.50 554 GLY A CA 1
ATOM 4346 C C . GLY A 1 554 ? 3.149 -8.627 -8.734 1.00 94.50 554 GLY A C 1
ATOM 4347 O O . GLY A 1 554 ? 2.430 -8.220 -9.648 1.00 94.50 554 GLY A O 1
ATOM 4348 N N . TYR A 1 555 ? 4.175 -7.915 -8.252 1.00 96.81 555 TYR A N 1
ATOM 4349 C CA . TYR A 1 555 ? 4.573 -6.605 -8.784 1.00 96.81 555 TYR A CA 1
ATOM 4350 C C . TYR A 1 555 ? 5.325 -6.732 -10.126 1.00 96.81 555 TYR A C 1
ATOM 4352 O O . TYR A 1 555 ? 5.194 -5.882 -11.003 1.00 96.81 555 TYR A O 1
ATOM 4360 N N . ASP A 1 556 ? 6.020 -7.847 -10.377 1.00 97.19 556 ASP A N 1
ATOM 4361 C CA . ASP A 1 556 ? 6.596 -8.184 -11.683 1.00 97.19 556 ASP A CA 1
ATOM 4362 C C . ASP A 1 556 ? 5.526 -8.727 -12.655 1.00 97.19 556 ASP A C 1
ATOM 4364 O O . ASP A 1 556 ? 5.381 -9.933 -12.859 1.00 97.19 556 ASP A O 1
ATOM 4368 N N . ILE A 1 557 ? 4.745 -7.833 -13.268 1.00 97.62 557 ILE A N 1
ATOM 4369 C CA . ILE A 1 557 ? 3.580 -8.196 -14.098 1.00 97.62 557 ILE A CA 1
ATOM 4370 C C . ILE A 1 557 ? 3.994 -8.720 -15.482 1.00 97.62 557 ILE A C 1
ATOM 4372 O O . ILE A 1 557 ? 4.581 -7.997 -16.286 1.00 97.62 557 ILE A O 1
ATOM 4376 N N . ALA A 1 558 ? 3.622 -9.959 -15.813 1.00 96.94 558 ALA A N 1
ATOM 4377 C CA . ALA A 1 558 ? 3.811 -10.554 -17.142 1.00 96.94 558 ALA A CA 1
ATOM 4378 C C . ALA A 1 558 ? 2.583 -10.420 -18.062 1.00 96.94 558 ALA A C 1
ATOM 4380 O O . ALA A 1 558 ? 2.733 -10.528 -19.281 1.00 96.94 558 ALA A O 1
ATOM 4381 N N . ASN A 1 559 ? 1.390 -10.173 -17.507 1.00 94.50 559 ASN A N 1
ATOM 4382 C CA . ASN A 1 559 ? 0.200 -9.776 -18.265 1.00 94.50 559 ASN A CA 1
ATOM 4383 C C . ASN A 1 559 ? -0.737 -8.915 -17.402 1.00 94.50 559 ASN A C 1
ATOM 4385 O O . ASN A 1 559 ? -1.286 -9.384 -16.410 1.00 94.50 559 ASN A O 1
ATOM 4389 N N . PHE A 1 560 ? -0.971 -7.676 -17.833 1.00 93.62 560 PHE A N 1
ATOM 4390 C CA . PHE A 1 560 ? -1.808 -6.697 -17.135 1.00 93.62 560 PHE A CA 1
ATOM 4391 C C . PHE A 1 560 ? -3.318 -6.986 -17.140 1.00 93.62 560 PHE A C 1
ATOM 4393 O O . PHE A 1 560 ? -4.062 -6.293 -16.453 1.00 93.62 560 PHE A O 1
ATOM 4400 N N . THR A 1 561 ? -3.799 -7.950 -17.924 1.00 92.56 561 THR A N 1
ATOM 4401 C CA . THR A 1 561 ? -5.243 -8.213 -18.127 1.00 92.56 561 THR A CA 1
ATOM 4402 C C . THR A 1 561 ? -5.674 -9.616 -17.704 1.00 92.56 561 THR A C 1
ATOM 4404 O O . THR A 1 561 ? -6.820 -10.012 -17.922 1.00 92.56 561 THR A O 1
ATOM 4407 N N . ASP A 1 562 ? -4.762 -10.366 -17.093 1.00 92.75 562 ASP A N 1
ATOM 4408 C CA . ASP A 1 562 ? -4.988 -11.737 -16.652 1.00 92.75 562 ASP A CA 1
ATOM 4409 C C . ASP A 1 562 ? -4.599 -11.894 -15.184 1.00 92.75 562 ASP A C 1
ATOM 4411 O O . ASP A 1 562 ? -3.766 -11.147 -14.666 1.00 92.75 562 ASP A O 1
ATOM 4415 N N . ILE A 1 563 ? -5.208 -12.873 -14.527 1.00 96.25 563 ILE A N 1
ATOM 4416 C CA . ILE A 1 563 ? -4.983 -13.184 -13.115 1.00 96.25 563 ILE A CA 1
ATOM 4417 C C . ILE A 1 563 ? -3.967 -14.308 -13.019 1.00 96.25 563 ILE A C 1
ATOM 4419 O O . ILE A 1 563 ? -3.986 -15.240 -13.828 1.00 96.25 563 ILE A O 1
ATOM 4423 N N . ASP A 1 564 ? -3.064 -14.234 -12.042 1.00 98.19 564 ASP A N 1
ATOM 4424 C CA . ASP A 1 564 ? -2.145 -15.344 -11.849 1.00 98.19 564 ASP A CA 1
ATOM 4425 C C . ASP A 1 564 ? -2.888 -16.592 -11.340 1.00 98.19 564 ASP A C 1
ATOM 4427 O O . ASP A 1 564 ? -3.627 -16.496 -10.359 1.00 98.19 564 ASP A O 1
ATOM 4431 N N . PRO A 1 565 ? -2.675 -17.774 -11.946 1.00 97.56 565 PRO A N 1
ATOM 4432 C CA . PRO A 1 565 ? -3.239 -19.035 -11.487 1.00 97.56 565 PRO A CA 1
ATOM 4433 C C . PRO A 1 565 ? -2.974 -19.368 -10.019 1.00 97.56 565 PRO A C 1
ATOM 4435 O O . PRO A 1 565 ? -3.756 -20.136 -9.469 1.00 97.56 565 PRO A O 1
ATOM 4438 N N . ILE A 1 566 ? -1.925 -18.816 -9.389 1.00 97.00 566 ILE A N 1
ATOM 4439 C CA . ILE A 1 566 ? -1.699 -18.986 -7.943 1.00 97.00 566 ILE A CA 1
ATOM 4440 C C . ILE A 1 566 ? -2.809 -18.342 -7.100 1.00 97.00 566 ILE A C 1
ATOM 4442 O O . ILE A 1 566 ? -3.072 -18.772 -5.989 1.00 97.00 566 ILE A O 1
ATOM 4446 N N . PHE A 1 567 ? -3.479 -17.312 -7.627 1.00 98.19 567 PHE A N 1
ATOM 4447 C CA . PHE A 1 567 ? -4.591 -16.638 -6.958 1.00 98.19 567 PHE A CA 1
ATOM 4448 C C . PHE A 1 567 ? -5.957 -17.164 -7.410 1.00 98.19 567 PHE A C 1
ATOM 4450 O O . PHE A 1 567 ? -6.964 -16.899 -6.756 1.00 98.19 567 PHE A O 1
ATOM 4457 N N . GLY A 1 568 ? -6.016 -17.888 -8.528 1.00 97.56 568 GLY A N 1
ATOM 4458 C CA . GLY A 1 568 ? -7.237 -18.471 -9.074 1.00 97.56 568 GLY A CA 1
ATOM 4459 C C . GLY A 1 568 ? -7.472 -18.097 -10.534 1.00 97.56 568 GLY A C 1
ATOM 4460 O O . GLY A 1 568 ? -6.547 -17.939 -11.327 1.00 97.56 568 GLY A O 1
ATOM 4461 N N . THR A 1 569 ? -8.741 -18.011 -10.922 1.00 97.38 569 THR A N 1
ATOM 4462 C CA . THR A 1 569 ? -9.163 -17.776 -12.308 1.00 97.38 569 THR A CA 1
ATOM 4463 C C . THR A 1 569 ? -9.961 -16.484 -12.456 1.00 97.38 569 THR A C 1
ATOM 4465 O O . THR A 1 569 ? -10.506 -15.949 -11.493 1.00 97.38 569 THR A O 1
ATOM 4468 N N . MET A 1 570 ? -10.142 -16.028 -13.699 1.00 95.38 570 MET A N 1
ATOM 4469 C CA . MET A 1 570 ? -11.058 -14.920 -14.004 1.00 95.38 570 MET A CA 1
ATOM 4470 C C . MET A 1 570 ? -12.507 -15.168 -13.543 1.00 95.38 570 MET A C 1
ATOM 4472 O O . MET A 1 570 ? -13.214 -14.205 -13.273 1.00 95.38 570 MET A O 1
ATOM 4476 N N . ASN A 1 571 ? -12.955 -16.426 -13.428 1.00 97.62 571 ASN A N 1
ATOM 4477 C CA . ASN A 1 571 ? -14.287 -16.723 -12.886 1.00 97.62 571 ASN A CA 1
ATOM 4478 C C . ASN A 1 571 ? -14.339 -16.502 -11.371 1.00 97.62 571 ASN A C 1
ATOM 4480 O O . ASN A 1 571 ? -15.314 -15.947 -10.880 1.00 97.62 571 ASN A O 1
ATOM 4484 N N . ASP A 1 572 ? -13.288 -16.902 -10.649 1.00 98.31 572 ASP A N 1
ATOM 4485 C CA . ASP A 1 572 ? -13.201 -16.692 -9.198 1.00 98.31 572 ASP A CA 1
ATOM 4486 C C . ASP A 1 572 ? -13.150 -15.189 -8.880 1.00 98.31 572 ASP A C 1
ATOM 4488 O O . ASP A 1 572 ? -13.755 -14.716 -7.923 1.00 98.31 572 ASP A O 1
ATOM 4492 N N . PHE A 1 573 ? -12.500 -14.411 -9.748 1.00 97.69 573 PHE A N 1
ATOM 4493 C CA . PHE A 1 573 ? -12.561 -12.955 -9.709 1.00 97.69 573 PHE A CA 1
ATOM 4494 C C . PHE A 1 573 ? -13.969 -12.396 -9.953 1.00 97.69 573 PHE A C 1
ATOM 4496 O O . PHE A 1 573 ? -14.430 -11.553 -9.183 1.00 97.69 573 PHE A O 1
ATOM 4503 N N . ASP A 1 574 ? -14.664 -12.851 -11.000 1.00 97.06 574 ASP A N 1
ATOM 4504 C CA . ASP A 1 574 ? -16.026 -12.389 -11.289 1.00 97.06 574 ASP A CA 1
ATOM 4505 C C . ASP A 1 574 ? -16.979 -12.715 -10.107 1.00 97.06 574 ASP A C 1
ATOM 4507 O O . ASP A 1 574 ? -17.845 -11.903 -9.762 1.00 97.06 574 ASP A O 1
ATOM 4511 N N . ASP A 1 575 ? -16.796 -13.865 -9.444 1.00 98.38 575 ASP A N 1
ATOM 4512 C CA . ASP A 1 575 ? -17.540 -14.256 -8.238 1.00 98.38 575 ASP A CA 1
ATOM 4513 C C . ASP A 1 575 ? -17.189 -13.374 -7.022 1.00 98.38 575 ASP A C 1
ATOM 4515 O O . ASP A 1 575 ? -18.100 -12.884 -6.341 1.00 98.38 575 ASP A O 1
ATOM 4519 N N . LEU A 1 576 ? -15.903 -13.063 -6.809 1.00 98.50 576 LEU A N 1
ATOM 4520 C CA . LEU A 1 576 ? -15.438 -12.127 -5.778 1.00 98.50 576 LEU A CA 1
ATOM 4521 C C . LEU A 1 576 ? -16.084 -10.742 -5.926 1.00 98.50 576 LEU A C 1
ATOM 4523 O O . LEU A 1 576 ? -16.658 -10.223 -4.963 1.00 98.50 576 LEU A O 1
ATOM 4527 N N . ILE A 1 577 ? -16.022 -10.148 -7.124 1.00 98.06 577 ILE A N 1
ATOM 4528 C CA . ILE A 1 577 ? -16.608 -8.825 -7.399 1.00 98.06 577 ILE A CA 1
ATOM 4529 C C . ILE A 1 577 ? -18.117 -8.853 -7.171 1.00 98.06 577 ILE A C 1
ATOM 4531 O O . ILE A 1 577 ? -18.668 -7.993 -6.483 1.00 98.06 577 ILE A O 1
ATOM 4535 N N . LYS A 1 578 ? -18.798 -9.889 -7.670 1.00 98.06 578 LYS A N 1
ATOM 4536 C CA . LYS A 1 578 ? -20.238 -10.047 -7.474 1.00 98.06 578 LYS A CA 1
ATOM 4537 C C . LYS A 1 578 ? -20.605 -10.146 -5.995 1.00 98.06 578 LYS A C 1
ATOM 4539 O O . LYS A 1 578 ? -21.589 -9.532 -5.576 1.00 98.06 578 LYS A O 1
ATOM 4544 N N . LYS A 1 579 ? -19.851 -10.903 -5.192 1.00 98.31 579 LYS A N 1
ATOM 4545 C CA . LYS A 1 579 ? -20.092 -10.994 -3.747 1.00 98.31 579 LYS A CA 1
ATOM 4546 C C . LYS A 1 579 ? -19.855 -9.644 -3.067 1.00 98.31 579 LYS A C 1
ATOM 4548 O O . LYS A 1 579 ? -20.713 -9.216 -2.291 1.00 98.31 579 LYS A O 1
ATOM 4553 N N . ALA A 1 580 ? -18.769 -8.945 -3.397 1.00 98.06 580 ALA A N 1
ATOM 4554 C CA . ALA A 1 580 ? -18.484 -7.606 -2.878 1.00 98.06 580 ALA A CA 1
ATOM 4555 C C . ALA A 1 580 ? -19.634 -6.625 -3.151 1.00 98.06 580 ALA A C 1
ATOM 4557 O O . ALA A 1 580 ? -20.115 -5.969 -2.221 1.00 98.06 580 ALA A O 1
ATOM 4558 N N . ASP A 1 581 ? -20.163 -6.624 -4.377 1.00 95.56 581 ASP A N 1
ATOM 4559 C CA . ASP A 1 581 ? -21.330 -5.831 -4.766 1.00 95.56 581 ASP A CA 1
ATOM 4560 C C . ASP A 1 581 ? -22.561 -6.148 -3.904 1.00 95.56 581 ASP A C 1
ATOM 4562 O O . ASP A 1 581 ? -23.249 -5.232 -3.442 1.00 95.56 581 ASP A O 1
ATOM 4566 N N . THR A 1 582 ? -22.839 -7.431 -3.625 1.00 97.12 582 THR A N 1
ATOM 4567 C CA . THR A 1 582 ? -23.976 -7.809 -2.760 1.00 97.12 582 THR A CA 1
ATOM 4568 C C . THR A 1 582 ? -23.835 -7.310 -1.321 1.00 97.12 582 THR A C 1
ATOM 4570 O O . THR A 1 582 ? -24.842 -7.028 -0.668 1.00 97.12 582 THR A O 1
ATOM 4573 N N . LEU A 1 583 ? -22.599 -7.151 -0.841 1.00 96.69 583 LEU A N 1
ATOM 4574 C CA . LEU A 1 583 ? -22.277 -6.636 0.492 1.00 96.69 583 LEU A CA 1
ATOM 4575 C C . LEU A 1 583 ? -22.139 -5.101 0.516 1.00 96.69 583 LEU A C 1
ATOM 4577 O O . LEU A 1 583 ? -22.035 -4.491 1.591 1.00 96.69 583 LEU A O 1
ATOM 4581 N N . GLY A 1 584 ? -22.167 -4.456 -0.655 1.00 94.38 584 GLY A N 1
ATOM 4582 C CA . GLY A 1 584 ? -21.903 -3.029 -0.820 1.00 94.38 584 GLY A CA 1
ATOM 4583 C C . GLY A 1 584 ? -20.467 -2.644 -0.460 1.00 94.38 584 GLY A C 1
ATOM 4584 O O . GLY A 1 584 ? -20.250 -1.531 0.025 1.00 94.38 584 GLY A O 1
ATOM 4585 N N . LEU A 1 585 ? -19.524 -3.574 -0.624 1.00 96.31 585 LEU A N 1
ATOM 4586 C CA . LEU A 1 585 ? -18.090 -3.333 -0.503 1.00 96.31 585 LEU A CA 1
ATOM 4587 C C . LEU A 1 585 ? -17.550 -2.810 -1.830 1.00 96.31 585 LEU A C 1
ATOM 4589 O O . LEU A 1 585 ? -18.031 -3.188 -2.893 1.00 96.31 585 LEU A O 1
ATOM 4593 N N . ARG A 1 586 ? -16.555 -1.931 -1.747 1.00 96.81 586 ARG A N 1
ATOM 4594 C CA . ARG A 1 586 ? -15.868 -1.355 -2.899 1.00 96.81 586 ARG A CA 1
ATOM 4595 C C . ARG A 1 586 ? -14.520 -2.019 -3.053 1.00 96.81 586 ARG A C 1
ATOM 4597 O O . ARG A 1 586 ? -13.786 -2.078 -2.073 1.00 96.81 586 ARG A O 1
ATOM 4604 N N . ILE A 1 587 ? -14.180 -2.500 -4.239 1.00 97.69 587 ILE A N 1
ATOM 4605 C CA . ILE A 1 587 ? -12.898 -3.170 -4.468 1.00 97.69 587 ILE A CA 1
ATOM 4606 C C . ILE A 1 587 ? -11.990 -2.246 -5.280 1.00 97.69 587 ILE A C 1
ATOM 4608 O O . ILE A 1 587 ? -12.365 -1.774 -6.349 1.00 97.69 587 ILE A O 1
ATOM 4612 N N . ILE A 1 588 ? -10.794 -1.979 -4.766 1.00 97.50 588 ILE A N 1
ATOM 4613 C CA . ILE A 1 588 ? -9.733 -1.215 -5.423 1.00 97.50 588 ILE A CA 1
ATOM 4614 C C . ILE A 1 588 ? -8.605 -2.180 -5.791 1.00 97.50 588 ILE A C 1
ATOM 4616 O O . ILE A 1 588 ? -8.194 -2.991 -4.960 1.00 97.50 588 ILE A O 1
ATOM 4620 N N . LEU A 1 589 ? -8.080 -2.056 -7.010 1.00 96.88 589 LEU A N 1
ATOM 4621 C CA . LEU A 1 589 ? -6.919 -2.817 -7.471 1.00 96.88 589 LEU A CA 1
ATOM 4622 C C . LEU A 1 589 ? -5.628 -2.016 -7.290 1.00 96.88 589 LEU A C 1
ATOM 4624 O O . LEU A 1 589 ? -5.600 -0.817 -7.577 1.00 96.88 589 LEU A O 1
ATOM 4628 N N . ASP A 1 590 ? -4.552 -2.676 -6.875 1.00 96.50 590 ASP A N 1
ATOM 4629 C CA . ASP A 1 590 ? -3.205 -2.128 -7.007 1.00 96.50 590 ASP A CA 1
ATOM 4630 C C . ASP A 1 590 ? -2.796 -2.106 -8.489 1.00 96.50 590 ASP A C 1
ATOM 4632 O O . ASP A 1 590 ? -2.689 -3.140 -9.155 1.00 96.50 590 ASP A O 1
ATOM 4636 N N . PHE A 1 591 ? -2.646 -0.914 -9.047 1.00 95.75 591 PHE A N 1
ATOM 4637 C CA . PHE A 1 591 ? -2.196 -0.691 -10.410 1.00 95.75 591 PHE A CA 1
ATOM 4638 C C . PHE A 1 591 ? -0.714 -0.347 -10.375 1.00 95.75 591 PHE A C 1
ATOM 4640 O O . PHE A 1 591 ? -0.339 0.648 -9.760 1.00 95.75 591 PHE A O 1
ATOM 4647 N N . VAL A 1 592 ? 0.101 -1.150 -11.063 1.00 96.31 592 VAL A N 1
ATOM 4648 C CA . VAL A 1 592 ? 1.568 -1.041 -11.073 1.00 96.31 592 VAL A CA 1
ATOM 4649 C C . VAL A 1 592 ? 2.033 -0.535 -12.440 1.00 96.31 592 VAL A C 1
ATOM 4651 O O . VAL A 1 592 ? 2.293 -1.333 -13.338 1.00 96.31 592 VAL A O 1
ATOM 4654 N N . PRO A 1 593 ? 2.058 0.791 -12.669 1.00 95.62 593 PRO A N 1
ATOM 4655 C CA . PRO A 1 593 ? 2.380 1.339 -13.977 1.00 95.62 593 PRO A CA 1
ATOM 4656 C C . PRO A 1 593 ? 3.876 1.484 -14.247 1.00 95.62 593 PRO A C 1
ATOM 4658 O O . PRO A 1 593 ? 4.232 1.591 -15.411 1.00 95.62 593 PRO A O 1
ATOM 4661 N N . ASN A 1 594 ? 4.731 1.531 -13.222 1.00 97.62 594 ASN A N 1
ATOM 4662 C CA . ASN A 1 594 ? 6.146 1.888 -13.375 1.00 97.62 594 ASN A CA 1
ATOM 4663 C C . ASN A 1 594 ? 6.926 0.916 -14.271 1.00 97.62 594 ASN A C 1
ATOM 4665 O O . ASN A 1 594 ? 7.726 1.320 -15.107 1.00 97.62 594 ASN A O 1
ATOM 4669 N N . HIS A 1 595 ? 6.694 -0.378 -14.087 1.00 98.12 595 HIS A N 1
ATOM 4670 C CA . HIS A 1 595 ? 7.468 -1.443 -14.706 1.00 98.12 595 HIS A CA 1
ATOM 4671 C C . HIS A 1 595 ? 6.558 -2.603 -15.122 1.00 98.12 595 HIS A C 1
ATOM 4673 O O . HIS A 1 595 ? 5.385 -2.673 -14.756 1.00 98.12 595 HIS A O 1
ATOM 4679 N N . SER A 1 596 ? 7.114 -3.540 -15.885 1.00 97.94 596 SER A N 1
ATOM 4680 C CA . SER A 1 596 ? 6.534 -4.873 -16.078 1.00 97.94 596 SER A CA 1
ATOM 4681 C C . SER A 1 596 ? 7.589 -5.932 -15.770 1.00 97.94 596 SER A C 1
ATOM 4683 O O . SER A 1 596 ? 8.754 -5.605 -15.597 1.00 97.94 596 SER A O 1
ATOM 4685 N N . SER A 1 597 ? 7.223 -7.210 -15.798 1.00 98.38 597 SER A N 1
ATOM 4686 C CA . SER A 1 597 ? 8.196 -8.305 -15.784 1.00 98.38 597 SER A CA 1
ATOM 4687 C C . SER A 1 597 ? 9.073 -8.305 -17.046 1.00 98.38 597 SER A C 1
ATOM 4689 O O . SER A 1 597 ? 8.605 -7.977 -18.141 1.00 98.38 597 SER A O 1
ATOM 4691 N N . ASP A 1 598 ? 10.317 -8.766 -16.920 1.00 98.31 598 ASP A N 1
ATOM 4692 C CA . ASP A 1 598 ? 11.187 -9.162 -18.035 1.00 98.31 598 ASP A CA 1
ATOM 4693 C C . ASP A 1 598 ? 10.615 -10.336 -18.862 1.00 98.31 598 ASP A C 1
ATOM 4695 O O . ASP A 1 598 ? 10.982 -10.570 -20.018 1.00 98.31 598 ASP A O 1
ATOM 4699 N N . GLU A 1 599 ? 9.638 -11.057 -18.318 1.00 98.31 599 GLU A N 1
ATOM 4700 C CA . GLU A 1 599 ? 8.876 -12.064 -19.039 1.00 98.31 599 GLU A CA 1
ATOM 4701 C C . GLU A 1 599 ? 7.674 -11.502 -19.815 1.00 98.31 599 GLU A C 1
ATOM 4703 O O . GLU A 1 599 ? 7.071 -12.243 -20.606 1.00 98.31 599 GLU A O 1
ATOM 4708 N N . HIS A 1 600 ? 7.348 -10.215 -19.657 1.00 98.00 600 HIS A N 1
ATOM 4709 C CA . HIS A 1 600 ? 6.254 -9.570 -20.377 1.00 98.00 600 HIS A CA 1
ATOM 4710 C C . HIS A 1 600 ? 6.498 -9.599 -21.896 1.00 98.00 600 HIS A C 1
ATOM 4712 O O . HIS A 1 600 ? 7.623 -9.448 -22.387 1.00 98.00 600 HIS A O 1
ATOM 4718 N N . GLU A 1 601 ? 5.431 -9.781 -22.681 1.00 96.19 601 GLU A N 1
ATOM 4719 C CA . GLU A 1 601 ? 5.545 -9.870 -24.142 1.00 96.19 601 GLU A CA 1
ATOM 4720 C C . GLU A 1 601 ? 6.140 -8.586 -24.745 1.00 96.19 601 GLU A C 1
ATOM 4722 O O . GLU A 1 601 ? 6.950 -8.652 -25.673 1.00 96.19 601 GLU A O 1
ATOM 4727 N N . TRP A 1 602 ? 5.785 -7.425 -24.187 1.00 96.56 602 TRP A N 1
ATOM 4728 C CA . TRP A 1 602 ? 6.361 -6.138 -24.582 1.00 96.56 602 TRP A CA 1
ATOM 4729 C C . TRP A 1 602 ? 7.884 -6.126 -24.410 1.00 96.56 602 TRP A C 1
ATOM 4731 O O . TRP A 1 602 ? 8.571 -5.760 -25.360 1.00 96.56 602 TRP A O 1
ATOM 4741 N N . PHE A 1 603 ? 8.430 -6.577 -23.272 1.00 98.62 603 PHE A N 1
ATOM 4742 C CA . PHE A 1 603 ? 9.881 -6.585 -23.043 1.00 98.62 603 PHE A CA 1
ATOM 4743 C C . PHE A 1 603 ? 10.593 -7.538 -24.001 1.00 98.62 603 PHE A C 1
ATOM 4745 O O . PHE A 1 603 ? 11.535 -7.149 -24.691 1.00 98.62 603 PHE A O 1
ATOM 4752 N N . LYS A 1 604 ? 10.067 -8.760 -24.157 1.00 98.56 604 LYS A N 1
ATOM 4753 C CA . LYS A 1 604 ? 10.585 -9.762 -25.107 1.00 98.56 604 LYS A CA 1
ATOM 4754 C C . LYS A 1 604 ? 10.611 -9.247 -26.552 1.00 98.56 604 LYS A C 1
ATOM 4756 O O . LYS A 1 604 ? 11.548 -9.537 -27.299 1.00 98.56 604 LYS A O 1
ATOM 4761 N N . LYS A 1 605 ? 9.588 -8.493 -26.972 1.00 97.88 605 LYS A N 1
ATOM 4762 C CA . LYS A 1 605 ? 9.535 -7.841 -28.293 1.00 97.88 605 LYS A CA 1
ATOM 4763 C C . LYS A 1 605 ? 10.468 -6.632 -28.376 1.00 97.88 605 LYS A C 1
ATOM 4765 O O . LYS A 1 605 ? 11.095 -6.430 -29.417 1.00 97.88 605 LYS A O 1
ATOM 4770 N N . SER A 1 606 ? 10.596 -5.879 -27.288 1.00 98.50 606 SER A N 1
ATOM 4771 C CA . SER A 1 606 ? 11.502 -4.740 -27.172 1.00 98.50 606 SER A CA 1
ATOM 4772 C C . SER A 1 606 ? 12.960 -5.175 -27.308 1.00 98.50 606 SER A C 1
ATOM 4774 O O . SER A 1 606 ? 13.664 -4.615 -28.142 1.00 98.50 606 SER A O 1
ATOM 4776 N N . ILE A 1 607 ? 13.408 -6.243 -26.635 1.00 98.69 607 ILE A N 1
ATOM 4777 C CA . ILE A 1 607 ? 14.757 -6.830 -26.805 1.00 98.69 607 ILE A CA 1
ATOM 4778 C C . ILE A 1 607 ? 15.097 -7.020 -28.294 1.00 98.69 607 ILE A C 1
ATOM 4780 O O . ILE A 1 607 ? 16.176 -6.652 -28.757 1.00 98.69 607 ILE A O 1
ATOM 4784 N N . LYS A 1 608 ? 14.122 -7.509 -29.069 1.00 98.56 608 LYS A N 1
ATOM 4785 C CA . LYS A 1 608 ? 14.238 -7.810 -30.504 1.00 98.56 608 LYS A CA 1
ATOM 4786 C C . LYS A 1 608 ? 13.988 -6.618 -31.432 1.00 98.56 608 LYS A C 1
ATOM 4788 O O . LYS A 1 608 ? 14.012 -6.798 -32.649 1.00 98.56 608 LYS A O 1
ATOM 4793 N N . LYS A 1 609 ? 13.738 -5.424 -30.884 1.00 98.06 609 LYS A N 1
ATOM 4794 C CA . LYS A 1 609 ? 13.418 -4.189 -31.625 1.00 98.06 609 LYS A CA 1
ATOM 4795 C C . LYS A 1 609 ? 12.228 -4.365 -32.580 1.00 98.06 609 LYS A C 1
ATOM 4797 O O . LYS A 1 609 ? 12.276 -3.971 -33.744 1.00 98.06 609 LYS A O 1
ATOM 4802 N N . ILE A 1 610 ? 11.180 -5.041 -32.102 1.00 96.81 610 ILE A N 1
ATOM 4803 C CA . ILE A 1 610 ? 9.940 -5.255 -32.855 1.00 96.81 610 ILE A CA 1
ATOM 4804 C C . ILE A 1 610 ? 8.992 -4.082 -32.596 1.00 96.81 610 ILE A C 1
ATOM 4806 O O . ILE A 1 610 ? 8.533 -3.896 -31.473 1.00 96.81 610 ILE A O 1
ATOM 4810 N N . GLU A 1 611 ? 8.634 -3.346 -33.647 1.00 92.50 611 GLU A N 1
ATOM 4811 C CA . GLU A 1 611 ? 7.637 -2.269 -33.587 1.00 92.50 611 GLU A CA 1
ATOM 4812 C C . GLU A 1 611 ? 6.226 -2.788 -33.240 1.00 92.50 611 GLU A C 1
ATOM 4814 O O . GLU A 1 611 ? 5.839 -3.860 -33.724 1.00 92.50 611 GLU A O 1
ATOM 4819 N N . PRO A 1 612 ? 5.415 -2.037 -32.467 1.00 92.94 612 PRO A N 1
ATOM 4820 C CA . PRO A 1 612 ? 5.712 -0.740 -31.827 1.00 92.94 612 PRO A CA 1
ATOM 4821 C C . PRO A 1 612 ? 6.533 -0.810 -30.519 1.00 92.94 612 PRO A C 1
ATOM 4823 O O . PRO A 1 612 ? 6.844 0.210 -29.914 1.00 92.94 612 PRO A O 1
ATOM 4826 N N . PHE A 1 613 ? 6.890 -2.009 -30.056 1.00 95.25 613 PHE A N 1
ATOM 4827 C CA . PHE A 1 613 ? 7.431 -2.257 -28.711 1.00 95.25 613 PHE A CA 1
ATOM 4828 C C . PHE A 1 613 ? 8.909 -1.879 -28.532 1.00 95.25 613 PHE A C 1
ATOM 4830 O O . PHE A 1 613 ? 9.438 -1.971 -27.421 1.00 95.25 613 PHE A O 1
ATOM 4837 N N . THR A 1 614 ? 9.597 -1.477 -29.606 1.00 96.12 614 THR A N 1
ATOM 4838 C CA . THR A 1 614 ? 11.039 -1.179 -29.618 1.00 96.12 614 THR A CA 1
ATOM 4839 C C . THR A 1 614 ? 11.461 -0.274 -28.463 1.00 96.12 614 THR A C 1
ATOM 4841 O O . THR A 1 614 ? 12.449 -0.589 -27.801 1.00 96.12 614 THR A O 1
ATOM 4844 N N . ASP A 1 615 ? 10.674 0.766 -28.175 1.00 96.12 615 ASP A N 1
ATOM 4845 C CA . ASP A 1 615 ? 10.965 1.777 -27.151 1.00 96.12 615 ASP A CA 1
ATOM 4846 C C . ASP A 1 615 ? 9.878 1.843 -26.064 1.00 96.12 615 ASP A C 1
ATOM 4848 O O . ASP A 1 615 ? 9.616 2.908 -25.507 1.00 96.12 615 ASP A O 1
ATOM 4852 N N . TYR A 1 616 ? 9.200 0.722 -25.782 1.00 97.44 616 TYR A N 1
ATOM 4853 C CA . TYR A 1 616 ? 8.289 0.614 -24.626 1.00 97.44 616 TYR A CA 1
ATOM 4854 C C . TYR A 1 616 ? 9.049 0.585 -23.290 1.00 97.44 616 TYR A C 1
ATOM 4856 O O . TYR A 1 616 ? 8.449 0.815 -22.249 1.00 97.44 616 TYR A O 1
ATOM 4864 N N . TYR A 1 617 ? 10.361 0.353 -23.322 1.00 98.56 617 TYR A N 1
ATOM 4865 C CA . TYR A 1 617 ? 11.248 0.345 -22.158 1.00 98.56 617 TYR A CA 1
ATOM 4866 C C . TYR A 1 617 ? 12.405 1.307 -22.386 1.00 98.56 617 TYR A C 1
ATOM 4868 O O . TYR A 1 617 ? 12.685 1.711 -23.522 1.00 98.56 617 TYR A O 1
ATOM 4876 N N . ILE A 1 618 ? 13.073 1.674 -21.301 1.00 98.12 618 ILE A N 1
ATOM 4877 C CA . ILE A 1 618 ? 14.194 2.607 -21.327 1.00 98.12 618 ILE A CA 1
ATOM 4878 C C . ILE A 1 618 ? 15.471 1.830 -21.645 1.00 98.12 618 ILE A C 1
ATOM 4880 O O . ILE A 1 618 ? 15.913 0.996 -20.860 1.00 98.12 618 ILE A O 1
ATOM 4884 N N . TRP A 1 619 ? 16.068 2.120 -22.801 1.00 98.12 619 TRP A N 1
ATOM 4885 C CA . TRP A 1 619 ? 17.290 1.478 -23.282 1.00 98.12 619 TRP A CA 1
ATOM 4886 C C . TRP A 1 619 ? 18.409 2.492 -23.495 1.00 98.12 619 TRP A C 1
ATOM 4888 O O . TRP A 1 619 ? 18.175 3.578 -24.026 1.00 98.12 619 TRP A O 1
ATOM 4898 N N . HIS A 1 620 ? 19.645 2.114 -23.170 1.00 97.69 620 HIS A N 1
ATOM 4899 C CA . HIS A 1 620 ? 20.820 2.937 -23.438 1.00 97.69 620 HIS A CA 1
ATOM 4900 C C . HIS A 1 620 ? 22.033 2.099 -23.837 1.00 97.69 620 HIS A C 1
ATOM 4902 O O . HIS A 1 620 ? 22.282 1.025 -23.300 1.00 97.69 620 HIS A O 1
ATOM 4908 N N . ASP A 1 621 ? 22.885 2.634 -24.708 1.00 96.81 621 ASP A N 1
ATOM 4909 C CA . ASP A 1 621 ? 24.131 1.968 -25.110 1.00 96.81 621 ASP A CA 1
ATOM 4910 C C . ASP A 1 621 ? 25.177 1.890 -23.974 1.00 96.81 621 ASP A C 1
ATOM 4912 O O . ASP A 1 621 ? 26.252 1.332 -24.160 1.00 96.81 621 ASP A O 1
ATOM 4916 N N . GLY A 1 622 ? 24.913 2.447 -22.790 1.00 94.88 622 GLY A N 1
ATOM 4917 C CA . GLY A 1 622 ? 25.935 2.714 -21.768 1.00 94.88 622 GLY A CA 1
ATOM 4918 C C . GLY A 1 622 ? 27.050 3.667 -22.230 1.00 94.88 622 GLY A C 1
ATOM 4919 O O . GLY A 1 622 ? 26.910 4.396 -23.215 1.00 94.88 622 GLY A O 1
ATOM 4920 N N . LYS A 1 623 ? 28.169 3.666 -21.502 1.00 94.06 623 LYS A N 1
ATOM 4921 C CA . LYS A 1 623 ? 29.416 4.385 -21.818 1.00 94.06 623 LYS A CA 1
ATOM 4922 C C . LYS A 1 623 ? 30.558 3.374 -21.964 1.00 94.06 623 LYS A C 1
ATOM 4924 O O . LYS A 1 623 ? 30.496 2.287 -21.403 1.00 94.06 623 LYS A O 1
ATOM 4929 N N . VAL A 1 624 ? 31.614 3.718 -22.700 1.00 91.06 624 VAL A N 1
ATOM 4930 C CA . VAL A 1 624 ? 32.852 2.917 -22.731 1.00 91.06 624 VAL A CA 1
ATOM 4931 C C . VAL A 1 624 ? 33.859 3.563 -21.789 1.00 91.06 624 VAL A C 1
ATOM 4933 O O . VAL A 1 624 ? 34.137 4.758 -21.902 1.00 91.06 624 VAL A O 1
ATOM 4936 N N . ASN A 1 625 ? 34.390 2.790 -20.846 1.00 88.19 625 ASN A N 1
ATOM 4937 C CA . ASN A 1 625 ? 35.452 3.242 -19.965 1.00 88.19 625 ASN A CA 1
ATOM 4938 C C . ASN A 1 625 ? 36.725 3.478 -20.792 1.00 88.19 625 ASN A C 1
ATOM 4940 O O . ASN A 1 625 ? 37.259 2.561 -21.408 1.00 88.19 625 ASN A O 1
ATOM 4944 N N . ASN A 1 626 ? 37.237 4.711 -20.785 1.00 85.25 626 ASN A N 1
ATOM 4945 C CA . ASN A 1 626 ? 38.401 5.098 -21.593 1.00 85.25 626 ASN A CA 1
ATOM 4946 C C . ASN A 1 626 ? 39.715 4.406 -21.180 1.00 85.25 626 ASN A C 1
ATOM 4948 O O . ASN A 1 626 ? 40.714 4.550 -21.880 1.00 85.25 626 ASN A O 1
ATOM 4952 N N . VAL A 1 627 ? 39.739 3.723 -20.031 1.00 86.31 627 VAL A N 1
ATOM 4953 C CA . VAL A 1 627 ? 40.916 3.030 -19.495 1.00 86.31 627 VAL A CA 1
ATOM 4954 C C . VAL A 1 627 ? 40.772 1.516 -19.616 1.00 86.31 627 VAL A C 1
ATOM 4956 O O . VAL A 1 627 ? 41.682 0.882 -20.141 1.00 86.31 627 VAL A O 1
ATOM 4959 N N . SER A 1 628 ? 39.670 0.932 -19.131 1.00 87.44 628 SER A N 1
ATOM 4960 C CA . SER A 1 628 ? 39.472 -0.527 -19.188 1.00 87.44 628 SER A CA 1
ATOM 4961 C C . SER A 1 628 ? 38.901 -1.019 -20.519 1.00 87.44 628 SER A C 1
ATOM 4963 O O . SER A 1 628 ? 38.893 -2.222 -20.750 1.00 87.44 628 SER A O 1
ATOM 4965 N N . GLU A 1 629 ? 38.421 -0.114 -21.383 1.00 88.44 629 GLU A N 1
ATOM 4966 C CA . GLU A 1 629 ? 37.642 -0.414 -22.600 1.00 88.44 629 GLU A CA 1
ATOM 4967 C C . GLU A 1 629 ? 36.337 -1.188 -22.330 1.00 88.44 629 GLU A C 1
ATOM 4969 O O . GLU A 1 629 ? 35.610 -1.548 -23.257 1.00 88.44 629 GLU A O 1
ATOM 4974 N N . GLU A 1 630 ? 35.995 -1.400 -21.058 1.00 89.62 630 GLU A N 1
ATOM 4975 C CA . GLU A 1 630 ? 34.769 -2.066 -20.649 1.00 89.62 630 GLU A CA 1
ATOM 4976 C C . GLU A 1 630 ? 33.579 -1.132 -20.820 1.00 89.62 630 GLU A C 1
ATOM 4978 O O . GLU A 1 630 ? 33.648 0.081 -20.586 1.00 89.62 630 GLU A O 1
ATOM 4983 N N . ARG A 1 631 ? 32.456 -1.718 -21.220 1.00 93.12 631 ARG A N 1
ATOM 4984 C CA . ARG A 1 631 ? 31.190 -1.008 -21.254 1.00 93.12 631 ARG A CA 1
ATOM 4985 C C . ARG A 1 631 ? 30.633 -0.919 -19.833 1.00 93.12 631 ARG A C 1
ATOM 4987 O O . ARG A 1 631 ? 30.633 -1.908 -19.109 1.00 93.12 631 ARG A O 1
ATOM 4994 N N . ILE A 1 632 ? 30.194 0.273 -19.454 1.00 94.88 632 ILE A N 1
ATOM 4995 C CA . ILE A 1 632 ? 29.647 0.596 -18.136 1.00 94.88 632 ILE A CA 1
ATOM 4996 C C . ILE A 1 632 ? 28.266 1.258 -18.284 1.00 94.88 632 ILE A C 1
ATOM 4998 O O . ILE A 1 632 ? 27.969 1.797 -19.361 1.00 94.88 632 ILE A O 1
ATOM 5002 N N . PRO A 1 633 ? 27.431 1.256 -17.227 1.00 96.81 633 PRO A N 1
ATOM 5003 C CA . PRO A 1 633 ? 26.155 1.967 -17.208 1.00 96.81 633 PRO A CA 1
ATOM 5004 C C . PRO A 1 633 ? 26.254 3.442 -17.641 1.00 96.81 633 PRO A C 1
ATOM 5006 O O . PRO A 1 633 ? 27.321 4.062 -17.548 1.00 96.81 633 PRO A O 1
ATOM 5009 N N . PRO A 1 634 ? 25.155 4.034 -18.141 1.00 96.50 634 PRO A N 1
ATOM 5010 C CA . PRO A 1 634 ? 25.158 5.414 -18.619 1.00 96.50 634 PRO A CA 1
ATOM 5011 C C . PRO A 1 634 ? 25.345 6.451 -17.510 1.00 96.50 634 PRO A C 1
ATOM 5013 O O . PRO A 1 634 ? 25.847 7.533 -17.800 1.00 96.50 634 PRO A O 1
ATOM 5016 N N . ASN A 1 635 ? 24.977 6.152 -16.270 1.00 97.50 635 ASN A N 1
ATOM 5017 C CA . ASN A 1 635 ? 25.109 7.041 -15.119 1.00 97.50 635 ASN A CA 1
ATOM 5018 C C . ASN A 1 635 ? 25.179 6.223 -13.817 1.00 97.50 635 ASN A C 1
ATOM 5020 O O . ASN A 1 635 ? 25.189 4.991 -13.854 1.00 97.50 635 ASN A O 1
ATOM 5024 N N . ASN A 1 636 ? 25.269 6.911 -12.683 1.00 97.62 636 ASN A N 1
ATOM 5025 C CA . ASN A 1 636 ? 25.370 6.323 -11.346 1.00 97.62 636 ASN A CA 1
ATOM 5026 C C . ASN A 1 636 ? 24.023 5.955 -10.690 1.00 97.62 636 ASN A C 1
ATOM 5028 O O . ASN A 1 636 ? 24.004 5.755 -9.480 1.00 97.62 636 ASN A O 1
ATOM 5032 N N . TRP A 1 637 ? 22.908 5.896 -11.426 1.00 98.38 637 TRP A N 1
ATOM 5033 C CA . TRP A 1 637 ? 21.596 5.637 -10.819 1.00 98.38 637 TRP A CA 1
ATOM 5034 C C . TRP A 1 637 ? 21.552 4.290 -10.087 1.00 98.38 637 TRP A C 1
ATOM 5036 O O . TRP A 1 637 ? 22.058 3.280 -10.588 1.00 98.38 637 TRP A O 1
ATOM 5046 N N . LEU A 1 638 ? 20.923 4.286 -8.907 1.00 98.31 638 LEU A N 1
ATOM 5047 C CA . LEU A 1 638 ? 20.821 3.128 -8.017 1.00 98.31 638 LEU A CA 1
ATOM 5048 C C . LEU A 1 638 ? 19.386 2.598 -7.938 1.00 98.31 638 LEU A C 1
ATOM 5050 O O . LEU A 1 638 ? 18.421 3.366 -7.957 1.00 98.31 638 LEU A O 1
ATOM 5054 N N . SER A 1 639 ? 19.268 1.275 -7.837 1.00 97.94 639 SER A N 1
ATOM 5055 C CA . SER A 1 639 ? 18.009 0.570 -7.601 1.00 97.94 639 SER A CA 1
ATOM 5056 C C . SER A 1 639 ? 17.577 0.718 -6.140 1.00 97.94 639 SER A C 1
ATOM 5058 O O . SER A 1 639 ? 18.409 0.699 -5.227 1.00 97.94 639 SER A O 1
ATOM 5060 N N . VAL A 1 640 ? 16.263 0.793 -5.907 1.00 96.81 640 VAL A N 1
ATOM 5061 C CA . VAL A 1 640 ? 15.660 0.733 -4.566 1.00 96.81 640 VAL A CA 1
ATOM 5062 C C . VAL A 1 640 ? 16.011 -0.594 -3.888 1.00 96.81 640 VAL A C 1
ATOM 5064 O O . VAL A 1 640 ? 16.238 -0.635 -2.681 1.00 96.81 640 VAL A O 1
ATOM 5067 N N . PHE A 1 641 ? 16.140 -1.674 -4.665 1.00 95.69 641 PHE A N 1
ATOM 5068 C CA . PHE A 1 641 ? 16.502 -3.008 -4.176 1.00 95.69 641 PHE A CA 1
ATOM 5069 C C . PHE A 1 641 ? 18.012 -3.257 -4.146 1.00 95.69 641 PHE A C 1
ATOM 5071 O O . PHE A 1 641 ? 18.413 -4.419 -4.059 1.00 95.69 641 PHE A O 1
ATOM 5078 N N . ARG A 1 642 ? 18.825 -2.186 -4.147 1.00 94.94 642 ARG A N 1
ATOM 5079 C CA . ARG A 1 642 ? 20.297 -2.178 -4.059 1.00 94.94 642 ARG A CA 1
ATOM 5080 C C . ARG A 1 642 ? 21.016 -2.397 -5.394 1.00 94.94 642 ARG A C 1
ATOM 5082 O O . ARG A 1 642 ? 20.596 -3.181 -6.239 1.00 94.94 642 ARG A O 1
ATOM 5089 N N . GLY A 1 643 ? 22.169 -1.745 -5.533 1.00 96.31 643 GLY A N 1
ATOM 5090 C CA . GLY A 1 643 ? 23.057 -1.844 -6.689 1.00 96.31 643 GLY A CA 1
ATOM 5091 C C . GLY A 1 643 ? 22.667 -0.915 -7.845 1.00 96.31 643 GLY A C 1
ATOM 5092 O O . GLY A 1 643 ? 21.778 -0.075 -7.695 1.00 96.31 643 GLY A O 1
ATOM 5093 N N . PRO A 1 644 ? 23.351 -1.027 -9.000 1.00 97.19 644 PRO A N 1
ATOM 5094 C CA . PRO A 1 644 ? 23.046 -0.226 -10.183 1.00 97.19 644 PRO A CA 1
ATOM 5095 C C . PRO A 1 644 ? 21.603 -0.433 -10.656 1.00 97.19 644 PRO A C 1
ATOM 5097 O O . PRO A 1 644 ? 21.113 -1.557 -10.664 1.00 97.19 644 PRO A O 1
ATOM 5100 N N . ALA A 1 645 ? 20.954 0.633 -11.122 1.00 98.25 645 ALA A N 1
ATOM 5101 C CA . ALA A 1 645 ? 19.628 0.569 -11.748 1.00 98.25 645 ALA A CA 1
ATOM 5102 C C . ALA A 1 645 ? 19.674 0.206 -13.248 1.00 98.25 645 ALA A C 1
ATOM 5104 O O . ALA A 1 645 ? 18.733 0.483 -13.989 1.00 98.25 645 ALA A O 1
ATOM 5105 N N . TRP A 1 646 ? 20.799 -0.329 -13.729 1.00 98.44 646 TRP A N 1
ATOM 5106 C CA . TRP A 1 646 ? 21.033 -0.611 -15.143 1.00 98.44 646 TRP A CA 1
ATOM 5107 C C . TRP A 1 646 ? 21.601 -2.011 -15.327 1.00 98.44 646 TRP A C 1
ATOM 5109 O O . TRP A 1 646 ? 22.697 -2.298 -14.844 1.00 98.44 646 TRP A O 1
ATOM 5119 N N . GLU A 1 647 ? 20.927 -2.819 -16.141 1.00 98.19 647 GLU A N 1
ATOM 5120 C CA . GLU A 1 647 ? 21.341 -4.188 -16.454 1.00 98.19 647 GLU A CA 1
ATOM 5121 C C . GLU A 1 647 ? 21.614 -4.340 -17.955 1.00 98.19 647 GLU A C 1
ATOM 5123 O O . GLU A 1 647 ? 20.858 -3.845 -18.794 1.00 98.19 647 GLU A O 1
ATOM 5128 N N . TRP A 1 648 ? 22.713 -5.009 -18.316 1.00 97.88 648 TRP A N 1
ATOM 5129 C CA . TRP A 1 648 ? 23.087 -5.229 -19.714 1.00 97.88 648 TRP A CA 1
ATOM 5130 C C . TRP A 1 648 ? 22.305 -6.395 -20.321 1.00 97.88 648 TRP A C 1
ATOM 5132 O O . TRP A 1 648 ? 22.368 -7.523 -19.841 1.00 97.88 648 TRP A O 1
ATOM 5142 N N . ASN A 1 649 ? 21.623 -6.159 -21.442 1.00 98.38 649 ASN A N 1
ATOM 5143 C CA . ASN A 1 649 ? 20.983 -7.222 -22.206 1.00 98.38 649 ASN A CA 1
ATOM 5144 C C . ASN A 1 649 ? 21.839 -7.619 -23.417 1.00 98.38 649 ASN A C 1
ATOM 5146 O O . ASN A 1 649 ? 21.971 -6.849 -24.370 1.00 98.38 649 ASN A O 1
ATOM 5150 N N . GLU A 1 650 ? 22.367 -8.845 -23.412 1.00 97.19 650 GLU A N 1
ATOM 5151 C CA . GLU A 1 650 ? 23.261 -9.343 -24.469 1.00 97.19 650 GLU A CA 1
ATOM 5152 C C . GLU A 1 650 ? 22.593 -9.462 -25.848 1.00 97.19 650 GLU A C 1
ATOM 5154 O O . GLU A 1 650 ? 23.228 -9.201 -26.868 1.00 97.19 650 GLU A O 1
ATOM 5159 N N . GLU A 1 651 ? 21.311 -9.841 -25.910 1.00 98.19 651 GLU A N 1
ATOM 5160 C CA . GLU A 1 651 ? 20.597 -9.996 -27.187 1.00 98.19 651 GLU A CA 1
ATOM 5161 C C . GLU A 1 651 ? 20.339 -8.635 -27.846 1.00 98.19 651 GLU A C 1
ATOM 5163 O O . GLU A 1 651 ? 20.531 -8.477 -29.054 1.00 98.19 651 GLU A O 1
ATOM 5168 N N . ARG A 1 652 ? 19.942 -7.634 -27.053 1.00 98.00 652 ARG A N 1
ATOM 5169 C CA . ARG A 1 652 ? 19.704 -6.277 -27.549 1.00 98.00 652 ARG A CA 1
ATOM 5170 C C . ARG A 1 652 ? 20.996 -5.478 -27.743 1.00 98.00 652 ARG A C 1
ATOM 5172 O O . ARG A 1 652 ? 21.026 -4.575 -28.586 1.00 98.00 652 ARG A O 1
ATOM 5179 N N . GLY A 1 653 ? 22.037 -5.798 -26.974 1.00 97.44 653 GLY A N 1
ATOM 5180 C CA . GLY A 1 653 ? 23.302 -5.068 -26.929 1.00 97.44 653 GLY A CA 1
ATOM 5181 C C . GLY A 1 653 ? 23.162 -3.671 -26.319 1.00 97.44 653 GLY A C 1
ATOM 5182 O O . GLY A 1 653 ? 23.775 -2.731 -26.825 1.00 97.44 653 GLY A O 1
ATOM 5183 N N . GLN A 1 654 ? 22.308 -3.519 -25.301 1.00 98.06 654 GLN A N 1
ATOM 5184 C CA . GLN A 1 654 ? 22.039 -2.259 -24.595 1.00 98.06 654 GLN A CA 1
ATOM 5185 C C . GLN A 1 654 ? 21.740 -2.529 -23.114 1.00 98.06 654 GLN A C 1
ATOM 5187 O O . GLN A 1 654 ? 21.260 -3.609 -22.769 1.00 98.06 654 GLN A O 1
ATOM 5192 N N . TYR A 1 655 ? 21.974 -1.537 -22.255 1.00 98.62 655 TYR A N 1
ATOM 5193 C CA . TYR A 1 655 ? 21.440 -1.530 -20.895 1.00 98.62 655 TYR A CA 1
ATOM 5194 C C . TYR A 1 655 ? 19.953 -1.200 -20.912 1.00 98.62 655 TYR A C 1
ATOM 5196 O O . TYR A 1 655 ? 19.548 -0.314 -21.670 1.00 98.62 655 TYR A O 1
ATOM 5204 N N . TYR A 1 656 ? 19.172 -1.851 -20.057 1.00 98.75 656 TYR A N 1
ATOM 5205 C CA . TYR A 1 656 ? 17.841 -1.379 -19.684 1.00 98.75 656 TYR A CA 1
ATOM 5206 C C . TYR A 1 656 ? 17.838 -0.836 -18.261 1.00 98.75 656 TYR A C 1
ATOM 5208 O O . TYR A 1 656 ? 18.629 -1.276 -17.425 1.00 98.75 656 TYR A O 1
ATOM 5216 N N . TYR A 1 657 ? 16.957 0.127 -18.014 1.00 98.69 657 TYR A N 1
ATOM 5217 C CA . TYR A 1 657 ? 16.729 0.683 -16.686 1.00 98.69 657 TYR A CA 1
ATOM 5218 C C . TYR A 1 657 ? 15.759 -0.197 -15.886 1.00 98.69 657 TYR A C 1
ATOM 5220 O O . TYR A 1 657 ? 14.780 -0.706 -16.442 1.00 98.69 657 TYR A O 1
ATOM 5228 N N . HIS A 1 658 ? 16.041 -0.371 -14.598 1.00 98.31 658 HIS A N 1
ATOM 5229 C CA . HIS A 1 658 ? 15.154 -1.010 -13.629 1.00 98.31 658 HIS A CA 1
ATOM 5230 C C . HIS A 1 658 ? 15.276 -0.301 -12.270 1.00 98.31 658 HIS A C 1
ATOM 5232 O O . HIS A 1 658 ? 16.326 -0.337 -11.622 1.00 98.31 658 HIS A O 1
ATOM 5238 N N . GLN A 1 659 ? 14.213 0.352 -11.804 1.00 97.81 659 GLN A N 1
ATOM 5239 C CA . GLN A 1 659 ? 14.245 1.056 -10.518 1.00 97.81 659 GLN A CA 1
ATOM 5240 C C . GLN A 1 659 ? 14.182 0.082 -9.329 1.00 97.81 659 GLN A C 1
ATOM 5242 O O . GLN A 1 659 ? 14.707 0.385 -8.254 1.00 97.81 659 GLN A O 1
ATOM 5247 N N . PHE A 1 660 ? 13.602 -1.102 -9.532 1.00 97.50 660 PHE A N 1
ATOM 5248 C CA . PHE A 1 660 ? 13.465 -2.162 -8.530 1.00 97.50 660 PHE A CA 1
ATOM 5249 C C . PHE A 1 660 ? 14.323 -3.381 -8.906 1.00 97.50 660 PHE A C 1
ATOM 5251 O O . PHE A 1 660 ? 15.521 -3.229 -9.185 1.00 97.50 660 PHE A O 1
ATOM 5258 N N . ALA A 1 661 ? 13.763 -4.595 -8.897 1.00 97.06 661 ALA A N 1
ATOM 5259 C CA . ALA A 1 661 ? 14.498 -5.799 -9.263 1.00 97.06 661 ALA A CA 1
ATOM 5260 C C . ALA A 1 661 ? 14.921 -5.777 -10.739 1.00 97.06 661 ALA A C 1
ATOM 5262 O O . ALA A 1 661 ? 14.232 -5.244 -11.601 1.00 97.06 661 ALA A O 1
ATOM 5263 N N . VAL A 1 662 ? 16.005 -6.483 -11.063 1.00 97.62 662 VAL A N 1
ATOM 5264 C CA . VAL A 1 662 ? 16.467 -6.690 -12.451 1.00 97.62 662 VAL A CA 1
ATOM 5265 C C . VAL A 1 662 ? 15.371 -7.294 -13.349 1.00 97.62 662 VAL A C 1
ATOM 5267 O O . VAL A 1 662 ? 15.334 -7.044 -14.553 1.00 97.62 662 VAL A O 1
ATOM 5270 N N . LYS A 1 663 ? 14.450 -8.065 -12.758 1.00 98.06 663 LYS A N 1
ATOM 5271 C CA . LYS A 1 663 ? 13.283 -8.661 -13.427 1.00 98.06 663 LYS A CA 1
ATOM 5272 C C . LYS A 1 663 ? 12.100 -7.705 -13.618 1.00 98.06 663 LYS A C 1
ATOM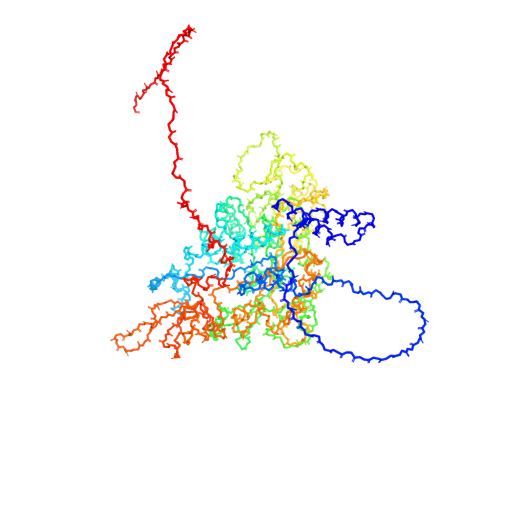 5274 O O . LYS A 1 663 ? 11.076 -8.123 -14.149 1.00 98.06 663 LYS A O 1
ATOM 5279 N N . GLN A 1 664 ? 12.228 -6.453 -13.188 1.00 98.50 664 GLN A N 1
ATOM 5280 C CA . GLN A 1 664 ? 11.218 -5.400 -13.279 1.00 98.50 664 GLN A CA 1
ATOM 5281 C C . GLN A 1 664 ? 11.739 -4.251 -14.166 1.00 98.50 664 GLN A C 1
ATOM 5283 O O . GLN A 1 664 ? 11.993 -3.165 -13.653 1.00 98.50 664 GLN A O 1
ATOM 5288 N N . PRO A 1 665 ? 11.970 -4.465 -15.480 1.00 98.69 665 PRO A N 1
ATOM 5289 C CA . PRO A 1 665 ? 12.364 -3.391 -16.388 1.00 98.69 665 PRO A CA 1
ATOM 5290 C C . PRO A 1 665 ? 11.309 -2.277 -16.448 1.00 98.69 665 PRO A C 1
ATOM 5292 O O . PRO A 1 665 ? 10.116 -2.533 -16.656 1.00 98.69 665 PRO A O 1
ATOM 5295 N N . ASP A 1 666 ? 11.774 -1.036 -16.337 1.00 98.62 666 ASP A N 1
ATOM 5296 C CA . ASP A 1 666 ? 10.927 0.152 -16.259 1.00 98.62 666 ASP A CA 1
ATOM 5297 C C . ASP A 1 666 ? 10.348 0.538 -17.629 1.00 98.62 666 ASP A C 1
ATOM 5299 O O . ASP A 1 666 ? 11.008 0.487 -18.679 1.00 98.62 666 ASP A O 1
ATOM 5303 N N . LEU A 1 667 ? 9.073 0.924 -17.607 1.00 98.25 667 LEU A N 1
ATOM 5304 C CA . LEU A 1 667 ? 8.292 1.316 -18.771 1.00 98.25 667 LEU A CA 1
ATOM 5305 C C . LEU A 1 667 ? 8.598 2.770 -19.154 1.00 98.25 667 LEU A C 1
ATOM 5307 O O . LEU A 1 667 ? 8.590 3.681 -18.335 1.00 98.25 667 LEU A O 1
ATOM 5311 N N . ASN A 1 668 ? 8.815 3.020 -20.443 1.00 97.69 668 ASN A N 1
ATOM 5312 C CA . ASN A 1 668 ? 9.162 4.345 -20.950 1.00 97.69 668 ASN A CA 1
ATOM 5313 C C . ASN A 1 668 ? 7.917 5.218 -21.195 1.00 97.69 668 ASN A C 1
ATOM 5315 O O . ASN A 1 668 ? 7.425 5.309 -22.326 1.00 97.69 668 ASN A O 1
ATOM 5319 N N . PHE A 1 669 ? 7.430 5.938 -20.180 1.00 95.56 669 PHE A N 1
ATOM 5320 C CA . PHE A 1 669 ? 6.271 6.837 -20.326 1.00 95.56 669 PHE A CA 1
ATOM 5321 C C . PHE A 1 669 ? 6.513 8.065 -21.222 1.00 95.56 669 PHE A C 1
ATOM 5323 O O . PHE A 1 669 ? 5.587 8.832 -21.498 1.00 95.56 669 PHE A O 1
ATOM 5330 N N . ARG A 1 670 ? 7.726 8.255 -21.756 1.00 94.38 670 ARG A N 1
ATOM 5331 C CA . ARG A 1 670 ? 7.978 9.242 -22.822 1.00 94.38 670 ARG A CA 1
ATOM 5332 C C . ARG A 1 670 ? 7.548 8.733 -24.197 1.00 94.38 670 ARG A C 1
ATOM 5334 O O . ARG A 1 670 ? 7.427 9.529 -25.128 1.00 94.38 670 ARG A O 1
ATOM 5341 N N . ASN A 1 671 ? 7.287 7.432 -24.330 1.00 93.81 671 ASN A N 1
ATOM 5342 C CA . ASN A 1 671 ? 6.720 6.842 -25.530 1.00 93.81 671 ASN A CA 1
ATOM 5343 C C . ASN A 1 671 ? 5.190 7.046 -25.555 1.00 93.81 671 ASN A C 1
ATOM 5345 O O . ASN A 1 671 ? 4.478 6.455 -24.740 1.00 93.81 671 ASN A O 1
ATOM 5349 N N . PRO A 1 672 ? 4.643 7.828 -26.507 1.00 90.56 672 PRO A N 1
ATOM 5350 C CA . PRO A 1 672 ? 3.209 8.100 -26.563 1.00 90.56 672 PRO A CA 1
ATOM 5351 C C . PRO A 1 672 ? 2.360 6.849 -26.829 1.00 90.56 672 PRO A C 1
ATOM 5353 O O . PRO A 1 672 ? 1.208 6.820 -26.422 1.00 90.56 672 PRO A O 1
ATOM 5356 N N . GLN A 1 673 ? 2.901 5.816 -27.485 1.00 89.31 673 GLN A N 1
ATOM 5357 C CA . GLN A 1 673 ? 2.165 4.570 -27.723 1.00 89.31 673 GLN A CA 1
ATOM 5358 C C . GLN A 1 673 ? 2.016 3.760 -26.437 1.00 89.31 673 GLN A C 1
ATOM 5360 O O . GLN A 1 673 ? 0.927 3.279 -26.160 1.00 89.31 673 GLN A O 1
ATOM 5365 N N . LEU A 1 674 ? 3.064 3.680 -25.612 1.00 91.06 674 LEU A N 1
ATOM 5366 C CA . LEU A 1 674 ? 2.969 3.056 -24.290 1.00 91.06 674 LEU A CA 1
ATOM 5367 C C . LEU A 1 674 ? 2.013 3.831 -23.380 1.00 91.06 674 LEU A C 1
ATOM 5369 O O . LEU A 1 674 ? 1.170 3.245 -22.708 1.00 91.06 674 LEU A O 1
ATOM 5373 N N . VAL A 1 675 ? 2.126 5.162 -23.386 1.00 90.06 675 VAL A N 1
ATOM 5374 C CA . VAL A 1 675 ? 1.186 6.033 -22.683 1.00 90.06 675 VAL A CA 1
ATOM 5375 C C . VAL A 1 675 ? -0.245 5.733 -23.112 1.00 90.06 675 VAL A C 1
ATOM 5377 O O . VAL A 1 675 ? -1.120 5.697 -22.251 1.00 90.06 675 VAL A O 1
ATOM 5380 N N . ASP A 1 676 ? -0.474 5.503 -24.406 1.00 84.81 676 ASP A N 1
ATOM 5381 C CA . ASP A 1 676 ? -1.777 5.122 -24.921 1.00 84.81 676 ASP A CA 1
ATOM 5382 C C . ASP A 1 676 ? -2.229 3.761 -24.352 1.00 84.81 676 ASP A C 1
ATOM 5384 O O . ASP A 1 676 ? -3.286 3.720 -23.731 1.00 84.81 676 ASP A O 1
ATOM 5388 N N . GLU A 1 677 ? -1.424 2.694 -24.422 1.00 85.31 677 GLU A N 1
ATOM 5389 C CA . GLU A 1 677 ? -1.764 1.370 -23.839 1.00 85.31 677 GLU A CA 1
ATOM 5390 C C . GLU A 1 677 ? -2.098 1.446 -22.333 1.00 85.31 677 GLU A C 1
ATOM 5392 O O . GLU A 1 677 ? -3.013 0.795 -21.822 1.00 85.31 677 GLU A O 1
ATOM 5397 N N . MET A 1 678 ? -1.388 2.308 -21.600 1.00 85.56 678 MET A N 1
ATOM 5398 C CA . MET A 1 678 ? -1.601 2.531 -20.167 1.00 85.56 678 MET A CA 1
ATOM 5399 C C . MET A 1 678 ? -2.756 3.507 -19.871 1.00 85.56 678 MET A C 1
ATOM 5401 O O . MET A 1 678 ? -3.081 3.738 -18.700 1.00 85.56 678 MET A O 1
ATOM 5405 N N . LYS A 1 679 ? -3.389 4.096 -20.903 1.00 72.75 679 LYS A N 1
ATOM 5406 C CA . LYS A 1 679 ? -4.434 5.127 -20.772 1.00 72.75 679 LYS A CA 1
ATOM 5407 C C . LYS A 1 679 ? -5.736 4.927 -21.525 1.00 72.75 679 LYS A C 1
ATOM 5409 O O . LYS A 1 679 ? -6.700 5.452 -20.996 1.00 72.75 679 LYS A O 1
ATOM 5414 N N . VAL A 1 680 ? -5.803 4.468 -22.781 1.00 54.69 680 VAL A N 1
ATOM 5415 C CA . VAL A 1 680 ? -6.314 5.388 -23.830 1.00 54.69 680 VAL A CA 1
ATOM 5416 C C . VAL A 1 680 ? -7.806 5.738 -23.897 1.00 54.69 680 VAL A C 1
ATOM 5418 O O . VAL A 1 680 ? -8.703 4.903 -24.028 1.00 54.69 680 VAL A O 1
ATOM 5421 N N . LEU A 1 681 ? -8.005 7.061 -23.888 1.00 42.03 681 LEU A N 1
ATOM 5422 C CA . LEU A 1 681 ? -9.065 7.853 -24.511 1.00 42.03 681 LEU A CA 1
ATOM 5423 C C . LEU A 1 681 ? -9.263 7.463 -25.982 1.00 42.03 681 LEU A C 1
ATOM 5425 O O . LEU A 1 681 ? -8.297 7.422 -26.734 1.00 42.03 681 LEU A O 1
ATOM 5429 N N . GLU A 1 682 ? -10.508 7.273 -26.426 1.00 36.59 682 GLU A N 1
ATOM 5430 C CA . GLU A 1 682 ? -10.849 7.045 -27.837 1.00 36.59 682 GLU A CA 1
ATOM 5431 C C . GLU A 1 682 ? -9.983 7.858 -28.819 1.00 36.59 682 GLU A C 1
ATOM 5433 O O . GLU A 1 682 ? -9.944 9.093 -28.802 1.00 36.59 682 GLU A O 1
ATOM 5438 N N . LYS A 1 683 ? -9.412 7.165 -29.807 1.00 37.31 683 LYS A N 1
ATOM 5439 C CA . LYS A 1 683 ? -8.739 7.736 -30.983 1.00 37.31 683 LYS A CA 1
ATOM 5440 C C . LYS A 1 683 ? -9.694 8.506 -31.927 1.00 37.31 683 LYS A C 1
ATOM 5442 O O . LYS A 1 683 ? -9.466 8.556 -33.137 1.00 37.31 683 LYS A O 1
ATOM 5447 N N . HIS A 1 684 ? -10.781 9.112 -31.436 1.00 36.00 684 HIS A N 1
ATOM 5448 C CA . HIS A 1 684 ? -11.886 9.663 -32.237 1.00 36.00 684 HIS A CA 1
ATOM 5449 C C . HIS A 1 684 ? -12.331 11.093 -31.874 1.00 36.00 684 HIS A C 1
ATOM 5451 O O . HIS A 1 684 ? -13.510 11.427 -31.947 1.00 36.00 684 HIS A O 1
ATOM 5457 N N . LYS A 1 685 ? -11.382 12.017 -31.653 1.00 35.34 685 LYS A N 1
ATOM 5458 C CA . LYS A 1 685 ? -11.664 13.470 -31.779 1.00 35.34 685 LYS A CA 1
ATOM 5459 C C . LYS A 1 685 ? -11.062 14.174 -32.997 1.00 35.34 685 LYS A C 1
ATOM 5461 O O . LYS A 1 685 ? -11.206 15.387 -33.130 1.00 35.34 685 LYS A O 1
ATOM 5466 N N . LYS A 1 686 ? -10.464 13.445 -33.948 1.00 32.53 686 LYS A N 1
ATOM 5467 C CA . LYS A 1 686 ? -10.045 14.010 -35.248 1.00 32.53 686 LYS A CA 1
ATOM 5468 C C . LYS A 1 686 ? -10.373 13.089 -36.425 1.00 32.53 686 LYS A C 1
ATOM 5470 O O . LYS A 1 686 ? -9.489 12.550 -37.079 1.00 32.53 686 LYS A O 1
ATOM 5475 N N . MET A 1 687 ? -11.658 12.978 -36.759 1.00 28.36 687 MET A N 1
ATOM 5476 C CA . MET A 1 687 ? -12.074 12.647 -38.124 1.00 28.36 687 MET A CA 1
ATOM 5477 C C . MET A 1 687 ? -13.179 13.612 -38.582 1.00 28.36 687 MET A C 1
ATOM 5479 O O . MET A 1 687 ? -14.316 13.532 -38.140 1.00 28.36 687 MET A O 1
ATOM 5483 N N . LYS A 1 688 ? -12.796 14.521 -39.490 1.00 29.36 688 LYS A N 1
ATOM 5484 C CA . LYS A 1 688 ? -13.637 15.332 -40.392 1.00 29.36 688 LYS A CA 1
ATOM 5485 C C . LYS A 1 688 ? -14.676 16.285 -39.769 1.00 29.36 688 LYS A C 1
ATOM 5487 O O . LYS A 1 688 ? -15.869 16.016 -39.766 1.00 29.36 688 LYS A O 1
ATOM 5492 N N . LEU A 1 689 ? -14.237 17.517 -39.514 1.00 28.25 689 LEU A N 1
ATOM 5493 C CA . LEU A 1 689 ? -14.923 18.680 -40.091 1.00 28.25 689 LEU A CA 1
ATOM 5494 C C . LEU A 1 689 ? -14.043 19.220 -41.222 1.00 28.25 689 LEU A C 1
ATOM 5496 O O . LEU A 1 689 ? -13.326 20.201 -41.075 1.00 28.25 689 LEU A O 1
ATOM 5500 N N . THR A 1 690 ? -14.053 18.518 -42.354 1.00 27.91 690 THR A N 1
ATOM 5501 C CA . THR A 1 690 ? -13.788 19.165 -43.640 1.00 27.91 690 THR A CA 1
ATOM 5502 C C . THR A 1 690 ? -15.059 19.930 -43.979 1.00 27.91 690 THR A C 1
ATOM 5504 O O . THR A 1 690 ? -16.028 19.353 -44.465 1.00 27.91 690 THR A O 1
ATOM 5507 N N . PHE A 1 691 ? -15.087 21.220 -43.653 1.00 28.06 691 PHE A N 1
ATOM 5508 C CA . PHE A 1 691 ? -16.000 22.132 -44.324 1.00 28.06 691 PHE A CA 1
ATOM 5509 C C . PHE A 1 691 ? -15.470 22.319 -45.746 1.00 28.06 691 PHE A C 1
ATOM 5511 O O . PHE A 1 691 ? -14.416 22.913 -45.954 1.00 28.06 691 PHE A O 1
ATOM 5518 N N . ASN A 1 692 ? -16.187 21.751 -46.715 1.00 29.02 692 ASN A N 1
ATOM 5519 C CA . ASN A 1 692 ? -16.182 22.276 -48.072 1.00 29.02 692 ASN A CA 1
ATOM 5520 C C . ASN A 1 692 ? -16.889 23.633 -48.012 1.00 29.02 692 ASN A C 1
ATOM 5522 O O . ASN A 1 692 ? -18.115 23.673 -47.906 1.00 29.02 692 ASN A O 1
ATOM 5526 N N . GLU A 1 693 ? -16.131 24.723 -48.070 1.00 30.88 693 GLU A N 1
ATOM 5527 C CA . GLU A 1 693 ? -16.675 26.014 -48.482 1.00 30.88 693 GLU A CA 1
ATOM 5528 C C . GLU A 1 693 ? -16.606 26.109 -50.013 1.00 30.88 693 GLU A C 1
ATOM 5530 O O . GLU A 1 693 ? -15.543 26.242 -50.611 1.00 30.88 693 GLU A O 1
ATOM 5535 N N . GLU A 1 694 ? -17.793 25.961 -50.602 1.00 31.48 694 GLU A N 1
ATOM 5536 C CA . GLU A 1 694 ? -18.342 26.802 -51.673 1.00 31.48 694 GLU A CA 1
ATOM 5537 C C . GLU A 1 694 ? -17.625 26.864 -53.033 1.00 31.48 694 GLU A C 1
ATOM 5539 O O . GLU A 1 694 ? -16.891 27.799 -53.351 1.00 31.48 694 GLU A O 1
ATOM 5544 N N . ASP A 1 695 ? -18.052 25.962 -53.923 1.00 28.47 695 ASP A N 1
ATOM 5545 C CA . ASP A 1 695 ? -18.335 26.327 -55.311 1.00 28.47 695 ASP A CA 1
ATOM 5546 C C . ASP A 1 695 ? -19.767 26.895 -55.416 1.00 28.47 695 ASP A C 1
ATOM 5548 O O . ASP A 1 695 ? -20.744 26.242 -55.052 1.00 28.47 695 ASP A O 1
ATOM 5552 N N . HIS A 1 696 ? -19.847 28.102 -55.986 1.00 29.72 696 HIS A N 1
ATOM 5553 C CA . HIS A 1 696 ? -21.009 28.797 -56.562 1.00 29.72 696 HIS A CA 1
ATOM 5554 C C . HIS A 1 696 ? -22.151 29.274 -55.637 1.00 29.72 696 HIS A C 1
ATOM 5556 O O . HIS A 1 696 ? -23.036 28.512 -55.275 1.00 29.72 696 HIS A O 1
ATOM 5562 N N . ILE A 1 697 ? -22.244 30.602 -55.441 1.00 29.30 697 ILE A N 1
ATOM 5563 C CA . ILE A 1 697 ? -23.174 31.505 -56.164 1.00 29.30 697 ILE A CA 1
ATOM 5564 C C . ILE A 1 697 ? -22.566 32.928 -56.187 1.00 29.30 697 ILE A C 1
ATOM 5566 O O . ILE A 1 697 ? -22.477 33.617 -55.175 1.00 29.30 697 ILE A O 1
ATOM 5570 N N . LYS A 1 698 ? -22.166 33.383 -57.379 1.00 31.16 698 LYS A N 1
ATOM 5571 C CA . LYS A 1 698 ? -22.014 34.801 -57.740 1.00 31.16 698 LYS A CA 1
ATOM 5572 C C . LYS A 1 698 ? -23.090 35.099 -58.777 1.00 31.16 698 LYS A C 1
ATOM 5574 O O . LYS A 1 698 ? -22.995 34.569 -59.874 1.00 31.16 698 LYS A O 1
ATOM 5579 N N . ASP A 1 699 ? -24.098 35.875 -58.391 1.00 30.66 699 ASP A N 1
ATOM 5580 C CA . ASP A 1 699 ? -24.741 36.940 -59.181 1.00 30.66 699 ASP A CA 1
ATOM 5581 C C . ASP A 1 699 ? -26.116 37.268 -58.591 1.00 30.66 699 ASP A C 1
ATOM 5583 O O . ASP A 1 699 ? -27.054 36.483 -58.696 1.00 30.66 699 ASP A O 1
ATOM 5587 N N . THR A 1 700 ? -26.266 38.457 -58.000 1.00 27.44 700 THR A N 1
ATOM 5588 C CA . THR A 1 700 ? -27.141 39.503 -58.561 1.00 27.44 700 THR A CA 1
ATOM 5589 C C . THR A 1 700 ? -27.031 40.824 -57.785 1.00 27.44 700 THR A C 1
ATOM 5591 O O . THR A 1 700 ? -27.108 40.913 -56.566 1.00 27.44 700 THR A O 1
ATOM 5594 N N . THR A 1 701 ? -26.831 41.858 -58.587 1.00 29.03 701 THR A N 1
ATOM 5595 C CA . THR A 1 701 ? -26.826 43.315 -58.408 1.00 29.03 701 THR A CA 1
ATOM 5596 C C . THR A 1 701 ? -27.869 43.977 -57.483 1.00 29.03 701 THR A C 1
ATOM 5598 O O . THR A 1 701 ? -29.065 43.759 -57.624 1.00 29.03 701 THR A O 1
ATOM 5601 N N . THR A 1 702 ? -27.369 44.941 -56.691 1.00 28.80 702 THR A N 1
ATOM 5602 C CA . THR A 1 702 ? -27.777 46.369 -56.591 1.00 28.80 702 THR A CA 1
ATOM 5603 C C . THR A 1 702 ? -29.221 46.761 -56.224 1.00 28.80 702 THR A C 1
ATOM 5605 O O . THR A 1 702 ? -30.110 46.678 -57.059 1.00 28.80 702 THR A O 1
ATOM 5608 N N . SER A 1 703 ? -29.401 47.419 -55.063 1.00 27.47 703 SER A N 1
ATOM 5609 C CA . SER A 1 703 ? -30.209 48.651 -54.846 1.00 27.47 703 SER A CA 1
ATOM 5610 C C . SER A 1 703 ? -30.118 49.063 -53.350 1.00 27.47 703 SER A C 1
ATOM 5612 O O . SER A 1 703 ? -29.978 48.177 -52.523 1.00 27.47 703 SER A O 1
ATOM 5614 N N . LEU A 1 704 ? -30.189 50.296 -52.829 1.00 26.88 704 LEU A N 1
ATOM 5615 C CA . LEU A 1 704 ? -30.220 51.688 -53.297 1.00 26.88 704 LEU A CA 1
ATOM 5616 C C . LEU A 1 704 ? -30.384 52.583 -52.024 1.00 26.88 704 LEU A C 1
ATOM 5618 O O . LEU A 1 704 ? -31.192 52.234 -51.174 1.00 26.88 704 LEU A O 1
ATOM 5622 N N . PHE A 1 705 ? -29.710 53.752 -51.958 1.00 27.27 705 PHE A N 1
ATOM 5623 C CA . PHE A 1 705 ? -30.006 54.951 -51.112 1.00 27.27 705 PHE A CA 1
ATOM 5624 C C . PHE A 1 705 ? -29.926 54.843 -49.560 1.00 27.27 705 PHE A C 1
ATOM 5626 O O . PHE A 1 705 ? -30.189 53.805 -48.986 1.00 27.27 705 PHE A O 1
ATOM 5633 N N . ARG A 1 706 ? -29.699 55.888 -48.740 1.00 27.30 706 ARG A N 1
ATOM 5634 C CA . ARG A 1 706 ? -29.002 57.203 -48.730 1.00 27.30 706 ARG A CA 1
ATOM 5635 C C . ARG A 1 706 ? -29.123 57.746 -47.286 1.00 27.30 706 ARG A C 1
ATOM 5637 O O . ARG A 1 706 ? -30.045 57.403 -46.559 1.00 27.30 706 ARG A O 1
ATOM 5644 N N . ARG A 1 707 ? -28.217 58.665 -46.941 1.00 28.42 707 ARG A N 1
ATOM 5645 C CA . ARG A 1 707 ? -28.163 59.545 -45.752 1.00 28.42 707 ARG A CA 1
ATOM 5646 C C . ARG A 1 707 ? -29.395 60.458 -45.543 1.00 28.42 707 ARG A C 1
ATOM 5648 O O . ARG A 1 707 ? -29.903 60.971 -46.534 1.00 28.42 707 ARG A O 1
ATOM 5655 N N . HIS A 1 708 ? -29.709 60.775 -44.272 1.00 27.20 708 HIS A N 1
ATOM 5656 C CA . HIS A 1 708 ? -29.888 62.119 -43.635 1.00 27.20 708 HIS A CA 1
ATOM 5657 C C . HIS A 1 708 ? -30.347 61.925 -42.157 1.00 27.20 708 HIS A C 1
ATOM 5659 O O . HIS A 1 708 ? -31.258 61.145 -41.927 1.00 27.20 708 HIS A O 1
ATOM 5665 N N . ALA A 1 709 ? -29.633 62.361 -41.098 1.00 28.02 709 ALA A N 1
ATOM 5666 C CA . ALA A 1 709 ? -29.545 63.712 -40.483 1.00 28.02 709 ALA A CA 1
ATOM 5667 C C . ALA A 1 709 ? -30.935 64.324 -40.156 1.00 28.02 709 ALA A C 1
ATOM 5669 O O . ALA A 1 709 ? -31.596 64.759 -41.088 1.00 28.02 709 ALA A O 1
ATOM 5670 N N . GLY A 1 710 ? -31.493 64.245 -38.929 1.00 24.70 710 GLY A N 1
ATOM 5671 C CA . GLY A 1 710 ? -31.272 65.062 -37.696 1.00 24.70 710 GLY A CA 1
ATOM 5672 C C . GLY A 1 710 ? -32.541 65.929 -37.401 1.00 24.70 710 GLY A C 1
ATOM 5673 O O . GLY A 1 710 ? -33.394 65.955 -38.285 1.00 24.70 710 GLY A O 1
ATOM 5674 N N . PRO A 1 711 ? -32.701 66.741 -36.319 1.00 48.09 711 PRO A N 1
ATOM 5675 C CA . PRO A 1 711 ? -32.259 66.675 -34.909 1.00 48.09 711 PRO A CA 1
ATOM 5676 C C . PRO A 1 711 ? -33.349 67.116 -33.851 1.00 48.09 711 PRO A C 1
ATOM 5678 O O . PRO A 1 711 ? -34.520 67.286 -34.175 1.00 48.09 711 PRO A O 1
ATOM 5681 N N . SER A 1 712 ? -32.878 67.363 -32.606 1.00 28.75 712 SER A N 1
ATOM 5682 C CA . SER A 1 712 ? -33.381 68.180 -31.457 1.00 28.75 712 SER A CA 1
ATOM 5683 C C . SER A 1 712 ? -34.487 67.666 -30.509 1.00 28.75 712 SER A C 1
ATOM 5685 O O . SER A 1 712 ? -35.626 67.504 -30.920 1.00 28.75 712 SER A O 1
ATOM 5687 N N . TYR A 1 713 ? -34.184 67.536 -29.200 1.00 28.17 713 TYR A N 1
ATOM 5688 C CA . TYR A 1 713 ? -34.320 68.599 -28.170 1.00 28.17 713 TYR A CA 1
ATOM 5689 C C . TYR A 1 713 ? -33.645 68.232 -26.819 1.00 28.17 713 TYR A C 1
ATOM 5691 O O . TYR A 1 713 ? -33.582 67.068 -26.434 1.00 28.17 713 TYR A O 1
ATOM 5699 N N . GLN A 1 714 ? -33.129 69.260 -26.129 1.00 28.72 714 GLN A N 1
ATOM 5700 C CA . GLN A 1 714 ? -32.535 69.292 -24.776 1.00 28.72 714 GLN A CA 1
ATOM 5701 C C . GLN A 1 714 ? -33.577 69.533 -23.665 1.00 28.72 714 GLN A C 1
ATOM 5703 O O . GLN A 1 714 ? -34.604 70.148 -23.940 1.00 28.72 714 GLN A O 1
ATOM 5708 N N . CYS A 1 715 ? -33.227 69.167 -22.417 1.00 26.03 715 CYS A N 1
ATOM 5709 C CA . CYS A 1 715 ? -33.258 69.966 -21.157 1.00 26.03 715 CYS A CA 1
ATOM 5710 C C . CYS A 1 715 ? -33.164 69.011 -19.939 1.00 26.03 715 CYS A C 1
ATOM 5712 O O . CYS A 1 715 ? -33.774 67.953 -19.992 1.00 26.03 715 CYS A O 1
ATOM 5714 N N . LEU A 1 716 ? -32.562 69.267 -18.768 1.00 31.30 716 LEU A N 1
ATOM 5715 C CA . LEU A 1 716 ? -31.509 70.141 -18.208 1.00 31.30 716 LEU A CA 1
ATOM 5716 C C . LEU A 1 716 ? -31.448 69.787 -16.693 1.00 31.30 716 LEU A C 1
ATOM 5718 O O . LEU A 1 716 ? -32.511 69.596 -16.107 1.00 31.30 716 LEU A O 1
ATOM 5722 N N . GLY A 1 717 ? -30.271 69.771 -16.037 1.00 26.20 717 GLY A N 1
ATOM 5723 C CA . GLY A 1 717 ? -30.200 69.844 -14.558 1.00 26.20 717 GLY A CA 1
ATOM 5724 C C . GLY A 1 717 ? -28.969 69.273 -13.817 1.00 26.20 717 GLY A C 1
ATOM 5725 O O . GLY A 1 717 ? -29.064 68.177 -13.292 1.00 26.20 717 GLY A O 1
ATOM 5726 N N . ASN A 1 718 ? -27.884 70.071 -13.729 1.00 27.61 718 ASN A N 1
ATOM 5727 C CA . ASN A 1 718 ? -26.888 70.281 -12.631 1.00 27.61 718 ASN A CA 1
ATOM 5728 C C . ASN A 1 718 ? -26.210 69.089 -11.883 1.00 27.61 718 ASN A C 1
ATOM 5730 O O . ASN A 1 718 ? -26.894 68.267 -11.298 1.00 27.61 718 ASN A O 1
ATOM 5734 N N . LYS A 1 719 ? -24.861 68.911 -11.907 1.00 31.50 719 LYS A N 1
ATOM 5735 C CA . LYS A 1 719 ? -23.729 69.616 -11.193 1.00 31.50 719 LYS A CA 1
ATOM 5736 C C . LYS A 1 719 ? -23.690 69.323 -9.664 1.00 31.50 719 LYS A C 1
ATOM 5738 O O . LYS A 1 719 ? -24.726 69.482 -9.045 1.00 31.50 719 LYS A O 1
ATOM 5743 N N . HIS A 1 720 ? -22.603 68.948 -8.953 1.00 29.81 720 HIS A N 1
ATOM 5744 C CA . HIS A 1 720 ? -21.156 69.282 -8.995 1.00 29.81 720 HIS A CA 1
ATOM 5745 C C . HIS A 1 720 ? -20.279 68.332 -8.099 1.00 29.81 720 HIS A C 1
ATOM 5747 O O . HIS A 1 720 ? -20.784 67.853 -7.093 1.00 29.81 720 HIS A O 1
ATOM 5753 N N . HIS A 1 721 ? -18.989 68.161 -8.483 1.00 31.97 721 HIS A N 1
ATOM 5754 C CA . HIS A 1 721 ? -17.665 68.026 -7.775 1.00 31.97 721 HIS A CA 1
ATOM 5755 C C . HIS A 1 721 ? -17.501 67.413 -6.348 1.00 31.97 721 HIS A C 1
ATOM 5757 O O . HIS A 1 721 ? -18.386 67.551 -5.524 1.00 31.97 721 HIS A O 1
ATOM 5763 N N . PHE A 1 722 ? -16.376 66.781 -5.937 1.00 28.12 722 PHE A N 1
ATOM 5764 C CA . PHE A 1 722 ? -14.945 67.176 -6.033 1.00 28.12 722 PHE A CA 1
ATOM 5765 C C . PHE A 1 722 ? -13.950 65.991 -5.856 1.00 28.12 722 PHE A C 1
ATOM 5767 O O . PHE A 1 722 ? -14.218 65.052 -5.114 1.00 28.12 722 PHE A O 1
ATOM 5774 N N . LEU A 1 723 ? -12.778 66.105 -6.500 1.00 33.56 723 LEU A N 1
ATOM 5775 C CA . LEU A 1 723 ? -11.522 65.359 -6.276 1.00 33.56 723 LEU A CA 1
ATOM 5776 C C . LEU A 1 723 ? -10.679 66.030 -5.173 1.00 33.56 723 LEU A C 1
ATOM 5778 O O . LEU A 1 723 ? -10.754 67.248 -5.019 1.00 33.56 723 LEU A O 1
ATOM 5782 N N . GLY A 1 724 ? -9.792 65.280 -4.510 1.00 28.08 724 GLY A N 1
ATOM 5783 C CA . GLY A 1 724 ? -8.745 65.842 -3.648 1.00 28.08 724 GLY A CA 1
ATOM 5784 C C . GLY A 1 724 ? -7.612 64.855 -3.353 1.00 28.08 724 GLY A C 1
ATOM 5785 O O . GLY A 1 724 ? -7.739 63.995 -2.493 1.00 28.08 724 GLY A O 1
ATOM 5786 N N . SER A 1 725 ? -6.509 64.996 -4.084 1.00 34.72 725 SER A N 1
ATOM 5787 C CA . SER A 1 725 ? -5.184 64.415 -3.830 1.00 34.72 725 SER A CA 1
ATOM 5788 C C . SER A 1 725 ? -4.381 65.273 -2.845 1.00 34.72 725 SER A C 1
ATOM 5790 O O . SER A 1 725 ? -4.444 66.490 -3.006 1.00 34.72 725 SER A O 1
ATOM 5792 N N . SER A 1 726 ? -3.543 64.677 -1.979 1.00 34.59 726 SER A N 1
ATOM 5793 C CA . SER A 1 726 ? -2.163 65.147 -1.685 1.00 34.59 726 SER A CA 1
ATOM 5794 C C . SER A 1 726 ? -1.491 64.404 -0.507 1.00 34.59 726 SER A C 1
ATOM 5796 O O . SER A 1 726 ? -1.972 64.465 0.621 1.00 34.59 726 SER A O 1
ATOM 5798 N N . ASN A 1 727 ? -0.329 63.798 -0.793 1.00 33.03 727 ASN A N 1
ATOM 5799 C CA . ASN A 1 727 ? 0.866 63.667 0.077 1.00 33.03 727 ASN A CA 1
ATOM 5800 C C . ASN A 1 727 ? 1.287 65.052 0.656 1.00 33.03 727 ASN A C 1
ATOM 5802 O O . ASN A 1 727 ? 0.799 66.037 0.096 1.00 33.03 727 ASN A O 1
ATOM 5806 N N . PRO A 1 728 ? 2.217 65.224 1.637 1.00 56.12 728 PRO A N 1
ATOM 5807 C CA . PRO A 1 728 ? 3.427 64.406 1.883 1.00 56.12 728 PRO A CA 1
ATOM 5808 C C . PRO A 1 728 ? 3.893 64.242 3.361 1.00 56.12 728 PRO A C 1
ATOM 5810 O O . PRO A 1 728 ? 3.662 65.117 4.193 1.00 56.12 728 PRO A O 1
ATOM 5813 N N . LEU A 1 729 ? 4.647 63.171 3.649 1.00 31.73 729 LEU A N 1
ATOM 5814 C CA . LEU A 1 729 ? 5.997 63.148 4.267 1.00 31.73 729 LEU A CA 1
ATOM 5815 C C . LEU A 1 729 ? 6.439 61.708 4.545 1.00 31.73 729 LEU A C 1
ATOM 5817 O O . LEU A 1 729 ? 5.598 60.930 5.045 1.00 31.73 729 LEU A O 1
#

InterPro domains:
  IPR006047 Glycosyl hydrolase family 13, catalytic domain [PF00128] (89-369)
  IPR006047 Glycosyl hydrolase family 13, catalytic domain [PF00128] (505-679)
  IPR006047 Glycosyl hydrolase family 13, catalytic domain [SM00642] (11-309)
  IPR006047 Glycosyl hydrolase family 13, catalytic domain [SM00642] (505-728)
  IPR017853 Glycoside hydrolase superfamily [SSF51445] (90-363)
  IPR017853 Glycoside hydrolase superfamily [SSF51445] (491-678)

Sequence (729 aa):
MGRDKHQANFLLALASKYPDLPQPAKQTLVHRINTVTKGWPTAIAASGGNTGAAIYSPGLSRHHHHQHPSTALLSQEAVAAHQAARSNDNVIRYWLDKGFDGFRIDAVNWLFENSSLPDEPLSGNTNANEDEYNYLDHIYTSNQPETFEMVQQWREVVEEYKAQDGLARALITEAYADLENTFKYMGTEERPGAHLTFNFFMISQLSNTSSAQDFYSSITEWLDNVPQGKWSDWVLGNHDQHRVASRFGSELIDGLNMILQWLPGTAVTYNGEEIGMVDTPVSWEETVDPAGLNAGPDRYQLFSRDPERSPYQWDNTTSAGFSNNTNTWLPVNSNYLTLNLAEEINANVSHYKVYQNLVSERASKTLRRGSVNITVIGDVLAFTRCVSIGGGGDVQEQSIPIKNRAQTLEELEGEDTYIVLVNLGSETATVNVTQKFGKITNDLTVVTASIQSNYRRGSIPASDVVATSVFMMAVNSISAVLLCLLAVTCANTDQDWWRTSVIYQVYPRSFKDTDGDGVGDLKGIEEKLDYLKDIGVNGVWLSPIYRSPMADFGYDIANFTDIDPIFGTMNDFDDLIKKADTLGLRIILDFVPNHSSDEHEWFKKSIKKIEPFTDYYIWHDGKVNNVSEERIPPNNWLSVFRGPAWEWNEERGQYYYHQFAVKQPDLNFRNPQLVDEMKVLEKHKKMKLTFNEEDHIKDTTTSLFRRHAGPSYQCLGNKHHFLGSSNPL

Radius of gyration: 33.11 Å; chains: 1; bounding box: 95×108×103 Å

Organism: NCBI:txid61484

pLDDT: mean 78.18, std 26.45, range [23.55, 98.88]

Foldseek 3Di:
DVVLVVVLVVLVVVCVVCVPDDPVVVVVSVVSNCVSCPPDDDDDDDDDDDDDDDDDDDDDDDDDDDDDPDDDPPPPVVVVVVVVVVPDQFLVSLVVVLQFLAAEEPPLFQQDFAPVPAFFAAQPPPVDDLFAQNRGDRPGRTLDVVSLVLQLQVVVVQVVVCVVPVAGRAYEYEDPDDPVSQQSQQPDPVRGGGLYYELCLLVVQDFLVDFLVSVVCSLCVCQVRRDFPHFDAYDNDELQGFFNCQGRNLQCLLVVLLCQLQDEWEHEAEACSLLSDGFADAAPVLQQALLLVLLPRVCSVVGGSLRSLAAAQADQDQLNQQFPANDANHHRHPCSNCRHDVNQVVDPAGSNVSLLLSLVCLVFCQSHPFDKDWDDDGRKTKMKGDQDAADDDDDDDPDDDRSHDDDHRPPDPPGKMKIKIFRSDFDDDDDLCCVPVHHDPDWWFFSHKHPLAPDHTGTDDVVVSHDDDDDDDDDTGGIMTMTIDDDDDDDDDPDRQRTSFHEYEDEQQRYHDDPRPNGGALVSVLVCLVVCLSSNGAEYEYEAQAAAPCSNHRLQHQDSNFGHPSRNGPVSVSSSSVSCVVSNHRYYYHDHQFFHFCNHPLNVCCLVCHPPSVQQFDWALADQDPPPRDGDHNYSRHANSTRHQWDADPSSNTITGHNYDPRTGTTHCVDVVNSCSNRDDDPPPDDDPPPPPDDDDDDDDDDDDDDDDDDDDDDDDDDDDDDDDDDDD

Secondary structure (DSSP, 8-state):
-HHHHHHHHHHHHHHHH-TT--HHHHHHHHHHHHHHSTT---------------------------PPP------HHHHHHHHHTT--S-HHHHHHHTT--EEEETTGGGS---TT-PPPPB---TTS-TTSGGGB--TTTSS-HHHHHHHHHHHHHHHHHHHHHS---EEEE-----HHHHHHTTB-SSSB--SEE---HHHHT--TT--HHHHHHHHHHHHHHSPTT---EEES--TTS--HHHHH-GGGHHHHHHHHHHSSSEEEEETTGGGT--PPP--GGG---HHHHHH-TTTGGGT--TGGGPPP---SSGGGGT-SSS--SSPPPGGGGTSSHHHHHHSSS-HHHHHHHHHHHTTSHHHHH-EEEEEEETTEEEEEEEPPP-S-S---------S---S-GGG-TTPPPEEEEEE-SSS-----HHHHH----S-EEE--B-TT-S--SEEE-TTTTT-------SS----EEEEB----------S-GGGSPEEEEE-HHHH--SSSSSS--HHHHHHHHHHHHHTT--EEEEPP-EE---TTTTSS-SEEEEE-TTT--HHHHHHHHHHHHHHT-EEEEEE--SB--TTSHHHHHHHTT-TTGGGSB-EE--EE-TTT--EE-SS--B-TTSSBSEEEETTTTEEEE-SS-TTSPBB-TTSHHHHHHTT---S-S-S-------S----------------------------------